Protein AF-A0A6A9SW47-F1 (afdb_monomer)

Structure (mmCIF, N/CA/C/O backbone):
data_AF-A0A6A9SW47-F1
#
_entry.id   AF-A0A6A9SW47-F1
#
loop_
_atom_site.group_PDB
_atom_site.id
_atom_site.type_symbol
_atom_site.label_atom_id
_atom_site.label_alt_id
_atom_site.label_comp_id
_atom_site.label_asym_id
_atom_site.label_entity_id
_atom_site.label_seq_id
_atom_site.pdbx_PDB_ins_code
_atom_site.Cartn_x
_atom_site.Cartn_y
_atom_site.Cartn_z
_atom_site.occupancy
_atom_site.B_iso_or_equiv
_atom_site.auth_seq_id
_atom_site.auth_comp_id
_atom_site.auth_asym_id
_atom_site.auth_atom_id
_atom_site.pdbx_PDB_model_num
ATOM 1 N N . MET A 1 1 ? -36.006 -1.194 35.397 1.00 77.25 1 MET A N 1
ATOM 2 C CA . MET A 1 1 ? -34.676 -1.548 34.845 1.00 77.25 1 MET A CA 1
ATOM 3 C C . MET A 1 1 ? -34.346 -0.540 33.759 1.00 77.25 1 MET A C 1
ATOM 5 O O . MET A 1 1 ? -35.285 0.063 33.258 1.00 77.25 1 MET A O 1
ATOM 9 N N . THR A 1 2 ? -33.073 -0.310 33.444 1.00 79.81 2 THR A N 1
ATOM 10 C CA . THR A 1 2 ? -32.694 0.487 32.264 1.00 79.81 2 THR A CA 1
ATOM 11 C C . THR A 1 2 ? -32.026 -0.418 31.226 1.00 79.81 2 THR A C 1
ATOM 13 O O . THR A 1 2 ? -31.861 -1.613 31.447 1.00 79.81 2 THR A O 1
ATOM 16 N N . ASP A 1 3 ? -31.662 0.162 30.099 1.00 72.31 3 ASP A N 1
ATOM 17 C CA . ASP A 1 3 ? -30.828 -0.338 29.001 1.00 72.31 3 ASP A CA 1
ATOM 18 C C . ASP A 1 3 ? -29.363 -0.695 29.373 1.00 72.31 3 ASP A C 1
ATOM 20 O O . ASP A 1 3 ? -28.734 -1.504 28.696 1.00 72.31 3 ASP A O 1
ATOM 24 N N . ARG A 1 4 ? -28.807 -0.145 30.468 1.00 72.88 4 ARG A N 1
ATOM 25 C CA . ARG A 1 4 ? -27.389 -0.351 30.882 1.00 72.88 4 ARG A CA 1
ATOM 26 C C . ARG A 1 4 ? -27.234 -1.057 32.219 1.00 72.88 4 ARG A C 1
ATOM 28 O O . ARG A 1 4 ? -26.130 -1.475 32.577 1.00 72.88 4 ARG A O 1
ATOM 35 N N . ARG A 1 5 ? -28.295 -1.067 33.029 1.00 85.00 5 ARG A N 1
ATOM 36 C CA . ARG A 1 5 ? -28.223 -1.489 34.427 1.00 85.00 5 ARG A CA 1
ATOM 37 C C . ARG A 1 5 ? -29.571 -1.848 35.032 1.00 85.00 5 ARG A C 1
ATOM 39 O O . ARG A 1 5 ? -30.624 -1.286 34.720 1.00 85.00 5 ARG A O 1
ATOM 46 N N . ILE A 1 6 ? -29.499 -2.709 36.031 1.00 86.38 6 ILE A N 1
ATOM 47 C CA . ILE A 1 6 ? -30.539 -2.902 37.031 1.00 86.38 6 ILE A CA 1
ATOM 48 C C . ILE A 1 6 ? -30.338 -1.821 38.096 1.00 86.38 6 ILE A C 1
ATOM 50 O O . ILE A 1 6 ? -29.222 -1.587 38.546 1.00 86.38 6 ILE A O 1
ATOM 54 N N . VAL A 1 7 ? -31.405 -1.135 38.501 1.00 86.81 7 VAL A N 1
ATOM 55 C CA . VAL A 1 7 ? -31.355 -0.179 39.615 1.00 86.81 7 VAL A CA 1
ATOM 56 C C . VAL A 1 7 ? -32.253 -0.715 40.712 1.00 86.81 7 VAL A C 1
ATOM 58 O O . VAL A 1 7 ? -33.468 -0.777 40.534 1.00 86.81 7 VAL A O 1
ATOM 61 N N . ILE A 1 8 ? -31.652 -1.114 41.830 1.00 83.69 8 ILE A N 1
ATOM 62 C CA . ILE A 1 8 ? -32.388 -1.526 43.024 1.00 83.69 8 ILE A CA 1
ATOM 63 C C . ILE A 1 8 ? -32.640 -0.276 43.863 1.00 83.69 8 ILE A C 1
ATOM 65 O O . ILE A 1 8 ? -31.699 0.427 44.238 1.00 83.69 8 ILE A O 1
ATOM 69 N N . LEU A 1 9 ? -33.913 0.005 44.136 1.0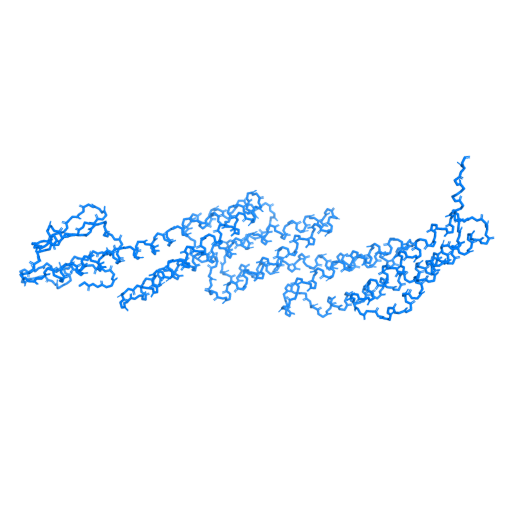0 81.62 9 LEU A N 1
ATOM 70 C CA . LEU A 1 9 ? -34.328 1.078 45.033 1.00 81.62 9 LEU A CA 1
ATOM 71 C C . LEU A 1 9 ? -34.396 0.520 46.455 1.00 81.62 9 LEU A C 1
ATOM 73 O O . LEU A 1 9 ? -35.161 -0.405 46.720 1.00 81.62 9 LEU A O 1
ATOM 77 N N . VAL A 1 10 ? -33.585 1.069 47.356 1.00 74.94 10 VAL A N 1
ATOM 78 C CA . VAL A 1 10 ? -33.600 0.709 48.776 1.00 74.94 10 VAL A CA 1
ATOM 79 C C . VAL A 1 10 ? -34.45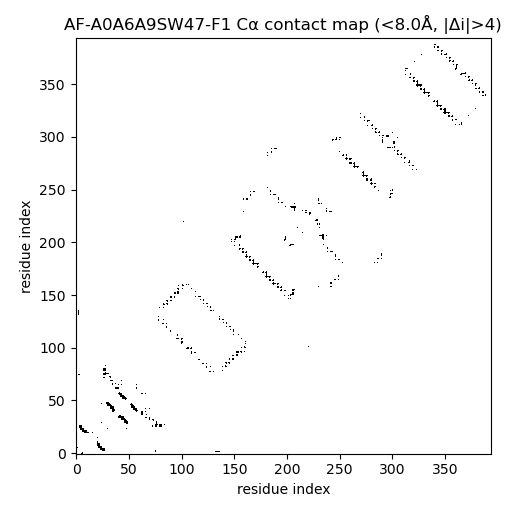2 1.749 49.501 1.00 74.94 10 VAL A C 1
ATOM 81 O O . VAL A 1 10 ? -34.013 2.894 49.604 1.00 74.94 10 VAL A O 1
ATOM 84 N N . PRO A 1 11 ? -35.659 1.410 49.985 1.00 62.34 11 PRO A N 1
ATOM 85 C CA . PRO A 1 11 ? -36.487 2.373 50.701 1.00 62.34 11 PRO A CA 1
ATOM 86 C C . PRO A 1 11 ? -35.761 2.840 51.970 1.00 62.34 11 PRO A C 1
ATOM 88 O O . PRO A 1 11 ? -35.492 2.053 52.875 1.00 62.34 11 PRO A O 1
ATOM 91 N N . GLY A 1 12 ? -35.413 4.128 52.020 1.00 57.16 12 GLY A N 1
ATOM 92 C CA . GLY A 1 12 ? -34.816 4.760 53.191 1.00 57.16 12 GLY A CA 1
ATOM 93 C C . GLY A 1 12 ? -35.867 5.475 54.036 1.00 57.16 12 GLY A C 1
ATOM 94 O O . GLY A 1 12 ? -36.634 6.293 53.530 1.00 57.16 12 GLY A O 1
ATOM 95 N N . SER A 1 13 ? -35.862 5.213 55.342 1.00 50.78 13 SER A N 1
ATOM 96 C CA . SER A 1 13 ? -36.611 5.967 56.346 1.00 50.78 13 SER A CA 1
ATOM 97 C C . SER A 1 13 ? -36.122 7.427 56.410 1.00 50.78 13 SER A C 1
ATOM 99 O O . SER A 1 13 ? -35.165 7.754 57.107 1.00 50.78 13 SER A O 1
ATOM 101 N N . GLY A 1 14 ? -36.764 8.312 55.653 1.00 50.19 14 GLY A N 1
ATOM 102 C CA . GLY A 1 14 ? -37.008 9.707 56.034 1.00 50.19 14 GLY A CA 1
ATOM 103 C C . GLY A 1 14 ? -35.910 10.780 55.933 1.00 50.19 14 GLY A C 1
ATOM 104 O O . GLY A 1 14 ? -36.295 11.941 55.992 1.00 50.19 14 GLY A O 1
ATOM 105 N N . THR A 1 15 ? -34.602 10.511 55.785 1.00 49.53 15 THR A N 1
ATOM 106 C CA . THR A 1 15 ? -33.605 11.616 55.942 1.00 49.53 15 THR A CA 1
ATOM 107 C C . THR A 1 15 ? -32.394 11.667 55.001 1.00 49.53 15 THR A C 1
ATOM 109 O O . THR A 1 15 ? -31.584 12.583 55.133 1.00 49.53 15 THR A O 1
ATOM 112 N N . ARG A 1 16 ? -32.241 10.775 54.011 1.00 50.03 16 ARG A N 1
ATOM 113 C CA . ARG A 1 16 ? -31.131 10.858 53.028 1.00 50.03 16 ARG A CA 1
ATOM 114 C C . ARG A 1 16 ? -31.616 11.153 51.616 1.00 50.03 16 ARG A C 1
ATOM 116 O O . ARG A 1 16 ? -32.678 10.681 51.213 1.00 50.03 16 ARG A O 1
ATOM 123 N N . SER A 1 17 ? -30.820 11.930 50.878 1.00 54.91 17 SER A N 1
ATOM 124 C CA . SER A 1 17 ? -31.113 12.348 49.505 1.00 54.91 17 SER A CA 1
ATOM 125 C C . SER A 1 17 ? -31.425 11.141 48.605 1.00 54.91 17 SER A C 1
ATOM 127 O O . SER A 1 17 ? -30.830 10.075 48.750 1.00 54.91 17 SER A O 1
ATOM 129 N N . ALA A 1 18 ? -32.332 11.298 47.637 1.00 54.59 18 ALA A N 1
ATOM 130 C CA . ALA A 1 18 ? -32.797 10.216 46.756 1.00 54.59 18 ALA A CA 1
ATOM 131 C C . ALA A 1 18 ? -31.694 9.537 45.905 1.00 54.59 18 ALA A C 1
ATOM 133 O O . ALA A 1 18 ? -31.956 8.516 45.263 1.00 54.59 18 ALA A O 1
ATOM 134 N N . ARG A 1 19 ? -30.470 10.089 45.876 1.00 52.94 19 ARG A N 1
ATOM 135 C CA . ARG A 1 19 ? -29.291 9.467 45.250 1.00 52.94 19 ARG A CA 1
ATOM 136 C C . ARG A 1 19 ? -28.656 8.372 46.119 1.00 52.94 19 ARG A C 1
ATOM 138 O O . ARG A 1 19 ? -28.156 7.413 45.546 1.00 52.94 19 ARG A O 1
ATOM 145 N N . ASP A 1 20 ? -28.764 8.445 47.448 1.00 54.75 20 ASP A N 1
ATOM 146 C CA . ASP A 1 20 ? -28.183 7.461 48.387 1.00 54.75 20 ASP A CA 1
ATOM 147 C C . ASP A 1 20 ? -29.009 6.167 48.521 1.00 54.75 20 ASP A C 1
ATOM 149 O O . ASP A 1 20 ? -28.630 5.245 49.238 1.00 54.75 20 ASP A O 1
ATOM 153 N N . GLN A 1 21 ? -30.153 6.089 47.838 1.00 69.00 21 GLN A N 1
ATOM 154 C CA . GLN A 1 21 ? -31.123 4.990 47.936 1.00 69.00 21 GLN A CA 1
ATOM 155 C C . GLN A 1 21 ? -31.150 4.097 46.684 1.00 69.00 21 GLN A C 1
ATOM 157 O O . GLN A 1 21 ? -32.123 3.382 46.441 1.00 69.00 21 GLN A O 1
ATOM 162 N N . ARG A 1 22 ? -30.111 4.158 45.841 1.00 81.56 22 ARG A N 1
ATOM 163 C CA . ARG A 1 22 ? -30.053 3.442 44.559 1.00 81.56 22 ARG A CA 1
ATOM 164 C C . ARG A 1 22 ? -28.785 2.607 44.472 1.00 81.56 22 ARG A C 1
ATOM 166 O O . ARG A 1 22 ? -27.691 3.155 44.529 1.00 81.56 22 ARG A O 1
ATOM 173 N N . ILE A 1 23 ? -28.936 1.303 44.264 1.00 84.06 23 ILE A N 1
ATOM 174 C CA . ILE A 1 23 ? -27.821 0.401 43.963 1.00 84.06 23 ILE A CA 1
ATOM 175 C C . ILE A 1 23 ? -27.879 0.079 42.464 1.00 84.06 23 ILE A C 1
ATOM 177 O O . ILE A 1 23 ? -28.762 -0.677 42.045 1.00 84.06 23 ILE A O 1
ATOM 181 N N . PRO A 1 24 ? -27.007 0.682 41.634 1.00 87.00 24 PRO A N 1
ATOM 182 C CA . PRO A 1 24 ? -26.891 0.315 40.231 1.00 87.00 24 PRO A CA 1
ATOM 183 C C . PRO A 1 24 ? -26.071 -0.975 40.084 1.00 87.00 24 PRO A C 1
ATOM 185 O O . PRO A 1 24 ? -25.008 -1.108 40.680 1.00 87.00 24 PRO A O 1
ATOM 188 N N . ILE A 1 25 ? -26.552 -1.900 39.260 1.00 87.25 25 ILE A N 1
ATOM 189 C CA . ILE A 1 25 ? -25.846 -3.112 38.834 1.00 87.25 25 ILE A CA 1
ATOM 190 C C . ILE A 1 25 ? -25.774 -3.053 37.311 1.00 87.25 25 ILE A C 1
ATOM 192 O O . ILE A 1 25 ? -26.811 -3.172 36.654 1.00 87.25 25 ILE A O 1
ATOM 196 N N . HIS A 1 26 ? -24.593 -2.815 36.745 1.00 86.56 26 HIS A N 1
ATOM 197 C CA . HIS A 1 26 ? -24.437 -2.758 35.292 1.00 86.56 26 HIS A CA 1
ATOM 198 C C . HIS A 1 26 ? -24.586 -4.146 34.679 1.00 86.56 26 HIS A C 1
ATOM 200 O O . HIS A 1 26 ? -24.194 -5.134 35.291 1.00 86.56 26 HIS A O 1
ATOM 206 N N . PHE A 1 27 ? -25.158 -4.228 33.474 1.00 86.81 27 PHE A N 1
ATOM 207 C CA . PHE A 1 27 ? -25.362 -5.522 32.818 1.00 86.81 27 PHE A CA 1
ATOM 208 C C . PHE A 1 27 ? -24.057 -6.270 32.555 1.00 86.81 27 PHE A C 1
ATOM 210 O O . PHE A 1 27 ? -24.026 -7.478 32.753 1.00 86.81 27 PHE A O 1
ATOM 217 N N . ALA A 1 28 ? -22.985 -5.547 32.230 1.00 80.81 28 ALA A N 1
ATOM 218 C CA . ALA A 1 28 ? -21.651 -6.118 32.080 1.00 80.81 28 ALA A CA 1
ATOM 219 C C . ALA A 1 28 ? -21.128 -6.817 33.347 1.00 80.81 28 ALA A C 1
ATOM 221 O O . ALA A 1 28 ? -20.340 -7.742 33.241 1.00 80.81 28 ALA A O 1
ATOM 222 N N . ASP A 1 29 ? -21.600 -6.422 34.535 1.00 87.44 29 ASP A N 1
ATOM 223 C CA . ASP A 1 29 ? -21.169 -7.022 35.799 1.00 87.44 29 ASP A CA 1
ATOM 224 C C . ASP A 1 29 ? -22.090 -8.176 36.256 1.00 87.44 29 ASP A C 1
ATOM 226 O O . ASP A 1 29 ? -21.915 -8.738 37.347 1.00 87.44 29 ASP A O 1
ATOM 230 N N . VAL A 1 30 ? -23.131 -8.512 35.482 1.00 89.38 30 VAL A N 1
ATOM 231 C CA . VAL A 1 30 ? -24.079 -9.577 35.829 1.00 89.38 30 VAL A CA 1
ATOM 232 C C . VAL A 1 30 ? -23.552 -10.916 35.334 1.00 89.38 30 VAL A C 1
ATOM 234 O O . VAL A 1 30 ? -23.662 -11.264 34.166 1.00 89.38 30 VAL A O 1
ATOM 237 N N . ARG A 1 31 ? -23.087 -11.744 36.270 1.00 89.00 31 ARG A N 1
ATOM 238 C CA . ARG A 1 31 ? -22.625 -13.107 35.979 1.00 89.00 31 ARG A CA 1
ATOM 239 C C . ARG A 1 31 ? -23.770 -14.101 35.814 1.00 89.00 31 ARG A C 1
ATOM 241 O O . ARG A 1 31 ? -23.681 -15.059 35.052 1.00 89.00 31 ARG A O 1
ATOM 248 N N . ARG A 1 32 ? -24.826 -13.953 36.617 1.00 90.94 32 ARG A N 1
ATOM 249 C CA . ARG A 1 32 ? -25.980 -14.860 36.584 1.00 90.94 32 ARG A CA 1
ATOM 250 C C . ARG A 1 32 ? -27.238 -14.147 37.035 1.00 90.94 32 ARG A C 1
ATOM 252 O O . ARG A 1 32 ? -27.241 -13.450 38.043 1.00 90.94 32 ARG A O 1
ATOM 259 N N . VAL A 1 33 ? -28.333 -14.418 36.341 1.00 93.00 33 VAL A N 1
ATOM 260 C CA . VAL A 1 33 ? -29.678 -13.999 36.731 1.00 93.00 33 VAL A CA 1
ATOM 261 C C . VAL A 1 33 ? -30.644 -15.174 36.585 1.00 93.00 33 VAL A C 1
ATOM 263 O O . VAL A 1 33 ? -30.540 -15.981 35.649 1.00 93.00 33 VAL A O 1
ATOM 266 N N . GLY A 1 34 ? -31.561 -15.315 37.535 1.00 92.44 34 GLY A N 1
ATOM 267 C CA . GLY A 1 34 ? -32.549 -16.387 37.511 1.00 92.44 34 GLY A CA 1
ATOM 268 C C . GLY A 1 34 ? -33.550 -16.315 38.653 1.00 92.44 34 GLY A C 1
ATOM 269 O O . GLY A 1 34 ? -33.308 -15.655 39.666 1.00 92.44 34 GLY A O 1
ATOM 270 N N . LEU A 1 35 ? -34.659 -17.019 38.461 1.00 92.06 35 LEU A N 1
ATOM 271 C CA . LEU A 1 35 ? -35.716 -17.207 39.448 1.00 92.06 35 LEU A CA 1
ATOM 272 C C . LEU A 1 35 ? -35.377 -18.390 40.364 1.00 92.06 35 LEU A C 1
ATOM 274 O O . LEU A 1 35 ? -34.626 -19.282 39.964 1.00 92.06 35 LEU A O 1
ATOM 278 N N . ASP A 1 36 ? -35.892 -18.370 41.589 1.00 88.56 36 ASP A N 1
ATOM 279 C CA . ASP A 1 36 ? -35.808 -19.493 42.527 1.00 88.56 36 ASP A CA 1
ATOM 280 C C . ASP A 1 36 ? -36.688 -20.677 42.102 1.00 88.56 36 ASP A C 1
ATOM 282 O O . ASP A 1 36 ? -36.197 -21.803 42.073 1.00 88.56 36 ASP A O 1
ATOM 286 N N . ASP A 1 37 ? -37.927 -20.407 41.690 1.00 85.00 37 ASP A N 1
ATOM 287 C CA . ASP A 1 37 ? -38.829 -21.354 41.029 1.00 85.00 37 ASP A CA 1
ATOM 288 C C . ASP A 1 37 ? -39.368 -20.726 39.726 1.00 85.00 37 ASP A C 1
ATOM 290 O O . ASP A 1 37 ? -40.003 -19.676 39.772 1.00 85.00 37 ASP A O 1
ATOM 294 N N . PRO A 1 38 ? -39.131 -21.314 38.540 1.00 78.75 38 PRO A N 1
ATOM 295 C CA . PRO A 1 38 ? -39.644 -20.774 37.279 1.00 78.75 38 PRO A CA 1
ATOM 296 C C . PRO A 1 38 ? -41.177 -20.776 37.158 1.00 78.75 38 PRO A C 1
ATOM 298 O O . PRO A 1 38 ? -41.716 -19.996 36.377 1.00 78.75 38 PRO A O 1
ATOM 301 N N . SER A 1 39 ? -41.864 -21.667 37.877 1.00 79.50 39 SER A N 1
ATOM 302 C CA . SER A 1 39 ? -43.314 -21.883 37.796 1.00 79.50 39 SER A CA 1
ATOM 303 C C . SER A 1 39 ? -44.106 -21.058 38.813 1.00 79.50 39 SER A C 1
ATOM 305 O O . SER A 1 39 ? -45.227 -20.640 38.528 1.00 79.50 39 SER A O 1
ATOM 307 N N . ALA A 1 40 ? -43.500 -20.771 39.965 1.00 83.44 40 ALA A N 1
ATOM 308 C CA . ALA A 1 40 ? -44.071 -19.947 41.027 1.00 83.44 40 ALA A CA 1
ATOM 309 C C . ALA A 1 40 ? -42.966 -19.128 41.727 1.00 83.44 40 ALA A C 1
ATOM 311 O O . ALA A 1 40 ? -42.646 -19.385 42.888 1.00 83.44 40 ALA A O 1
ATOM 312 N N . PRO A 1 41 ? -42.338 -18.164 41.026 1.00 87.56 41 PRO A N 1
ATOM 313 C CA . PRO A 1 41 ? -41.171 -17.461 41.542 1.00 87.56 41 PRO A CA 1
ATOM 314 C C . PRO A 1 41 ? -41.527 -16.608 42.753 1.00 87.56 41 PRO A C 1
ATOM 316 O O . PRO A 1 41 ? -42.349 -15.699 42.651 1.00 87.56 41 PRO A O 1
ATOM 319 N N . ALA A 1 42 ? -40.843 -16.842 43.871 1.00 88.25 42 ALA A N 1
ATOM 320 C CA . ALA A 1 42 ? -40.888 -15.946 45.024 1.00 88.25 42 ALA A CA 1
ATOM 321 C C . ALA A 1 42 ? -39.768 -14.896 44.948 1.00 88.25 42 ALA A C 1
ATOM 323 O O . ALA A 1 42 ? -39.901 -13.787 45.471 1.00 88.25 42 ALA A O 1
ATOM 324 N N . THR A 1 43 ? -38.664 -15.217 44.263 1.00 91.06 43 THR A N 1
ATOM 325 C CA . THR A 1 43 ? -37.456 -14.390 44.250 1.00 91.06 43 THR A CA 1
ATOM 326 C C . THR A 1 43 ? -36.769 -14.379 42.888 1.00 91.06 43 THR A C 1
ATOM 328 O O . THR A 1 43 ? -36.356 -15.410 42.360 1.00 91.06 43 THR A O 1
ATOM 331 N N . LEU A 1 44 ? -36.492 -13.181 42.373 1.00 91.06 44 LEU A N 1
ATOM 332 C CA . LEU A 1 44 ? -35.512 -12.964 41.315 1.00 91.06 44 LEU A CA 1
ATOM 333 C C . LEU A 1 44 ? -34.133 -12.765 41.944 1.00 91.06 44 LEU A C 1
ATOM 335 O O . LEU A 1 44 ? -33.940 -11.916 42.815 1.00 91.06 44 LEU A O 1
ATOM 339 N N . SER A 1 45 ? -33.146 -13.534 41.497 1.00 92.25 45 SER A N 1
ATOM 340 C CA . SER A 1 45 ? -31.769 -13.413 41.965 1.00 92.25 45 SER A CA 1
ATOM 341 C C . SER A 1 45 ? -30.836 -12.901 40.876 1.00 92.25 45 SER A C 1
ATOM 343 O O . SER A 1 45 ? -30.872 -13.378 39.744 1.00 92.25 45 SER A O 1
ATOM 345 N N . VAL A 1 46 ? -29.984 -11.946 41.247 1.00 91.44 46 VAL A N 1
ATOM 346 C CA . VAL A 1 46 ? -28.920 -11.383 40.408 1.00 91.44 46 VAL A CA 1
ATOM 347 C C . VAL A 1 46 ? -27.596 -11.615 41.122 1.00 91.44 46 VAL A C 1
ATOM 349 O O . VAL A 1 46 ? -27.462 -11.287 42.300 1.00 91.44 46 VAL A O 1
ATOM 352 N N . VAL A 1 47 ? -26.626 -12.195 40.427 1.00 91.25 47 VAL A N 1
ATOM 353 C CA . VAL A 1 47 ? -25.276 -12.458 40.925 1.00 91.25 47 VAL A CA 1
ATOM 354 C C . VAL A 1 47 ? -24.294 -11.586 40.152 1.00 91.25 47 VAL A C 1
ATOM 356 O O . VAL A 1 47 ? -24.218 -11.680 38.928 1.00 91.25 47 VAL A O 1
ATOM 359 N N . HIS A 1 48 ? -23.547 -10.760 40.878 1.00 91.00 48 HIS A N 1
ATOM 360 C CA . HIS A 1 48 ? -22.448 -9.948 40.362 1.00 91.00 48 HIS A CA 1
ATOM 361 C C . HIS A 1 48 ? -21.218 -10.801 40.049 1.00 91.00 48 HIS A C 1
ATOM 363 O O . HIS A 1 48 ? -20.971 -11.794 40.738 1.00 91.00 48 HIS A O 1
ATOM 369 N N . GLU A 1 49 ? -20.355 -10.346 39.144 1.00 84.94 49 GLU A N 1
ATOM 370 C CA . GLU A 1 49 ? -19.033 -10.949 38.911 1.00 84.94 49 GLU A CA 1
ATOM 371 C C . GLU A 1 49 ? -18.183 -11.056 40.186 1.00 84.94 49 GLU A C 1
ATOM 373 O O . GLU A 1 49 ? -17.550 -12.078 40.442 1.00 84.94 49 GLU A O 1
ATOM 378 N N . ARG A 1 50 ? -18.266 -10.040 41.051 1.00 86.88 50 ARG A N 1
ATOM 379 C CA . ARG A 1 50 ? -17.583 -9.971 42.362 1.00 86.88 50 ARG A CA 1
ATOM 380 C C . ARG A 1 50 ? -18.195 -10.875 43.447 1.00 86.88 50 ARG A C 1
ATOM 382 O O . ARG A 1 50 ? -17.819 -10.780 44.609 1.00 86.88 50 ARG A O 1
ATOM 389 N N . GLY A 1 51 ? -19.170 -11.716 43.100 1.00 86.06 51 GLY A N 1
ATOM 390 C CA . GLY A 1 51 ? -19.786 -12.686 44.013 1.00 86.06 51 GLY A CA 1
ATOM 391 C C . GLY A 1 51 ? -20.926 -12.144 44.882 1.00 86.06 51 GLY A C 1
ATOM 392 O O . GLY A 1 51 ? -21.543 -12.910 45.622 1.00 86.06 51 GLY A O 1
ATOM 393 N N . HIS A 1 52 ? -21.264 -10.855 44.784 1.00 88.31 52 HIS A N 1
ATOM 394 C CA . HIS A 1 52 ? -22.439 -10.304 45.462 1.00 88.31 52 HIS A CA 1
ATOM 395 C C . HIS A 1 52 ? -23.725 -10.890 44.876 1.00 88.31 52 HIS A C 1
ATOM 397 O O . HIS A 1 52 ? -23.873 -10.990 43.660 1.00 88.31 52 HIS A O 1
ATOM 403 N N . ARG A 1 53 ? -24.672 -11.261 45.742 1.00 91.25 53 ARG A N 1
ATOM 404 C CA . ARG A 1 53 ? -25.977 -11.785 45.335 1.00 91.25 53 ARG A CA 1
ATOM 405 C C . ARG A 1 53 ? -27.088 -10.893 45.858 1.00 91.25 53 ARG A C 1
ATOM 407 O O . ARG A 1 53 ? -27.275 -10.783 47.067 1.00 91.25 53 ARG A O 1
ATOM 414 N N . TRP A 1 54 ? -27.871 -10.345 44.942 1.00 89.81 54 TRP A N 1
ATOM 415 C CA . TRP A 1 54 ? -29.116 -9.659 45.256 1.00 89.81 54 TRP A CA 1
ATOM 416 C C . TRP A 1 54 ? -30.290 -10.603 45.062 1.00 89.81 54 TRP A C 1
ATOM 418 O O . TRP A 1 54 ? -30.313 -11.422 44.142 1.00 89.81 54 TRP A O 1
ATOM 428 N N . ARG A 1 55 ? -31.259 -10.488 45.965 1.00 89.38 55 ARG A N 1
ATOM 429 C CA . ARG A 1 55 ? -32.526 -11.209 45.936 1.00 89.38 55 ARG A CA 1
ATOM 430 C C . ARG A 1 55 ? -33.635 -10.172 45.976 1.00 89.38 55 ARG A C 1
ATOM 432 O O . ARG A 1 55 ? -33.722 -9.415 46.938 1.00 89.38 55 ARG A O 1
ATOM 439 N N . VAL A 1 56 ? -34.416 -10.114 44.909 1.00 87.69 56 VAL A N 1
ATOM 440 C CA . VAL A 1 56 ? -35.530 -9.187 44.740 1.00 87.69 56 VAL A CA 1
ATOM 441 C C . VAL A 1 56 ? -36.814 -10.010 44.827 1.00 87.69 56 VAL A C 1
ATOM 443 O O . VAL A 1 56 ? -36.969 -10.933 44.025 1.00 87.69 56 VAL A O 1
ATOM 446 N N . PRO A 1 57 ? -37.704 -9.739 45.795 1.00 88.31 57 PRO A N 1
ATOM 447 C CA . PRO A 1 57 ? -38.969 -10.455 45.892 1.00 88.31 57 PRO A CA 1
ATOM 448 C C . PRO A 1 57 ? -39.825 -10.188 44.650 1.00 88.31 57 PRO A C 1
ATOM 450 O O . PRO A 1 57 ? -39.852 -9.068 44.131 1.00 88.31 57 PRO A O 1
ATOM 453 N N . VAL A 1 58 ? -40.504 -11.225 44.171 1.00 87.94 58 VAL A N 1
ATOM 454 C CA . VAL A 1 58 ? -41.454 -11.132 43.059 1.00 87.94 58 VAL A CA 1
ATOM 455 C C . VAL A 1 58 ? -42.842 -10.882 43.642 1.00 87.94 58 VAL A C 1
ATOM 457 O O . VAL A 1 58 ? -43.245 -11.545 44.591 1.00 87.94 58 VAL A O 1
ATOM 460 N N . ALA A 1 59 ? -43.551 -9.885 43.111 1.00 86.50 59 ALA A N 1
ATOM 461 C CA . ALA A 1 59 ? -44.915 -9.585 43.541 1.00 86.50 59 ALA A CA 1
ATOM 462 C C . ALA A 1 59 ? -45.891 -10.693 43.110 1.00 86.50 59 ALA A C 1
ATOM 464 O O . ALA A 1 59 ? -45.676 -11.342 42.083 1.00 86.50 59 ALA A O 1
ATOM 465 N N . ASP A 1 60 ? -46.986 -10.861 43.853 1.00 81.69 60 ASP A N 1
ATOM 466 C CA . ASP A 1 60 ? -48.036 -11.829 43.525 1.00 81.69 60 ASP A CA 1
ATOM 467 C C . ASP A 1 60 ? -48.573 -11.612 42.100 1.00 81.69 60 ASP A C 1
ATOM 469 O O . ASP A 1 60 ? -48.835 -10.485 41.676 1.00 81.69 60 ASP A O 1
ATOM 473 N N . GLY A 1 61 ? -48.694 -12.699 41.330 1.00 78.94 61 GLY A N 1
ATOM 474 C CA . GLY A 1 61 ? -49.072 -12.650 39.910 1.00 78.94 61 GLY A CA 1
ATOM 475 C C . GLY A 1 61 ? -47.983 -12.112 38.965 1.00 78.94 61 GLY A C 1
ATOM 476 O O . GLY A 1 61 ? -48.197 -12.049 37.759 1.00 78.94 61 GLY A O 1
ATOM 477 N N . GLY A 1 62 ? -46.798 -11.760 39.473 1.00 86.00 62 GLY A N 1
ATOM 478 C CA . GLY A 1 62 ? -45.692 -11.173 38.709 1.00 86.00 62 GLY A CA 1
ATOM 479 C C . GLY A 1 62 ? -44.762 -12.169 38.007 1.00 86.00 62 GLY A C 1
ATOM 480 O O . GLY A 1 62 ? -43.694 -11.764 37.545 1.00 86.00 62 GLY A O 1
ATOM 481 N N . ALA A 1 63 ? -45.120 -13.455 37.933 1.00 86.44 63 ALA A N 1
ATOM 482 C CA . ALA A 1 63 ? -44.246 -14.516 37.421 1.00 86.44 63 ALA A CA 1
ATOM 483 C C . ALA A 1 63 ? -43.792 -14.279 35.970 1.00 86.44 63 ALA A C 1
ATOM 485 O O . ALA A 1 63 ? -42.606 -14.405 35.657 1.00 86.44 63 ALA A O 1
ATOM 486 N N . GLU A 1 64 ? -44.710 -13.865 35.094 1.00 88.38 64 GLU A N 1
ATOM 487 C CA . GLU A 1 64 ? -44.407 -13.575 33.690 1.00 88.38 64 GLU A CA 1
ATOM 488 C C . GLU A 1 64 ? -43.472 -12.365 33.547 1.00 88.38 64 GLU A C 1
ATOM 490 O O . GLU A 1 64 ? -42.468 -12.430 32.832 1.00 88.38 64 GLU A O 1
ATOM 495 N N . THR A 1 65 ? -43.730 -11.296 34.305 1.00 88.94 65 THR A N 1
ATOM 496 C CA . THR A 1 65 ? -42.870 -10.106 34.370 1.00 88.94 65 THR A CA 1
ATOM 497 C C . THR A 1 65 ? -41.473 -10.454 34.876 1.00 88.94 65 THR A C 1
ATOM 499 O O . THR A 1 65 ? -40.478 -9.981 34.328 1.00 88.94 65 THR A O 1
ATOM 502 N N . ALA A 1 66 ? -41.370 -11.311 35.895 1.00 88.94 66 ALA A N 1
ATOM 503 C CA . ALA A 1 66 ? -40.092 -11.768 36.425 1.00 88.94 66 ALA A CA 1
ATOM 504 C C . ALA A 1 66 ? -39.326 -12.609 35.390 1.00 88.94 66 ALA A C 1
ATOM 506 O O . ALA A 1 66 ? -38.131 -12.393 35.191 1.00 88.94 66 ALA A O 1
ATOM 507 N N . ALA A 1 67 ? -40.002 -13.507 34.668 1.00 88.62 67 ALA A N 1
ATOM 508 C CA . ALA A 1 67 ? -39.397 -14.282 33.585 1.00 88.62 67 ALA A CA 1
ATOM 509 C C . ALA A 1 67 ? -38.925 -13.391 32.420 1.00 88.62 67 ALA A C 1
ATOM 511 O O . ALA A 1 67 ? -37.817 -13.578 31.908 1.00 88.62 67 ALA A O 1
ATOM 512 N N . ALA A 1 68 ? -39.722 -12.392 32.031 1.00 88.31 68 ALA A N 1
ATOM 513 C CA . ALA A 1 68 ? -39.342 -11.398 31.031 1.00 88.31 68 ALA A CA 1
ATOM 514 C C . ALA A 1 68 ? -38.130 -10.569 31.484 1.00 88.31 68 ALA A C 1
ATOM 516 O O . ALA A 1 68 ? -37.193 -10.387 30.709 1.00 88.31 68 ALA A O 1
ATOM 517 N N . ALA A 1 69 ? -38.093 -10.152 32.754 1.00 88.12 69 ALA A N 1
ATOM 518 C CA . ALA A 1 69 ? -36.953 -9.452 33.336 1.00 88.12 69 ALA A CA 1
ATOM 519 C C . ALA A 1 69 ? -35.683 -10.314 33.316 1.00 88.12 69 ALA A C 1
ATOM 521 O O . ALA A 1 69 ? -34.625 -9.817 32.943 1.00 88.12 69 ALA A O 1
ATOM 522 N N . VAL A 1 70 ? -35.768 -11.610 33.647 1.00 90.75 70 VAL A N 1
ATOM 523 C CA . VAL A 1 70 ? -34.620 -12.528 33.542 1.00 90.75 70 VAL A CA 1
ATOM 524 C C . VAL A 1 70 ? -34.101 -12.598 32.107 1.00 90.75 70 VAL A C 1
ATOM 526 O O . VAL A 1 70 ? -32.893 -12.475 31.914 1.00 90.75 70 VAL A O 1
ATOM 529 N N . ARG A 1 71 ? -34.979 -12.767 31.106 1.00 89.19 71 ARG A N 1
ATOM 530 C CA . ARG A 1 71 ? -34.571 -12.780 29.688 1.00 89.19 71 ARG A CA 1
ATOM 531 C C . ARG A 1 71 ? -33.891 -11.470 29.294 1.00 89.19 71 ARG A C 1
ATOM 533 O O . ARG A 1 71 ? -32.781 -11.503 28.782 1.00 89.19 71 ARG A O 1
ATOM 540 N N . TYR A 1 72 ? -34.506 -10.339 29.633 1.00 87.56 72 TYR A N 1
ATOM 541 C CA . TYR A 1 72 ? -33.970 -9.010 29.346 1.00 87.56 72 TYR A CA 1
ATOM 542 C C . TYR A 1 72 ? -32.586 -8.788 29.977 1.00 87.56 72 TYR A C 1
ATOM 544 O O . TYR A 1 72 ? -31.673 -8.321 29.303 1.00 87.56 72 TYR A O 1
ATOM 552 N N . VAL A 1 73 ? -32.392 -9.160 31.253 1.00 88.56 73 VAL A N 1
ATOM 553 C CA . VAL A 1 73 ? -31.080 -9.057 31.920 1.00 88.56 73 VAL A CA 1
ATOM 554 C C . VAL A 1 73 ? -30.042 -9.955 31.252 1.00 88.56 73 VAL A C 1
ATOM 556 O O . VAL A 1 73 ? -28.903 -9.525 31.116 1.00 88.56 73 VAL A O 1
ATOM 559 N N . ARG A 1 74 ? -30.397 -11.187 30.854 1.00 89.12 74 ARG A N 1
ATOM 560 C CA . ARG A 1 74 ? -29.452 -12.107 30.194 1.00 89.12 74 ARG A CA 1
ATOM 561 C C . ARG A 1 74 ? -28.983 -11.561 28.858 1.00 89.12 74 ARG A C 1
ATOM 563 O O . ARG A 1 74 ? -27.783 -11.421 28.673 1.00 89.12 74 ARG A O 1
ATOM 570 N N . THR A 1 75 ? -29.919 -11.168 27.997 1.00 87.88 75 THR A N 1
ATOM 571 C CA . THR A 1 75 ? -29.595 -10.531 26.717 1.00 87.88 75 THR A CA 1
ATOM 572 C C . THR A 1 75 ? -28.761 -9.269 26.934 1.00 87.88 75 THR A C 1
ATOM 574 O O . THR A 1 75 ? -27.788 -9.041 26.227 1.00 87.88 75 THR A O 1
ATOM 577 N N . GLY A 1 76 ? -29.085 -8.472 27.959 1.00 87.19 76 GLY A N 1
ATOM 578 C CA . GLY A 1 76 ? -28.328 -7.265 28.291 1.00 87.19 76 GLY A CA 1
ATOM 579 C C . GLY A 1 76 ? -26.901 -7.574 28.710 1.00 87.19 76 GLY A C 1
ATOM 580 O O . GLY A 1 76 ? -25.974 -6.936 28.220 1.00 87.19 76 GLY A O 1
ATOM 581 N N . ALA A 1 77 ? -26.716 -8.558 29.588 1.00 87.38 77 ALA A N 1
ATOM 582 C CA . ALA A 1 77 ? -25.397 -8.993 30.026 1.00 87.38 77 ALA A CA 1
ATOM 583 C C . ALA A 1 77 ? -24.568 -9.500 28.841 1.00 87.38 77 ALA A C 1
ATOM 585 O O . ALA A 1 77 ? -23.473 -9.004 28.624 1.00 87.38 77 ALA A O 1
ATOM 586 N N . GLU A 1 78 ? -25.122 -10.390 28.015 1.00 87.50 78 GLU A N 1
ATOM 587 C CA . GLU A 1 78 ? -24.441 -10.949 26.839 1.00 87.50 78 GLU A CA 1
ATOM 588 C C . GLU A 1 78 ? -23.973 -9.862 25.858 1.00 87.50 78 GLU A C 1
ATOM 590 O O . GLU A 1 78 ? -22.802 -9.830 25.472 1.00 87.50 78 GLU A O 1
ATOM 595 N N . VAL A 1 79 ? -24.863 -8.933 25.497 1.00 88.56 79 VAL A N 1
ATOM 596 C CA . VAL A 1 79 ? -24.573 -7.849 24.547 1.00 88.56 79 VAL A CA 1
ATOM 597 C C . VAL A 1 79 ? -23.504 -6.895 25.097 1.00 88.56 79 VAL A C 1
ATOM 599 O O . VAL A 1 79 ? -22.544 -6.558 24.398 1.00 88.56 79 VAL A O 1
ATOM 602 N N . TRP A 1 80 ? -23.633 -6.474 26.359 1.00 87.44 80 TRP A N 1
ATOM 603 C CA . TRP A 1 80 ? -22.673 -5.563 26.987 1.00 87.44 80 TRP A CA 1
ATOM 604 C C . TRP A 1 80 ? -21.312 -6.220 27.230 1.00 87.44 80 TRP A C 1
ATOM 606 O O . TRP A 1 80 ? -20.289 -5.574 26.996 1.00 87.44 80 TRP A O 1
ATOM 616 N N . THR A 1 81 ? -21.286 -7.486 27.653 1.00 86.75 81 THR A N 1
ATOM 617 C CA . THR A 1 81 ? -20.051 -8.259 27.815 1.00 86.75 81 THR A CA 1
ATOM 618 C C . THR A 1 81 ? -19.328 -8.387 26.478 1.00 86.75 81 THR A C 1
ATOM 620 O O . THR A 1 81 ? -18.156 -8.031 26.409 1.00 86.75 81 THR A O 1
ATOM 623 N N . ARG A 1 82 ? -20.014 -8.752 25.383 1.00 87.38 82 ARG A N 1
ATOM 624 C CA . ARG A 1 82 ? -19.382 -8.867 24.054 1.00 87.38 82 ARG A CA 1
ATOM 625 C C . ARG A 1 82 ? -18.757 -7.550 23.582 1.00 87.38 82 ARG A C 1
ATOM 627 O O . ARG A 1 82 ? -17.642 -7.548 23.055 1.00 87.38 82 ARG A O 1
ATOM 634 N N . ALA A 1 83 ? -19.440 -6.422 23.786 1.00 89.12 83 ALA A N 1
ATOM 635 C CA . ALA A 1 83 ? -18.904 -5.108 23.428 1.00 89.12 83 ALA A CA 1
ATOM 636 C C . ALA A 1 83 ? -17.672 -4.726 24.271 1.00 89.12 83 ALA A C 1
ATOM 638 O O . ALA A 1 83 ? -16.692 -4.211 23.731 1.00 89.12 83 ALA A O 1
ATOM 639 N N . GLN A 1 84 ? -17.687 -5.002 25.580 1.00 87.81 84 GLN A N 1
ATOM 640 C CA . GLN A 1 84 ? -16.545 -4.735 26.463 1.00 87.81 84 GLN A CA 1
ATOM 641 C C . GLN A 1 84 ? -15.358 -5.661 26.201 1.00 87.81 84 GLN A C 1
ATOM 643 O O . GLN A 1 84 ? -14.218 -5.194 26.187 1.00 87.81 84 GLN A O 1
ATOM 648 N N . GLU A 1 85 ? -15.608 -6.946 25.960 1.00 90.31 85 GLU A N 1
ATOM 649 C CA . GLU A 1 85 ? -14.585 -7.907 25.555 1.00 90.31 85 GLU A CA 1
ATOM 650 C C . GLU A 1 85 ? -13.931 -7.460 24.252 1.00 90.31 85 GLU A C 1
ATOM 652 O O . GLU A 1 85 ? -12.711 -7.391 24.184 1.00 90.31 85 GLU A O 1
ATOM 657 N N . THR A 1 86 ? -14.720 -7.060 23.250 1.00 92.44 86 THR A N 1
ATOM 658 C CA . THR A 1 86 ? -14.195 -6.553 21.971 1.00 92.44 86 THR A CA 1
ATOM 659 C C . THR A 1 86 ? -13.316 -5.322 22.175 1.00 92.44 86 THR A C 1
ATOM 661 O O . THR A 1 86 ? -12.172 -5.304 21.720 1.00 92.44 86 THR A O 1
ATOM 664 N N . ALA A 1 87 ? -13.794 -4.325 22.928 1.00 88.75 87 ALA A N 1
ATOM 665 C CA . ALA A 1 87 ? -13.006 -3.137 23.250 1.00 88.75 87 ALA A CA 1
ATOM 666 C C . ALA A 1 87 ? -11.704 -3.478 23.998 1.00 88.75 87 ALA A C 1
ATOM 668 O O . ALA A 1 87 ? -10.655 -2.906 23.701 1.00 88.75 87 ALA A O 1
ATOM 669 N N . SER A 1 88 ? -11.752 -4.430 24.932 1.00 89.00 88 SER A N 1
ATOM 670 C CA . SER A 1 88 ? -10.587 -4.851 25.718 1.00 89.00 88 SER A CA 1
ATOM 671 C C . SER A 1 88 ? -9.585 -5.642 24.877 1.00 89.00 88 SER A C 1
ATOM 673 O O . SER A 1 88 ? -8.386 -5.385 24.961 1.00 89.00 88 SER A O 1
ATOM 675 N N . THR A 1 89 ? -10.059 -6.553 24.022 1.00 91.25 89 THR A N 1
ATOM 676 C CA . THR A 1 89 ? -9.229 -7.315 23.079 1.00 91.25 89 THR A CA 1
ATOM 677 C C . THR A 1 89 ? -8.503 -6.388 22.115 1.00 91.25 89 THR A C 1
ATOM 679 O O . THR A 1 89 ? -7.298 -6.546 21.920 1.00 91.25 89 THR A O 1
ATOM 682 N N . ILE A 1 90 ? -9.202 -5.405 21.539 1.00 90.19 90 ILE A N 1
ATOM 683 C CA . ILE A 1 90 ? -8.580 -4.430 20.637 1.00 90.19 90 ILE A CA 1
ATOM 684 C C . ILE A 1 90 ? -7.546 -3.606 21.392 1.00 90.19 90 ILE A C 1
ATOM 686 O O . ILE A 1 90 ? -6.422 -3.477 20.922 1.00 90.19 90 ILE A O 1
ATOM 690 N N . HIS A 1 91 ? -7.885 -3.102 22.582 1.00 85.69 91 HIS A N 1
ATOM 691 C CA . HIS A 1 91 ? -6.955 -2.319 23.390 1.00 85.69 91 HIS A CA 1
ATOM 692 C C . HIS A 1 91 ? -5.679 -3.096 23.748 1.00 85.69 91 HIS A C 1
ATOM 694 O O . HIS A 1 91 ? -4.591 -2.519 23.701 1.00 85.69 91 HIS A O 1
ATOM 700 N N . ALA A 1 92 ? -5.804 -4.384 24.071 1.00 86.19 92 ALA A N 1
ATOM 701 C CA . ALA A 1 92 ? -4.674 -5.261 24.360 1.00 86.19 92 ALA A CA 1
ATOM 702 C C . ALA A 1 92 ? -3.843 -5.589 23.106 1.00 86.19 92 ALA A C 1
ATOM 704 O O . ALA A 1 92 ? -2.624 -5.635 23.194 1.00 86.19 92 ALA A O 1
ATOM 705 N N . SER A 1 93 ? -4.479 -5.746 21.940 1.00 86.50 93 SER A N 1
ATOM 706 C CA . SER A 1 93 ? -3.805 -6.143 20.689 1.00 86.50 93 SER A CA 1
ATOM 707 C C . SER A 1 93 ? -3.158 -4.978 19.923 1.00 86.50 93 SER A C 1
ATOM 709 O O . SER A 1 93 ? -2.686 -5.171 18.807 1.00 86.50 93 SER A O 1
ATOM 711 N N . ARG A 1 94 ? -3.155 -3.751 20.468 1.00 83.69 94 ARG A N 1
ATOM 712 C CA . ARG A 1 94 ? -2.593 -2.574 19.771 1.00 83.69 94 ARG A CA 1
ATOM 713 C C . ARG A 1 94 ? -1.093 -2.714 19.500 1.00 83.69 94 ARG A C 1
ATOM 715 O O . ARG A 1 94 ? -0.633 -2.265 18.455 1.00 83.69 94 ARG A O 1
ATOM 722 N N . GLY A 1 95 ? -0.353 -3.307 20.441 1.00 77.88 95 GLY A N 1
ATOM 723 C CA . GLY A 1 95 ? 1.082 -3.582 20.299 1.00 77.88 95 GLY A CA 1
ATOM 724 C C . GLY A 1 95 ? 1.358 -4.604 19.197 1.00 77.88 95 GLY A C 1
ATOM 725 O O . GLY A 1 95 ? 2.195 -4.354 18.333 1.00 77.88 95 GLY A O 1
ATOM 726 N N . ASP A 1 96 ? 0.553 -5.669 19.154 1.00 84.44 96 ASP A N 1
ATOM 727 C CA . ASP A 1 96 ? 0.648 -6.765 18.180 1.00 84.44 96 ASP A CA 1
ATOM 728 C C . ASP A 1 96 ? 0.526 -6.308 16.715 1.00 84.44 96 ASP A C 1
ATOM 730 O O . ASP A 1 96 ? 0.976 -7.008 15.815 1.00 84.44 96 ASP A O 1
ATOM 734 N N . LEU A 1 97 ? -0.086 -5.148 16.446 1.00 85.06 97 LEU A N 1
ATOM 735 C CA . LEU A 1 97 ? -0.176 -4.590 15.089 1.00 85.06 97 LEU A CA 1
ATOM 736 C C . LEU A 1 97 ? 1.096 -3.843 14.661 1.00 85.06 97 LEU A C 1
ATOM 738 O O . LEU A 1 97 ? 1.265 -3.549 13.482 1.00 85.06 97 LEU A O 1
ATOM 742 N N . VAL A 1 98 ? 1.984 -3.505 15.597 1.00 80.44 98 VAL A N 1
ATOM 743 C CA . VAL A 1 98 ? 3.178 -2.685 15.340 1.00 80.44 98 VAL A CA 1
ATOM 744 C C . VAL A 1 98 ? 4.470 -3.479 15.522 1.00 80.44 98 VAL A C 1
ATOM 746 O O . VAL A 1 98 ? 5.420 -3.271 14.765 1.00 80.44 98 VAL A O 1
ATOM 749 N N . GLU A 1 99 ? 4.530 -4.361 16.519 1.00 79.12 99 GLU A N 1
ATOM 750 C CA . GLU A 1 99 ? 5.730 -5.137 16.862 1.00 79.12 99 GLU A CA 1
ATOM 751 C C . GLU A 1 99 ? 6.260 -6.012 15.709 1.00 79.12 99 GLU A C 1
ATOM 753 O O . GLU A 1 99 ? 7.448 -5.878 15.401 1.00 79.12 99 GLU A O 1
ATOM 758 N N . PRO A 1 100 ? 5.430 -6.779 14.967 1.00 83.06 100 PRO A N 1
ATOM 759 C CA . PRO A 1 100 ? 5.926 -7.654 13.897 1.00 83.06 100 PRO A CA 1
ATOM 760 C C . PRO A 1 100 ? 6.686 -6.921 12.784 1.00 83.06 100 PRO A C 1
ATOM 762 O O . PRO A 1 100 ? 7.659 -7.432 12.233 1.00 83.06 100 PRO A O 1
ATOM 765 N N . ILE A 1 101 ? 6.290 -5.681 12.476 1.00 78.56 101 ILE A N 1
ATOM 766 C CA . ILE A 1 101 ? 6.965 -4.860 11.460 1.00 78.56 101 ILE A CA 1
ATOM 767 C C . ILE A 1 101 ? 8.361 -4.442 11.934 1.00 78.56 101 ILE A C 1
ATOM 769 O O . ILE A 1 101 ? 9.276 -4.302 11.126 1.00 78.56 101 ILE A O 1
ATOM 773 N N . ARG A 1 102 ? 8.533 -4.197 13.238 1.00 74.06 102 ARG A N 1
ATOM 774 C CA . ARG A 1 102 ? 9.796 -3.699 13.800 1.00 74.06 102 ARG A CA 1
ATOM 775 C C . ARG A 1 102 ? 10.846 -4.780 13.956 1.00 74.06 102 ARG A C 1
ATOM 777 O O . ARG A 1 102 ? 12.033 -4.460 13.858 1.00 74.06 102 ARG A O 1
ATOM 784 N N . GLU A 1 103 ? 10.415 -5.990 14.278 1.00 74.56 103 GLU A N 1
ATOM 785 C CA . GLU A 1 103 ? 11.302 -7.109 14.584 1.00 74.56 103 GLU A CA 1
ATOM 786 C C . GLU A 1 103 ? 11.668 -7.860 13.304 1.00 74.56 103 GLU A C 1
ATOM 788 O O . GLU A 1 103 ? 12.848 -7.886 12.948 1.00 74.56 103 GLU A O 1
ATOM 793 N N . ASP A 1 104 ? 10.656 -8.317 12.561 1.00 76.12 104 ASP A N 1
ATOM 794 C CA . ASP A 1 104 ? 10.827 -9.265 11.453 1.00 76.12 104 ASP A CA 1
ATOM 795 C C . ASP A 1 104 ? 10.380 -8.715 10.088 1.00 76.12 104 ASP A C 1
ATOM 797 O O . ASP A 1 104 ? 10.595 -9.345 9.054 1.00 76.12 104 ASP A O 1
ATOM 801 N N . GLY A 1 105 ? 9.753 -7.533 10.057 1.00 78.31 105 GLY A N 1
ATOM 802 C CA . GLY A 1 105 ? 9.171 -6.979 8.833 1.00 78.31 105 GLY A CA 1
ATOM 803 C C . GLY A 1 105 ? 7.929 -7.740 8.350 1.00 78.31 105 GLY A C 1
ATOM 804 O O . GLY A 1 105 ? 7.548 -7.609 7.184 1.00 78.31 105 GLY A O 1
ATOM 805 N N . ASP A 1 106 ? 7.286 -8.517 9.228 1.00 88.69 106 ASP A N 1
ATOM 806 C CA . ASP A 1 106 ? 6.149 -9.372 8.881 1.00 88.69 106 ASP A CA 1
ATOM 807 C C . ASP A 1 106 ? 4.849 -8.562 8.770 1.00 88.69 106 ASP A C 1
ATOM 809 O O . ASP A 1 106 ? 4.066 -8.409 9.710 1.00 88.69 106 ASP A O 1
ATOM 813 N N . TRP A 1 107 ? 4.628 -7.998 7.583 1.00 91.44 107 TRP A N 1
ATOM 814 C CA . TRP A 1 107 ? 3.393 -7.285 7.269 1.00 91.44 107 TRP A CA 1
ATOM 815 C C . TRP A 1 107 ? 2.184 -8.215 7.129 1.00 91.44 107 TRP A C 1
ATOM 817 O O . TRP A 1 107 ? 1.062 -7.781 7.389 1.00 91.44 107 TRP A O 1
ATOM 827 N N . GLN A 1 108 ? 2.389 -9.468 6.711 1.00 92.81 108 GLN A N 1
ATOM 828 C CA . GLN A 1 108 ? 1.277 -10.390 6.499 1.00 92.81 108 GLN A CA 1
ATOM 829 C C . GLN A 1 108 ? 0.605 -10.713 7.832 1.00 92.81 108 GLN A C 1
ATOM 831 O O . GLN A 1 108 ? -0.614 -10.622 7.934 1.00 92.81 108 GLN A O 1
ATOM 836 N N . LEU A 1 109 ? 1.401 -10.957 8.875 1.00 92.50 109 LEU A N 1
ATOM 837 C CA . LEU A 1 109 ? 0.887 -11.152 10.226 1.00 92.50 109 LEU A CA 1
ATOM 838 C C . LEU A 1 109 ? 0.073 -9.945 10.722 1.00 92.50 109 LEU A C 1
ATOM 840 O O . LEU A 1 109 ? -0.974 -10.121 11.345 1.00 92.50 109 LEU A O 1
ATOM 844 N N . VAL A 1 110 ? 0.518 -8.718 10.429 1.00 93.19 110 VAL A N 1
ATOM 845 C CA . VAL A 1 110 ? -0.226 -7.497 10.788 1.00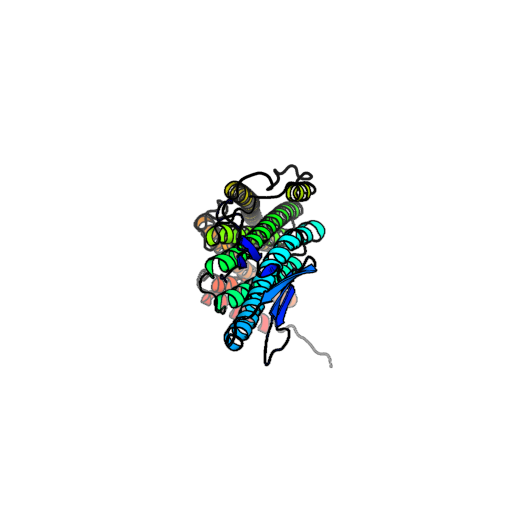 93.19 110 VAL A CA 1
ATOM 846 C C . VAL A 1 110 ? -1.549 -7.397 10.028 1.00 93.19 110 VAL A C 1
ATOM 848 O O . VAL A 1 110 ? -2.560 -7.049 10.637 1.00 93.19 110 VAL A O 1
ATOM 851 N N . ALA A 1 111 ? -1.560 -7.714 8.730 1.00 93.38 111 ALA A N 1
ATOM 852 C CA . ALA A 1 111 ? -2.771 -7.711 7.912 1.00 93.38 111 ALA A CA 1
ATOM 853 C C . ALA A 1 111 ? -3.789 -8.748 8.415 1.00 93.38 111 ALA A C 1
ATOM 855 O O . ALA A 1 111 ? -4.919 -8.384 8.732 1.00 93.38 111 ALA A O 1
ATOM 856 N N . ASP A 1 112 ? -3.358 -9.996 8.618 1.00 94.81 112 ASP A N 1
ATOM 857 C CA . ASP A 1 112 ? -4.210 -11.079 9.123 1.00 94.81 112 ASP A CA 1
ATOM 858 C C . ASP A 1 112 ? -4.792 -10.735 10.508 1.00 94.81 112 ASP A C 1
ATOM 860 O O . ASP A 1 112 ? -5.961 -10.996 10.812 1.00 94.81 112 ASP A O 1
ATOM 864 N N . ARG A 1 113 ? -3.982 -10.106 11.372 1.00 94.50 113 ARG A N 1
ATOM 865 C CA . ARG A 1 113 ? -4.414 -9.665 12.704 1.00 94.50 113 ARG A CA 1
ATOM 866 C C . ARG A 1 113 ? -5.424 -8.523 12.630 1.00 94.50 113 ARG A C 1
ATOM 868 O O . ARG A 1 113 ? -6.376 -8.517 13.412 1.00 94.50 113 ARG A O 1
ATOM 875 N N . TYR A 1 114 ? -5.220 -7.559 11.737 1.00 95.62 114 TYR A N 1
ATOM 876 C CA . TYR A 1 114 ? -6.153 -6.458 11.522 1.00 95.62 114 TYR A CA 1
ATOM 877 C C . TYR A 1 114 ? -7.498 -6.959 10.984 1.00 95.62 114 TYR A C 1
ATOM 879 O O . TYR A 1 114 ? -8.537 -6.571 11.524 1.00 95.62 114 TYR A O 1
ATOM 887 N N . ASP A 1 115 ? -7.492 -7.878 10.017 1.00 96.44 115 ASP A N 1
ATOM 888 C CA . ASP A 1 115 ? -8.710 -8.479 9.462 1.00 96.44 115 ASP A CA 1
ATOM 889 C C . ASP A 1 115 ? -9.508 -9.208 10.553 1.00 96.44 115 ASP A C 1
ATOM 891 O O . ASP A 1 115 ? -10.692 -8.929 10.761 1.00 96.44 115 ASP A O 1
ATOM 895 N N . PHE A 1 116 ? -8.836 -10.036 11.361 1.00 95.12 116 PHE A N 1
ATOM 896 C CA . PHE A 1 116 ? -9.456 -10.706 12.507 1.00 95.12 116 PHE A CA 1
ATOM 897 C C . PHE A 1 116 ? -10.090 -9.723 13.509 1.00 95.12 116 PHE A C 1
ATOM 899 O O . PHE A 1 116 ? -11.192 -9.951 14.014 1.00 95.12 116 PHE A O 1
ATOM 906 N N . LEU A 1 117 ? -9.405 -8.624 13.842 1.00 95.31 117 LEU A N 1
ATOM 907 C CA . LEU A 1 117 ? -9.935 -7.626 14.779 1.00 95.31 117 LEU A CA 1
ATOM 9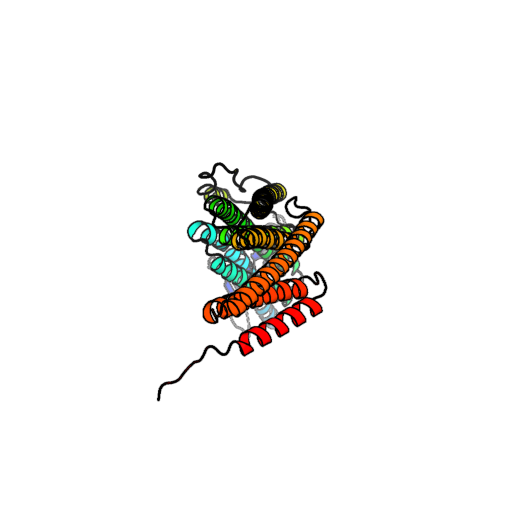08 C C . LEU A 1 117 ? -11.106 -6.838 14.175 1.00 95.31 117 LEU A C 1
ATOM 910 O O . LEU A 1 117 ? -12.054 -6.520 14.897 1.00 95.31 117 LEU A O 1
ATOM 914 N N . THR A 1 118 ? -11.073 -6.581 12.869 1.00 96.00 118 THR A N 1
ATOM 915 C CA . THR A 1 118 ? -12.152 -5.922 12.123 1.00 96.00 118 THR A CA 1
ATOM 916 C C . THR A 1 118 ? -13.418 -6.775 12.127 1.00 96.00 118 THR A C 1
ATOM 918 O O . THR A 1 118 ? -14.498 -6.274 12.447 1.00 96.00 118 THR A O 1
ATOM 921 N N . GLU A 1 119 ? -13.298 -8.085 11.890 1.00 95.75 119 GLU A N 1
ATOM 922 C CA . GLU A 1 119 ? -14.422 -9.025 11.997 1.00 95.75 119 GLU A CA 1
ATOM 923 C C . GLU A 1 119 ? -15.054 -9.004 13.396 1.00 95.75 119 GLU A C 1
ATOM 925 O O . GLU A 1 119 ? -16.279 -8.987 13.532 1.00 95.75 119 GLU A O 1
ATOM 930 N N . ARG A 1 120 ? -14.238 -8.922 14.456 1.00 94.69 120 ARG A N 1
ATOM 931 C CA . ARG A 1 120 ? -14.746 -8.816 15.835 1.00 94.69 120 ARG A CA 1
ATOM 932 C C . ARG A 1 120 ? -15.515 -7.520 16.084 1.00 94.69 120 ARG A C 1
ATOM 934 O O . ARG A 1 120 ? -16.545 -7.557 16.760 1.00 94.69 120 ARG A O 1
ATOM 941 N N . VAL A 1 121 ? -15.040 -6.387 15.560 1.00 95.25 121 VAL A N 1
ATOM 942 C CA . VAL A 1 121 ? -15.764 -5.105 15.631 1.00 95.25 121 VAL A CA 1
ATOM 943 C C . VAL A 1 121 ? -17.094 -5.208 14.893 1.00 95.25 121 VAL A C 1
ATOM 945 O O . VAL A 1 121 ? -18.125 -4.833 15.453 1.00 95.25 121 VAL A O 1
ATOM 948 N N . ALA A 1 122 ? -17.091 -5.764 13.679 1.00 94.44 122 ALA A N 1
ATOM 949 C CA . ALA A 1 122 ? -18.295 -5.940 12.874 1.00 94.44 122 ALA A CA 1
ATOM 950 C C . ALA A 1 122 ? -19.332 -6.830 13.581 1.00 94.44 122 ALA A C 1
ATOM 952 O O . ALA A 1 122 ? -20.517 -6.499 13.630 1.00 94.44 122 ALA A O 1
ATOM 953 N N . ASP A 1 123 ? -18.890 -7.921 14.205 1.00 92.75 123 ASP A N 1
ATOM 954 C CA . ASP A 1 123 ? -19.742 -8.801 15.004 1.00 92.75 123 ASP A CA 1
ATOM 955 C C . ASP A 1 123 ? -20.329 -8.104 16.241 1.00 92.75 123 ASP A C 1
ATOM 957 O O . ASP A 1 123 ? -21.505 -8.293 16.571 1.00 92.75 123 ASP A O 1
ATOM 961 N N . ALA A 1 124 ? -19.527 -7.299 16.945 1.00 91.19 124 ALA A N 1
ATOM 962 C CA . ALA A 1 124 ? -19.996 -6.515 18.086 1.00 91.19 124 ALA A CA 1
ATOM 963 C C . ALA A 1 124 ? -20.999 -5.433 17.654 1.00 91.19 124 ALA A C 1
ATOM 965 O O . ALA A 1 124 ? -21.999 -5.225 18.344 1.00 91.19 124 ALA A O 1
ATOM 966 N N . ARG A 1 125 ? -20.774 -4.795 16.498 1.00 92.06 125 ARG A N 1
ATOM 967 C CA . ARG A 1 125 ? -21.693 -3.825 15.888 1.00 92.06 125 ARG A CA 1
ATOM 968 C C . ARG A 1 125 ? -23.027 -4.474 15.525 1.00 92.06 125 ARG A C 1
ATOM 970 O O . ARG A 1 125 ? -24.057 -3.995 15.985 1.00 92.06 125 ARG A O 1
ATOM 977 N N . ARG A 1 126 ? -23.012 -5.616 14.830 1.00 91.00 126 ARG A N 1
ATOM 978 C CA . ARG A 1 126 ? -24.228 -6.381 14.496 1.00 91.00 126 ARG A CA 1
ATOM 979 C C . ARG A 1 126 ? -25.018 -6.760 15.752 1.00 91.00 126 ARG A C 1
ATOM 981 O O . ARG A 1 126 ? -26.219 -6.530 15.831 1.00 91.00 126 ARG A O 1
ATOM 988 N N . THR A 1 127 ? -24.321 -7.247 16.782 1.00 88.00 127 THR A N 1
ATOM 989 C CA . THR A 1 127 ? -24.931 -7.586 18.082 1.00 88.00 127 THR A CA 1
ATOM 990 C C . THR A 1 127 ? -25.572 -6.364 18.755 1.00 88.00 127 THR A C 1
ATOM 992 O O . THR A 1 127 ? -26.603 -6.485 19.417 1.00 88.00 127 THR A O 1
ATOM 995 N N . ALA A 1 128 ? -24.963 -5.185 18.608 1.00 86.06 128 ALA A N 1
ATOM 996 C CA . ALA A 1 128 ? -25.509 -3.938 19.124 1.00 86.06 128 ALA A CA 1
ATOM 997 C C . ALA A 1 128 ? -26.729 -3.452 18.330 1.00 86.06 128 ALA A C 1
ATOM 999 O O . ALA A 1 128 ? -27.655 -2.921 18.930 1.00 86.06 128 ALA A O 1
ATOM 1000 N N . GLU A 1 129 ? -26.756 -3.644 17.013 1.00 86.75 129 GLU A N 1
ATOM 1001 C CA . GLU A 1 129 ? -27.866 -3.246 16.136 1.00 86.75 129 GLU A CA 1
ATOM 1002 C C . GLU A 1 129 ? -29.103 -4.139 16.296 1.00 86.75 129 GLU A C 1
ATOM 1004 O O . GLU A 1 129 ? -30.228 -3.649 16.265 1.00 86.75 129 GLU A O 1
ATOM 1009 N N . GLU A 1 130 ? -28.909 -5.438 16.528 1.00 86.19 130 GLU A N 1
ATOM 1010 C CA . GLU A 1 130 ? -29.990 -6.421 16.706 1.00 86.19 130 GLU A CA 1
ATOM 1011 C C . GLU A 1 130 ? -30.589 -6.419 18.126 1.00 86.19 130 GLU A C 1
ATOM 1013 O O . GLU A 1 130 ? -31.452 -7.233 18.466 1.00 86.19 130 GLU A O 1
ATOM 1018 N N . THR A 1 131 ? -30.119 -5.521 18.993 1.00 83.38 131 THR A N 1
ATOM 1019 C CA . THR A 1 131 ? -30.458 -5.539 20.412 1.00 83.38 131 THR A CA 1
ATOM 1020 C C . THR A 1 131 ? -31.867 -4.990 20.691 1.00 83.38 131 THR A C 1
ATOM 1022 O O . THR A 1 131 ? -32.26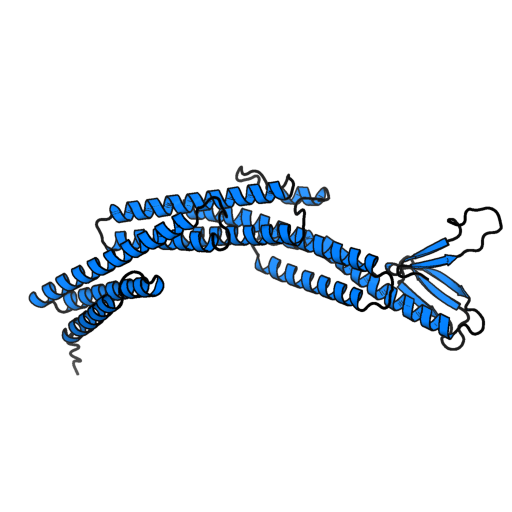7 -3.986 20.105 1.00 83.38 131 THR A O 1
ATOM 1025 N N . PRO A 1 132 ? -32.638 -5.573 21.633 1.00 77.00 132 PRO A N 1
ATOM 1026 C CA . PRO A 1 132 ? -33.991 -5.104 21.952 1.00 77.00 132 PRO A CA 1
ATOM 1027 C C . PRO A 1 132 ? -34.022 -3.856 22.861 1.00 77.00 132 PRO A C 1
ATOM 1029 O O . PRO A 1 132 ? -35.066 -3.541 23.433 1.00 77.00 132 PRO A O 1
ATOM 1032 N N . PHE A 1 133 ? -32.889 -3.176 23.074 1.00 77.88 133 PHE A N 1
ATOM 1033 C CA . PHE A 1 133 ? -32.774 -2.027 23.979 1.00 77.88 133 PHE A CA 1
ATOM 1034 C C . PHE A 1 133 ? -33.029 -0.702 23.255 1.00 77.88 133 PHE A C 1
ATOM 1036 O O . PHE A 1 133 ? -32.551 -0.497 22.150 1.00 77.88 133 PHE A O 1
ATOM 1043 N N . GLU A 1 134 ? -33.731 0.233 23.901 1.00 68.75 134 GLU A N 1
ATOM 1044 C CA . GLU A 1 134 ? -34.065 1.536 23.297 1.00 68.75 134 GLU A CA 1
ATOM 1045 C C . GLU A 1 134 ? -32.900 2.557 23.320 1.00 68.75 134 GLU A C 1
ATOM 1047 O O . GLU A 1 134 ? -32.838 3.423 22.453 1.00 68.75 134 GLU A O 1
ATOM 1052 N N . ASP A 1 135 ? -31.945 2.463 24.261 1.00 65.12 135 ASP A N 1
ATOM 1053 C CA . ASP A 1 135 ? -30.769 3.364 24.365 1.00 65.12 135 ASP A CA 1
ATOM 1054 C C . ASP A 1 135 ? -29.462 2.642 23.955 1.00 65.12 135 ASP A C 1
ATOM 1056 O O . ASP A 1 135 ? -28.494 2.459 24.704 1.00 65.12 135 ASP A O 1
ATOM 1060 N N . VAL A 1 136 ? -29.451 2.226 22.681 1.00 74.44 136 VAL A N 1
ATOM 1061 C CA . VAL A 1 136 ? -28.315 1.589 21.982 1.00 74.44 136 VAL A CA 1
ATOM 1062 C C . VAL A 1 136 ? -27.126 2.544 21.818 1.00 74.44 136 VAL A C 1
ATOM 1064 O O . VAL A 1 136 ? -25.985 2.103 21.685 1.00 74.44 136 VAL A O 1
ATOM 1067 N N . ALA A 1 137 ? -27.347 3.861 21.910 1.00 79.00 137 ALA A N 1
ATOM 1068 C CA . ALA A 1 137 ? -26.327 4.889 21.686 1.00 79.00 137 ALA A CA 1
ATOM 1069 C C . ALA A 1 137 ? -25.114 4.737 22.613 1.00 79.00 137 ALA A C 1
ATOM 1071 O O . ALA A 1 137 ? -24.002 5.180 22.329 1.00 79.00 137 ALA A O 1
ATOM 1072 N N . SER A 1 138 ? -25.319 4.161 23.789 1.00 79.06 138 SER A N 1
ATOM 1073 C CA . SER A 1 138 ? -24.246 3.893 24.727 1.00 79.06 138 SER A CA 1
ATOM 1074 C C . SER A 1 138 ? -23.374 2.690 24.384 1.00 79.06 138 SER A C 1
ATOM 1076 O O . SER A 1 138 ? -22.162 2.744 24.593 1.00 79.06 138 SER A O 1
ATOM 1078 N N . LEU A 1 139 ? -23.998 1.633 23.882 1.00 83.50 139 LEU A N 1
ATOM 1079 C CA . LEU A 1 139 ? -23.355 0.419 23.412 1.00 83.50 139 LEU A CA 1
ATOM 1080 C C . LEU A 1 139 ? -22.615 0.688 22.096 1.00 83.50 139 LEU A C 1
ATOM 1082 O O . LEU A 1 139 ? -21.435 0.364 21.988 1.00 83.50 139 LEU A O 1
ATOM 1086 N N . GLN A 1 140 ? -23.273 1.385 21.163 1.00 86.31 140 GLN A N 1
ATOM 1087 C CA . GLN A 1 140 ? -22.683 1.890 19.919 1.00 86.31 140 GLN A CA 1
ATOM 1088 C C . GLN A 1 140 ? -21.422 2.700 20.202 1.00 86.31 140 GLN A C 1
ATOM 1090 O O . GLN A 1 140 ? -20.368 2.365 19.687 1.00 86.31 140 GLN A O 1
ATOM 1095 N N . ARG A 1 141 ? -21.461 3.654 21.144 1.00 86.44 141 ARG A N 1
ATOM 1096 C CA . ARG A 1 141 ? -20.261 4.411 21.546 1.00 86.44 141 ARG A CA 1
ATOM 1097 C C . ARG A 1 141 ? -19.098 3.538 22.020 1.00 86.44 141 ARG A C 1
ATOM 1099 O O . ARG A 1 141 ? -17.947 3.923 21.824 1.00 86.44 141 ARG A O 1
ATOM 1106 N N . THR A 1 142 ? -19.364 2.412 22.683 1.00 87.25 142 THR A N 1
ATOM 1107 C CA . THR A 1 142 ? -18.303 1.475 23.083 1.00 87.25 142 THR A CA 1
ATOM 1108 C C . THR A 1 142 ? -17.717 0.767 21.865 1.00 87.25 142 THR A C 1
ATOM 1110 O O . THR A 1 142 ? -16.495 0.688 21.760 1.00 87.25 142 THR A O 1
ATOM 1113 N N . VAL A 1 143 ? -18.560 0.302 20.939 1.00 91.06 143 VAL A N 1
ATOM 1114 C CA . VAL A 1 143 ? -18.120 -0.345 19.692 1.00 91.06 143 VAL A CA 1
ATOM 1115 C C . VAL A 1 143 ? -17.370 0.642 18.791 1.00 91.06 143 VAL A C 1
ATOM 1117 O O . VAL A 1 143 ? -16.261 0.342 18.367 1.00 91.06 143 VAL A O 1
ATOM 1120 N N . ASP A 1 144 ? -17.885 1.856 18.601 1.00 89.62 144 ASP A N 1
ATOM 1121 C CA . ASP A 1 144 ? -17.240 2.915 17.814 1.00 89.62 144 ASP A CA 1
ATOM 1122 C C . ASP A 1 144 ? -15.893 3.328 18.421 1.00 89.62 144 ASP A C 1
ATOM 1124 O O . ASP A 1 144 ? -14.930 3.614 17.714 1.00 89.62 144 ASP A O 1
ATOM 1128 N N . ARG A 1 145 ? -15.781 3.344 19.757 1.00 88.12 145 ARG A N 1
ATOM 1129 C CA . ARG A 1 145 ? -14.491 3.571 20.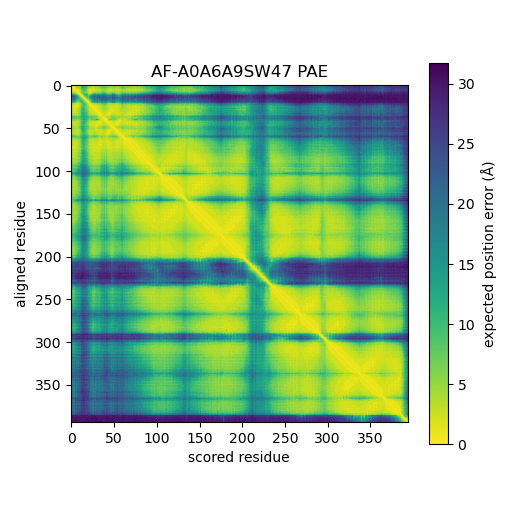421 1.00 88.12 145 ARG A CA 1
ATOM 1130 C C . ARG A 1 145 ? -13.514 2.431 20.146 1.00 88.12 145 ARG A C 1
ATOM 1132 O O . ARG A 1 145 ? -12.324 2.696 19.982 1.00 88.12 145 ARG A O 1
ATOM 1139 N N . ALA A 1 146 ? -13.995 1.191 20.138 1.00 90.19 146 ALA A N 1
ATOM 1140 C CA . ALA A 1 146 ? -13.192 0.016 19.835 1.00 90.19 146 ALA A CA 1
ATOM 1141 C C . ALA A 1 146 ? -12.677 0.073 18.383 1.00 90.19 146 ALA A C 1
ATOM 1143 O O . ALA A 1 146 ? -11.477 -0.059 18.168 1.00 90.19 146 ALA A O 1
ATOM 1144 N N . GLU A 1 147 ? -13.544 0.403 17.424 1.00 92.31 147 GLU A N 1
ATOM 1145 C CA . GLU A 1 147 ? -13.194 0.616 16.013 1.00 92.31 147 GLU A CA 1
ATOM 1146 C C . GLU A 1 147 ? -12.152 1.727 15.837 1.00 92.31 147 GLU A C 1
ATOM 1148 O O . GLU A 1 147 ? -11.080 1.485 15.294 1.00 92.31 147 GLU A O 1
ATOM 1153 N N . ARG A 1 148 ? -12.382 2.922 16.402 1.00 88.94 148 ARG A N 1
ATOM 1154 C CA . ARG A 1 148 ? -11.394 4.019 16.344 1.00 88.94 148 ARG A CA 1
ATOM 1155 C C . ARG A 1 148 ? -10.046 3.631 16.944 1.00 88.94 148 ARG A C 1
ATOM 1157 O O . ARG A 1 148 ? -9.005 4.096 16.491 1.00 88.94 148 ARG A O 1
ATOM 1164 N N . THR A 1 149 ? -10.058 2.798 17.984 1.00 88.06 149 THR A N 1
ATOM 1165 C CA . THR A 1 149 ? -8.831 2.299 18.615 1.00 88.06 149 THR A CA 1
ATOM 1166 C C . THR A 1 149 ? -8.082 1.338 17.688 1.00 88.06 149 THR A C 1
ATOM 1168 O O . THR A 1 149 ? -6.858 1.423 17.600 1.00 88.06 149 THR A O 1
ATOM 1171 N N . LEU A 1 150 ? -8.804 0.452 16.994 1.00 91.62 150 LEU A N 1
ATOM 1172 C CA . LEU A 1 150 ? -8.245 -0.466 16.001 1.00 91.62 150 LEU A CA 1
ATOM 1173 C C . LEU A 1 150 ? -7.633 0.302 14.827 1.00 91.62 150 LEU A C 1
ATOM 1175 O O . LEU A 1 150 ? -6.456 0.119 14.520 1.00 91.62 150 LEU A O 1
ATOM 1179 N N . GLU A 1 151 ? -8.398 1.214 14.233 1.00 91.12 151 GLU A N 1
ATOM 1180 C CA . GLU A 1 151 ? -7.951 2.006 13.088 1.00 91.12 151 GLU A CA 1
ATOM 1181 C C . GLU A 1 151 ? -6.767 2.922 13.439 1.00 91.12 151 GLU A C 1
ATOM 1183 O O . GLU A 1 151 ? -5.854 3.102 12.633 1.00 91.12 151 GLU A O 1
ATOM 1188 N N . SER A 1 152 ? -6.707 3.446 14.670 1.00 87.06 152 SER A N 1
ATOM 1189 C CA . SER A 1 152 ? -5.550 4.206 15.169 1.00 87.06 152 SER A CA 1
ATOM 1190 C C . SER A 1 152 ? -4.294 3.343 15.265 1.00 87.06 152 SER A C 1
ATOM 1192 O O . SER A 1 152 ? -3.230 3.732 14.772 1.00 87.06 152 SER A O 1
ATOM 1194 N N . ALA A 1 153 ? -4.412 2.136 15.826 1.00 87.50 153 ALA A N 1
ATOM 1195 C CA . ALA A 1 153 ? -3.293 1.204 15.917 1.00 87.50 153 ALA A CA 1
ATOM 1196 C C . ALA A 1 153 ? -2.803 0.750 14.532 1.00 87.50 153 ALA A C 1
ATOM 1198 O O . ALA A 1 153 ? -1.597 0.706 14.288 1.00 87.50 153 ALA A O 1
ATOM 1199 N N . TYR A 1 154 ? -3.719 0.484 13.601 1.00 91.44 154 TYR A N 1
ATOM 1200 C CA . TYR A 1 154 ? -3.366 0.084 12.243 1.00 91.44 154 TYR A CA 1
ATOM 1201 C C . TYR A 1 154 ? -2.770 1.236 11.417 1.00 91.44 154 TYR A C 1
ATOM 1203 O O . TYR A 1 154 ? -1.770 1.053 10.724 1.00 91.44 154 TYR A O 1
ATOM 1211 N N . THR A 1 155 ? -3.284 2.461 11.563 1.00 89.38 155 THR A N 1
ATOM 1212 C CA . THR A 1 155 ? -2.672 3.664 10.966 1.00 89.38 155 THR A CA 1
ATOM 1213 C C . THR A 1 155 ? -1.233 3.841 11.451 1.00 89.38 155 THR A C 1
ATOM 1215 O O . THR A 1 155 ? -0.326 4.115 10.665 1.00 89.38 155 THR A O 1
ATOM 1218 N N . ARG A 1 156 ? -0.978 3.602 12.740 1.00 86.50 156 ARG A N 1
ATOM 1219 C CA . ARG A 1 156 ? 0.380 3.607 13.291 1.00 86.50 156 ARG A CA 1
ATOM 1220 C C . ARG A 1 156 ? 1.257 2.500 12.699 1.00 86.50 156 ARG A C 1
ATOM 1222 O O . ARG A 1 156 ? 2.420 2.763 12.397 1.00 86.50 156 ARG A O 1
ATOM 1229 N N . ALA A 1 157 ? 0.722 1.297 12.498 1.00 89.06 157 ALA A N 1
ATOM 1230 C CA . ALA A 1 157 ? 1.431 0.212 11.820 1.00 89.06 157 ALA A CA 1
ATOM 1231 C C . ALA A 1 157 ? 1.845 0.606 10.389 1.00 89.06 157 ALA A C 1
ATOM 1233 O O . ALA A 1 157 ? 2.999 0.412 10.005 1.00 89.06 157 ALA A O 1
ATOM 1234 N N . LEU A 1 158 ? 0.952 1.254 9.632 1.00 91.00 158 LEU A N 1
ATOM 1235 C CA . LEU A 1 158 ? 1.241 1.777 8.291 1.00 91.00 158 LEU A CA 1
ATOM 1236 C C . LEU A 1 158 ? 2.367 2.823 8.300 1.00 91.00 158 LEU A C 1
ATOM 1238 O O . LEU A 1 158 ? 3.257 2.774 7.451 1.00 91.00 158 LEU A O 1
ATOM 1242 N N . LEU A 1 159 ? 2.381 3.733 9.276 1.00 87.44 159 LEU A N 1
ATOM 1243 C CA . LEU A 1 159 ? 3.445 4.736 9.425 1.00 87.44 159 LEU A CA 1
ATOM 1244 C C . LEU A 1 159 ? 4.807 4.114 9.785 1.00 87.44 159 LEU A C 1
ATOM 1246 O O . LEU A 1 159 ? 5.855 4.560 9.301 1.00 87.44 159 LEU A O 1
ATOM 1250 N N . VAL A 1 160 ? 4.812 3.055 10.599 1.00 86.00 160 VAL A N 1
ATOM 1251 C CA . VAL A 1 160 ? 6.032 2.288 10.898 1.00 86.00 160 VAL A CA 1
ATOM 1252 C C . VAL A 1 160 ? 6.514 1.546 9.653 1.00 86.00 160 VAL A C 1
ATOM 1254 O O . VAL A 1 160 ? 7.691 1.650 9.309 1.00 86.00 160 VAL A O 1
ATOM 1257 N N . ARG A 1 161 ? 5.614 0.875 8.924 1.00 90.06 161 ARG A N 1
ATOM 1258 C CA . ARG A 1 161 ? 5.938 0.207 7.655 1.00 90.06 161 ARG A CA 1
ATOM 1259 C C . ARG A 1 161 ? 6.514 1.180 6.633 1.00 90.06 161 ARG A C 1
ATOM 1261 O O . ARG A 1 161 ? 7.515 0.865 5.998 1.00 90.06 161 ARG A O 1
ATOM 1268 N N . LEU A 1 162 ? 5.920 2.365 6.502 1.00 89.31 162 LEU A N 1
ATOM 1269 C CA . LEU A 1 162 ? 6.438 3.441 5.660 1.00 89.31 162 LEU A CA 1
ATOM 1270 C C . LEU A 1 162 ? 7.870 3.795 6.040 1.00 89.31 162 LEU A C 1
ATOM 1272 O O . LEU A 1 162 ? 8.726 3.884 5.168 1.00 89.31 162 LEU A O 1
ATOM 1276 N N . THR A 1 163 ? 8.141 3.974 7.333 1.00 87.12 163 THR A N 1
ATOM 1277 C CA . THR A 1 163 ? 9.479 4.332 7.817 1.00 87.12 163 THR A CA 1
ATOM 1278 C C . THR A 1 163 ? 10.510 3.288 7.423 1.00 87.12 163 THR A C 1
ATOM 1280 O O . THR A 1 163 ? 11.519 3.645 6.815 1.00 87.12 163 THR A O 1
ATOM 1283 N N . VAL A 1 164 ? 10.222 2.012 7.693 1.00 86.69 164 VAL A N 1
ATOM 1284 C CA . VAL A 1 164 ? 11.088 0.893 7.301 1.00 86.69 164 VAL A CA 1
ATOM 1285 C C . VAL A 1 164 ? 11.294 0.890 5.786 1.00 86.69 164 VAL A C 1
ATOM 1287 O O . VAL A 1 164 ? 12.428 0.910 5.323 1.00 86.69 164 VAL A O 1
ATOM 1290 N N . ALA A 1 165 ? 10.215 0.984 5.008 1.00 89.88 165 ALA A N 1
ATOM 1291 C CA . ALA A 1 165 ? 10.277 0.952 3.551 1.00 89.88 165 ALA A CA 1
ATOM 1292 C C . ALA A 1 165 ? 11.069 2.131 2.951 1.00 89.88 165 ALA A C 1
ATOM 1294 O O . ALA A 1 165 ? 11.837 1.931 2.016 1.00 89.88 165 ALA A O 1
ATOM 1295 N N . THR A 1 166 ? 10.953 3.347 3.501 1.00 88.38 166 THR A N 1
ATOM 1296 C CA . THR A 1 166 ? 11.774 4.491 3.057 1.00 88.38 166 THR A CA 1
ATOM 1297 C C . THR A 1 166 ? 13.255 4.325 3.391 1.00 88.38 166 THR A C 1
ATOM 1299 O O . THR A 1 166 ? 14.096 4.772 2.618 1.00 88.38 166 THR A O 1
ATOM 1302 N N . ALA A 1 167 ? 13.593 3.699 4.523 1.00 87.88 167 ALA A N 1
ATOM 1303 C CA . ALA A 1 167 ? 14.981 3.406 4.873 1.00 87.88 167 ALA A CA 1
ATOM 1304 C C . ALA A 1 167 ? 15.567 2.346 3.929 1.00 87.88 167 ALA A C 1
ATOM 1306 O O . ALA A 1 167 ? 16.602 2.593 3.317 1.00 87.88 167 ALA A O 1
ATOM 1307 N N . THR A 1 168 ? 14.846 1.239 3.723 1.00 90.06 168 THR A N 1
ATOM 1308 C CA . THR A 1 168 ? 15.234 0.176 2.785 1.00 90.06 168 THR A CA 1
ATOM 1309 C C . THR A 1 168 ? 15.373 0.689 1.354 1.00 90.06 168 THR A C 1
ATOM 1311 O O . THR A 1 168 ? 16.295 0.289 0.653 1.00 90.06 168 THR A O 1
ATOM 1314 N N . ALA A 1 169 ? 14.490 1.587 0.907 1.00 88.88 169 ALA A N 1
ATOM 1315 C CA . ALA A 1 169 ? 14.596 2.179 -0.422 1.00 88.88 169 ALA A CA 1
ATOM 1316 C C . ALA A 1 169 ? 15.892 2.988 -0.582 1.00 88.88 169 ALA A C 1
ATOM 1318 O O . ALA A 1 169 ? 16.612 2.772 -1.551 1.00 88.88 169 ALA A O 1
ATOM 1319 N N . SER A 1 170 ? 16.216 3.869 0.375 1.00 88.50 170 SER A N 1
ATOM 1320 C CA . SER A 1 170 ? 17.471 4.637 0.357 1.00 88.50 170 SER A CA 1
ATOM 1321 C C . SER A 1 170 ? 18.713 3.740 0.412 1.00 88.50 170 SER A C 1
ATOM 1323 O O . SER A 1 170 ? 19.675 3.998 -0.302 1.00 88.50 170 SER A O 1
ATOM 1325 N N . GLU A 1 171 ? 18.703 2.693 1.241 1.00 91.06 171 GLU A N 1
ATOM 1326 C CA . GLU A 1 171 ? 19.814 1.735 1.351 1.00 91.06 171 GLU A CA 1
ATOM 1327 C C . GLU A 1 171 ? 20.048 1.001 0.026 1.00 91.06 171 GLU A C 1
ATOM 1329 O O . GLU A 1 171 ? 21.141 1.049 -0.527 1.00 91.06 171 GLU A O 1
ATOM 1334 N N . ARG A 1 172 ? 18.995 0.429 -0.564 1.00 92.69 172 ARG A N 1
ATOM 1335 C CA . ARG A 1 172 ? 19.092 -0.278 -1.850 1.00 92.69 172 ARG A CA 1
ATOM 1336 C C . ARG A 1 172 ? 19.503 0.629 -3.001 1.00 92.69 172 ARG A C 1
ATOM 1338 O O . ARG A 1 172 ? 20.227 0.212 -3.896 1.00 92.69 172 ARG A O 1
ATOM 1345 N N . PHE A 1 173 ? 19.073 1.886 -2.966 1.00 88.06 173 PHE A N 1
ATOM 1346 C CA . PHE A 1 173 ? 19.536 2.896 -3.904 1.00 88.06 173 PHE A CA 1
ATOM 1347 C C . PHE A 1 173 ? 21.034 3.205 -3.763 1.00 88.06 173 PHE A C 1
ATOM 1349 O O . PHE A 1 173 ? 21.669 3.535 -4.765 1.00 88.06 173 PHE A O 1
ATOM 1356 N N . ALA A 1 174 ? 21.593 3.127 -2.553 1.00 89.31 174 ALA A N 1
ATOM 1357 C CA . ALA A 1 174 ? 23.028 3.279 -2.316 1.00 89.31 174 ALA A CA 1
ATOM 1358 C C . ALA A 1 174 ? 23.832 2.045 -2.761 1.00 89.31 174 ALA A C 1
ATOM 1360 O O . ALA A 1 174 ? 24.971 2.199 -3.192 1.00 89.31 174 ALA A O 1
ATOM 1361 N N . ASP A 1 175 ? 23.220 0.860 -2.719 1.00 92.50 175 ASP A N 1
ATOM 1362 C CA . ASP A 1 175 ? 23.816 -0.414 -3.146 1.00 92.50 175 ASP A CA 1
ATOM 1363 C C . ASP A 1 175 ? 23.618 -0.727 -4.648 1.00 92.50 175 ASP A C 1
ATOM 1365 O O . ASP A 1 175 ? 23.903 -1.839 -5.091 1.00 92.50 175 ASP A O 1
ATOM 1369 N N . ASP A 1 176 ? 23.101 0.226 -5.435 1.00 87.31 176 ASP A N 1
ATOM 1370 C CA . ASP A 1 176 ? 22.727 0.056 -6.852 1.00 87.31 176 ASP A CA 1
ATOM 1371 C C . ASP A 1 176 ? 21.706 -1.083 -7.127 1.00 87.31 176 ASP A C 1
ATOM 1373 O O . ASP A 1 176 ? 21.513 -1.520 -8.266 1.00 87.31 176 ASP A O 1
ATOM 1377 N N . ASP A 1 177 ? 20.959 -1.526 -6.109 1.00 91.62 177 ASP A N 1
ATOM 1378 C CA . ASP A 1 177 ? 19.798 -2.415 -6.258 1.00 91.62 177 ASP A CA 1
ATOM 1379 C C . ASP A 1 177 ? 18.547 -1.601 -6.629 1.00 91.62 177 ASP A C 1
ATOM 1381 O O . ASP A 1 177 ? 17.674 -1.303 -5.809 1.00 91.62 177 ASP A O 1
ATOM 1385 N N . HIS A 1 178 ? 18.454 -1.207 -7.900 1.00 86.81 178 HIS A N 1
ATOM 1386 C CA . HIS A 1 178 ? 17.367 -0.344 -8.376 1.00 86.81 178 HIS A CA 1
ATOM 1387 C C . HIS A 1 178 ? 15.988 -0.992 -8.299 1.00 86.81 178 HIS A C 1
ATOM 1389 O O . HIS A 1 178 ? 15.024 -0.325 -7.926 1.00 86.81 178 HIS A O 1
ATOM 1395 N N . VAL A 1 179 ? 15.884 -2.278 -8.639 1.00 88.75 179 VAL A N 1
ATOM 1396 C CA . VAL A 1 179 ? 14.603 -2.997 -8.607 1.00 88.75 179 VAL A CA 1
ATOM 1397 C C . VAL A 1 179 ? 14.109 -3.075 -7.168 1.00 88.75 179 VAL A C 1
ATOM 1399 O O . VAL A 1 179 ? 12.989 -2.656 -6.869 1.00 88.75 179 VAL A O 1
ATOM 1402 N N . GLY A 1 180 ? 14.974 -3.510 -6.249 1.00 89.75 180 GLY A N 1
ATOM 1403 C CA . GLY A 1 180 ? 14.613 -3.591 -4.847 1.00 89.75 180 GLY A CA 1
ATOM 1404 C C . GLY A 1 180 ? 14.336 -2.223 -4.216 1.00 89.75 180 GLY A C 1
ATOM 1405 O O . GLY A 1 180 ? 13.475 -2.138 -3.333 1.00 89.75 180 GLY A O 1
ATOM 1406 N N . ALA A 1 181 ? 15.028 -1.160 -4.636 1.00 89.44 181 ALA A N 1
ATOM 1407 C CA . ALA A 1 181 ? 14.780 0.198 -4.158 1.00 89.44 181 ALA A CA 1
ATOM 1408 C C . ALA A 1 181 ? 13.400 0.719 -4.588 1.00 89.44 181 ALA A C 1
ATOM 1410 O O . ALA A 1 181 ? 12.667 1.283 -3.769 1.00 89.44 181 ALA A O 1
ATOM 1411 N N . LEU A 1 182 ? 13.012 0.482 -5.846 1.00 89.12 182 LEU A N 1
ATOM 1412 C CA . LEU A 1 182 ? 11.705 0.872 -6.381 1.00 89.12 182 LEU A CA 1
ATOM 1413 C C . LEU A 1 182 ? 10.552 0.112 -5.712 1.00 89.12 182 LEU A C 1
ATOM 1415 O O . LEU A 1 182 ? 9.543 0.728 -5.361 1.00 89.12 182 LEU A O 1
ATOM 1419 N N . ASP A 1 183 ? 10.719 -1.183 -5.438 1.00 92.00 183 ASP A N 1
ATOM 1420 C CA . ASP A 1 183 ? 9.730 -1.979 -4.698 1.00 92.00 183 ASP A CA 1
ATOM 1421 C C . ASP A 1 183 ? 9.513 -1.460 -3.266 1.00 92.00 183 ASP A C 1
ATOM 1423 O O . ASP A 1 183 ? 8.375 -1.361 -2.774 1.00 92.00 183 ASP A O 1
ATOM 1427 N N . ALA A 1 184 ? 10.604 -1.091 -2.589 1.00 91.38 184 ALA A N 1
ATOM 1428 C CA . ALA A 1 184 ? 10.561 -0.505 -1.254 1.00 91.38 184 ALA A CA 1
ATOM 1429 C C . ALA A 1 184 ? 9.911 0.891 -1.278 1.00 91.38 184 ALA A C 1
ATOM 1431 O O . ALA A 1 184 ? 9.021 1.171 -0.470 1.00 91.38 184 ALA A O 1
ATOM 1432 N N . PHE A 1 185 ? 10.257 1.736 -2.254 1.00 90.38 185 PHE A N 1
ATOM 1433 C CA . PHE A 1 185 ? 9.611 3.034 -2.457 1.00 90.38 185 PHE A CA 1
ATOM 1434 C C . PHE A 1 185 ? 8.099 2.892 -2.694 1.00 90.38 185 PHE A C 1
ATOM 1436 O O . PHE A 1 185 ? 7.302 3.548 -2.018 1.00 90.38 185 PHE A O 1
ATOM 1443 N N . ALA A 1 186 ? 7.681 1.991 -3.587 1.00 90.75 186 ALA A N 1
ATOM 1444 C CA . ALA A 1 186 ? 6.268 1.756 -3.871 1.00 90.75 186 ALA A CA 1
ATOM 1445 C C . ALA A 1 186 ? 5.512 1.272 -2.621 1.00 90.75 186 ALA A C 1
ATOM 1447 O O . ALA A 1 186 ? 4.367 1.662 -2.375 1.00 90.75 186 ALA A O 1
ATOM 1448 N N . THR A 1 187 ? 6.163 0.464 -1.781 1.00 91.94 187 THR A N 1
ATOM 1449 C CA . THR A 1 187 ? 5.622 0.046 -0.480 1.00 91.94 187 THR A CA 1
ATOM 1450 C C . THR A 1 187 ? 5.450 1.224 0.478 1.00 91.94 187 THR A C 1
ATOM 1452 O O . THR A 1 187 ? 4.403 1.332 1.126 1.00 91.94 187 THR A O 1
ATOM 1455 N N . ALA A 1 188 ? 6.423 2.134 0.541 1.00 89.94 188 ALA A N 1
ATOM 1456 C CA . ALA A 1 188 ? 6.329 3.343 1.352 1.00 89.94 188 ALA A CA 1
ATOM 1457 C C . ALA A 1 188 ? 5.186 4.260 0.885 1.00 89.94 188 ALA A C 1
ATOM 1459 O O . ALA A 1 188 ? 4.372 4.692 1.702 1.00 89.94 188 ALA A O 1
ATOM 1460 N N . ALA A 1 189 ? 5.064 4.486 -0.427 1.00 89.06 189 ALA A N 1
ATOM 1461 C CA . ALA A 1 189 ? 4.013 5.312 -1.018 1.00 89.06 189 ALA A CA 1
ATOM 1462 C C . ALA A 1 189 ? 2.604 4.739 -0.778 1.00 89.06 189 ALA A C 1
ATOM 1464 O O . ALA A 1 189 ? 1.695 5.474 -0.386 1.00 89.06 189 ALA A O 1
ATOM 1465 N N . ARG A 1 190 ? 2.418 3.420 -0.942 1.00 90.88 190 ARG A N 1
ATOM 1466 C CA . ARG A 1 190 ? 1.145 2.747 -0.615 1.00 90.88 190 ARG A CA 1
ATOM 1467 C C . ARG A 1 190 ? 0.794 2.874 0.866 1.00 90.88 190 ARG A C 1
ATOM 1469 O O . ARG A 1 190 ? -0.355 3.152 1.195 1.00 90.88 190 ARG A O 1
ATOM 1476 N N . SER A 1 191 ? 1.781 2.702 1.746 1.00 91.12 191 SER A N 1
ATOM 1477 C CA . SER A 1 191 ? 1.581 2.806 3.197 1.00 91.12 191 SER A CA 1
ATOM 1478 C C . SER A 1 191 ? 1.208 4.230 3.616 1.00 91.12 191 SER A C 1
ATOM 1480 O O . SER A 1 191 ? 0.315 4.404 4.441 1.00 91.12 191 SER A O 1
ATOM 1482 N N . TYR A 1 192 ? 1.831 5.247 3.004 1.00 90.19 192 TYR A N 1
ATOM 1483 C CA . TYR A 1 192 ? 1.469 6.652 3.206 1.00 90.19 192 TYR A CA 1
ATOM 1484 C C . TYR A 1 192 ? 0.009 6.906 2.838 1.00 90.19 192 TYR A C 1
ATOM 14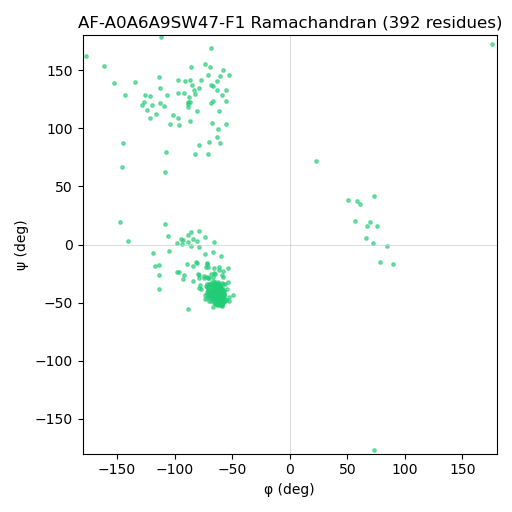86 O O . TYR A 1 192 ? -0.750 7.436 3.644 1.00 90.19 192 TYR A O 1
ATOM 1494 N N . ARG A 1 193 ? -0.385 6.502 1.625 1.00 89.12 193 ARG A N 1
ATOM 1495 C CA . ARG A 1 193 ? -1.734 6.738 1.109 1.00 89.12 193 ARG A CA 1
ATOM 1496 C C . ARG A 1 193 ? -2.789 6.074 1.991 1.00 89.12 193 ARG A C 1
ATOM 1498 O O . ARG A 1 193 ? -3.716 6.746 2.421 1.00 89.12 193 ARG A O 1
ATOM 1505 N N . ALA A 1 194 ? -2.582 4.806 2.343 1.00 90.19 194 ALA A N 1
ATOM 1506 C CA . ALA A 1 194 ? -3.490 4.069 3.217 1.00 90.19 194 ALA A CA 1
ATOM 1507 C C . ALA A 1 194 ? -3.603 4.686 4.625 1.00 90.19 194 ALA A C 1
ATOM 1509 O O . ALA A 1 194 ? -4.661 4.595 5.246 1.00 90.19 194 ALA A O 1
ATOM 1510 N N . ALA A 1 195 ? -2.529 5.297 5.141 1.00 89.00 195 ALA A N 1
ATOM 1511 C CA . ALA A 1 195 ? -2.560 6.012 6.415 1.00 89.00 195 ALA A CA 1
ATOM 1512 C C . ALA A 1 195 ? -3.306 7.352 6.296 1.00 89.00 195 ALA A C 1
ATOM 1514 O O . ALA A 1 195 ? -4.117 7.675 7.159 1.00 89.00 195 ALA A O 1
ATOM 1515 N N . ALA A 1 196 ? -3.063 8.113 5.225 1.00 87.12 196 ALA A N 1
ATOM 1516 C CA . ALA A 1 196 ? -3.729 9.389 4.972 1.00 87.12 196 ALA A CA 1
ATOM 1517 C C . ALA A 1 196 ? -5.243 9.216 4.756 1.00 87.12 196 ALA A C 1
ATOM 1519 O O . ALA A 1 196 ? -6.025 9.922 5.388 1.00 87.12 196 ALA A O 1
ATOM 1520 N N . GLU A 1 197 ? -5.649 8.234 3.944 1.00 88.81 197 GLU A N 1
ATOM 1521 C CA . GLU A 1 197 ? -7.057 7.882 3.704 1.00 88.81 197 GLU A CA 1
ATOM 1522 C C . GLU A 1 197 ? -7.778 7.540 5.014 1.00 88.81 197 GLU A C 1
ATOM 1524 O O . GLU A 1 197 ? -8.874 8.031 5.263 1.00 88.81 197 GLU A O 1
ATOM 1529 N N . ARG A 1 198 ? -7.137 6.776 5.908 1.00 88.12 198 ARG A N 1
ATOM 1530 C CA . ARG A 1 198 ? -7.717 6.427 7.215 1.00 88.12 198 ARG A CA 1
ATOM 1531 C C . ARG A 1 198 ? -7.855 7.611 8.158 1.00 88.12 198 ARG A C 1
ATOM 1533 O O . ARG A 1 198 ? -8.843 7.706 8.884 1.00 88.12 198 ARG A O 1
ATOM 1540 N N . VAL A 1 199 ? -6.873 8.508 8.180 1.00 85.44 199 VAL A N 1
ATOM 1541 C CA . VAL A 1 199 ? -6.965 9.732 8.985 1.00 85.44 199 VAL A CA 1
ATOM 1542 C C . VAL A 1 199 ? -8.130 10.598 8.505 1.00 85.44 199 VAL A C 1
ATOM 1544 O O . VAL A 1 199 ? -8.874 11.113 9.340 1.00 85.44 199 VAL A O 1
ATOM 1547 N N . GLU A 1 200 ? -8.326 10.710 7.189 1.00 85.19 200 GLU A N 1
ATOM 1548 C CA . GLU A 1 200 ? -9.450 11.438 6.593 1.00 85.19 200 GLU A CA 1
ATOM 1549 C C . GLU A 1 200 ? -10.801 10.760 6.877 1.00 85.19 200 GLU A C 1
ATOM 1551 O O . GLU A 1 200 ? -11.736 11.425 7.324 1.00 85.19 200 GLU A O 1
ATOM 1556 N N . GLU A 1 201 ? -10.898 9.444 6.678 1.00 85.56 201 GLU A N 1
ATOM 1557 C CA . GLU A 1 201 ? -12.138 8.673 6.833 1.00 85.56 201 GLU A CA 1
ATOM 1558 C C . GLU A 1 201 ? -12.620 8.620 8.289 1.00 85.56 201 GLU A C 1
ATOM 1560 O O . GLU A 1 201 ? -13.800 8.835 8.573 1.00 85.56 201 GLU A O 1
ATOM 1565 N N . TYR A 1 202 ? -11.711 8.363 9.231 1.00 79.31 202 TYR A N 1
ATOM 1566 C CA . TYR A 1 202 ? -12.076 8.084 10.620 1.00 79.31 202 TYR A CA 1
ATOM 1567 C C . TYR A 1 202 ? -11.811 9.253 11.584 1.00 79.31 202 TYR A C 1
ATOM 1569 O O . TYR A 1 202 ? -12.172 9.162 12.763 1.00 79.31 202 TYR A O 1
ATOM 1577 N N . GLY A 1 203 ? -11.185 10.344 11.124 1.00 75.19 203 GLY A N 1
ATOM 1578 C CA . GLY A 1 203 ? -10.834 11.497 11.965 1.00 75.19 203 GLY A CA 1
ATOM 1579 C C . GLY A 1 203 ? -9.921 11.117 13.135 1.00 75.19 203 GLY A C 1
ATOM 1580 O O . GLY A 1 203 ? -10.117 11.572 14.265 1.00 75.19 203 GLY A O 1
ATOM 1581 N N . ILE A 1 204 ? -8.991 10.197 12.887 1.00 70.19 204 ILE A N 1
ATOM 1582 C CA . ILE A 1 204 ? -8.173 9.557 13.916 1.00 70.19 204 ILE A CA 1
ATOM 1583 C C . ILE A 1 204 ? -6.938 10.379 14.223 1.00 70.19 204 ILE A C 1
ATOM 1585 O O . ILE A 1 204 ? -6.269 10.853 13.311 1.00 70.19 204 ILE A O 1
ATOM 1589 N N . ASP A 1 205 ? -6.580 10.412 15.509 1.00 64.81 205 ASP A N 1
ATOM 1590 C CA . ASP A 1 205 ? -5.235 10.768 15.931 1.00 64.81 205 ASP A CA 1
ATOM 1591 C C . ASP A 1 205 ? -4.378 9.506 16.172 1.00 64.81 205 ASP A C 1
ATOM 1593 O O . ASP A 1 205 ? -4.570 8.827 17.184 1.00 64.81 205 ASP A O 1
ATOM 1597 N N . PRO A 1 206 ? -3.462 9.121 15.255 1.00 55.66 206 PRO A N 1
ATOM 1598 C CA . PRO A 1 206 ? -2.609 7.946 15.400 1.00 55.66 206 PRO A CA 1
ATOM 1599 C C . PRO A 1 206 ? -1.493 8.162 16.432 1.00 55.66 206 PRO A C 1
ATOM 1601 O O . PRO A 1 206 ? -0.798 7.206 16.783 1.00 55.66 206 PRO A O 1
ATOM 1604 N N . VAL A 1 207 ? -1.321 9.397 16.926 1.00 55.19 207 VAL A N 1
ATOM 1605 C CA . VAL A 1 207 ? -0.319 9.769 17.937 1.00 55.19 207 VAL A CA 1
ATOM 1606 C C . VAL A 1 207 ? -0.974 10.190 19.270 1.00 55.19 207 VAL A C 1
ATOM 1608 O O . VAL A 1 207 ? -0.338 10.148 20.325 1.00 55.19 207 VAL A O 1
ATOM 1611 N N . GLY A 1 208 ? -2.270 10.516 19.264 1.00 47.84 208 GLY A N 1
ATOM 1612 C CA . GLY A 1 208 ? -3.029 11.014 20.413 1.00 47.84 208 GLY A CA 1
ATOM 1613 C C . GLY A 1 208 ? -3.543 9.942 21.381 1.00 47.84 208 GLY A C 1
ATOM 1614 O O . GLY A 1 208 ? -4.249 9.010 21.007 1.00 47.84 208 GLY A O 1
ATOM 1615 N N . SER A 1 209 ? -3.257 10.154 22.675 1.00 42.34 209 SER A N 1
ATOM 1616 C CA . SER A 1 209 ? -3.614 9.321 23.842 1.00 42.34 209 SER A CA 1
ATOM 1617 C C . SER A 1 209 ? -2.826 8.005 23.982 1.00 42.34 209 SER A C 1
ATOM 1619 O O . SER A 1 209 ? -3.362 6.974 24.397 1.00 42.34 209 SER A O 1
ATOM 1621 N N . THR A 1 210 ? -1.517 8.039 23.737 1.00 43.38 210 THR A N 1
ATOM 1622 C CA . THR A 1 210 ? -0.605 7.024 24.282 1.00 43.38 210 THR A CA 1
ATOM 1623 C C . THR A 1 210 ? -0.491 7.169 25.797 1.00 43.38 210 THR A C 1
ATOM 1625 O O . THR A 1 210 ? -0.060 8.206 26.304 1.00 43.38 210 THR A O 1
ATOM 1628 N N . THR A 1 211 ? -0.827 6.113 26.533 1.00 44.00 211 THR A N 1
ATOM 1629 C CA . THR A 1 211 ? -0.311 5.909 27.890 1.00 44.00 211 THR A CA 1
ATOM 1630 C C . THR A 1 211 ? 1.222 5.872 27.849 1.00 44.00 211 THR A C 1
ATOM 1632 O O . THR A 1 211 ? 1.799 5.465 26.844 1.00 44.00 211 THR A O 1
ATOM 1635 N N . ALA A 1 212 ? 1.898 6.294 28.922 1.00 42.41 212 ALA A N 1
ATOM 1636 C CA . ALA A 1 212 ? 3.363 6.424 28.979 1.00 42.41 212 ALA A CA 1
ATOM 1637 C C . ALA A 1 212 ? 4.151 5.144 28.595 1.00 42.41 212 ALA A C 1
ATOM 1639 O O . ALA A 1 212 ? 5.313 5.243 28.200 1.00 42.41 212 ALA A O 1
ATOM 1640 N N . ASP A 1 213 ? 3.526 3.963 28.655 1.00 40.06 213 ASP A N 1
ATOM 1641 C CA . ASP A 1 213 ? 4.110 2.697 28.186 1.00 40.06 213 ASP A CA 1
ATOM 1642 C C . ASP A 1 213 ? 4.198 2.592 26.651 1.00 40.06 213 ASP A C 1
ATOM 1644 O O . ASP A 1 213 ? 5.199 2.099 26.131 1.00 40.06 213 ASP A O 1
ATOM 1648 N N . ASP A 1 214 ? 3.247 3.166 25.904 1.00 42.09 214 ASP A N 1
ATOM 1649 C CA . ASP A 1 214 ? 3.225 3.119 24.430 1.00 42.09 214 ASP A CA 1
ATOM 1650 C C . ASP A 1 214 ? 4.320 4.007 23.795 1.00 42.09 214 ASP A C 1
ATOM 1652 O O . ASP A 1 214 ? 4.633 3.855 22.610 1.00 42.09 214 ASP A O 1
ATOM 1656 N N . GLN A 1 215 ? 4.898 4.940 24.567 1.00 41.97 215 GLN A N 1
ATOM 1657 C CA . GLN A 1 215 ? 5.966 5.859 24.142 1.00 41.97 215 GLN A CA 1
ATOM 1658 C C . GLN A 1 215 ? 7.366 5.232 24.247 1.00 41.97 215 GLN A C 1
ATOM 1660 O O . GLN A 1 215 ? 8.246 5.530 23.433 1.00 41.97 215 GLN A O 1
ATOM 1665 N N . ARG A 1 216 ? 7.585 4.327 25.211 1.00 39.12 216 ARG A N 1
ATOM 1666 C CA . ARG A 1 216 ? 8.878 3.639 25.392 1.00 39.12 216 ARG A CA 1
ATOM 1667 C C . ARG A 1 216 ? 9.157 2.606 24.301 1.00 39.12 216 ARG A C 1
ATOM 1669 O O . ARG A 1 216 ? 10.312 2.404 23.950 1.00 39.12 216 ARG A O 1
ATOM 1676 N N . ALA A 1 217 ? 8.117 2.024 23.707 1.00 39.88 217 ALA A N 1
ATOM 1677 C CA . ALA A 1 217 ? 8.266 1.056 22.622 1.00 39.88 217 ALA A CA 1
ATOM 1678 C C . ALA A 1 217 ? 8.705 1.686 21.281 1.00 39.88 217 ALA A C 1
ATOM 1680 O O . ALA A 1 217 ? 9.195 0.983 20.405 1.00 39.88 217 ALA A O 1
ATOM 1681 N N . VAL A 1 218 ? 8.541 3.003 21.077 1.00 39.59 218 VAL A N 1
ATOM 1682 C CA . VAL A 1 218 ? 8.838 3.661 19.779 1.00 39.59 218 VAL A CA 1
ATOM 1683 C C . VAL A 1 218 ? 10.311 4.020 19.605 1.00 39.59 218 VAL A C 1
ATOM 1685 O O . VAL A 1 218 ? 10.783 4.217 18.493 1.00 39.59 218 VAL A O 1
ATOM 1688 N N . THR A 1 219 ? 11.076 4.077 20.689 1.00 39.66 219 THR A N 1
ATOM 1689 C CA . THR A 1 219 ? 12.350 4.805 20.711 1.00 39.66 219 THR A CA 1
ATOM 1690 C C . THR A 1 219 ? 13.600 3.968 20.424 1.00 39.66 219 THR A C 1
ATOM 1692 O O . THR A 1 219 ? 14.702 4.512 20.494 1.00 39.66 219 THR A O 1
ATOM 1695 N N . VAL A 1 220 ? 13.474 2.677 20.089 1.00 41.38 220 VAL A N 1
ATOM 1696 C CA . VAL A 1 220 ? 14.637 1.765 20.082 1.00 41.38 220 VAL A CA 1
ATOM 1697 C C . VAL A 1 220 ? 15.301 1.584 18.706 1.00 41.38 220 VAL A C 1
ATOM 1699 O O . VAL A 1 220 ? 16.498 1.328 18.676 1.00 41.38 220 VAL A O 1
ATOM 1702 N N . ARG A 1 221 ? 14.616 1.810 17.570 1.00 40.12 221 ARG A N 1
ATOM 1703 C CA . ARG A 1 221 ? 15.226 1.632 16.224 1.00 40.12 221 ARG A CA 1
ATOM 1704 C C . ARG A 1 221 ? 15.388 2.922 15.404 1.00 40.12 221 ARG A C 1
ATOM 1706 O O . ARG A 1 221 ? 16.329 3.028 14.629 1.00 40.12 221 ARG A O 1
ATOM 1713 N N . GLU A 1 222 ? 14.561 3.946 15.640 1.00 42.75 222 GLU A N 1
ATOM 1714 C CA . GLU A 1 222 ? 14.637 5.244 14.929 1.00 42.75 222 GLU A CA 1
ATOM 1715 C C . GLU A 1 222 ? 15.858 6.098 15.332 1.00 42.75 222 GLU A C 1
ATOM 1717 O O . GLU A 1 222 ? 16.230 7.034 14.629 1.00 42.75 222 GLU A O 1
ATOM 1722 N N . ARG A 1 223 ? 16.514 5.778 16.457 1.00 40.56 223 ARG A N 1
ATOM 1723 C CA . ARG A 1 223 ? 17.649 6.552 16.991 1.00 40.56 223 ARG A CA 1
ATOM 1724 C C . ARG A 1 223 ? 18.986 6.237 16.312 1.00 40.56 223 ARG A C 1
ATOM 1726 O O . ARG A 1 223 ? 19.930 7.006 16.472 1.00 40.56 223 ARG A O 1
ATOM 1733 N N . THR A 1 224 ? 19.061 5.128 15.582 1.00 42.06 224 THR A N 1
ATOM 1734 C CA . THR A 1 224 ? 20.288 4.619 14.951 1.00 42.06 224 THR A CA 1
ATOM 1735 C C . THR A 1 224 ? 20.630 5.341 13.643 1.00 42.06 224 THR A C 1
ATOM 1737 O O . THR A 1 224 ? 21.809 5.482 13.340 1.00 42.06 224 THR A O 1
ATOM 1740 N N . ASP A 1 225 ? 19.636 5.916 12.952 1.00 41.56 225 ASP A N 1
ATOM 1741 C CA . ASP A 1 225 ? 19.815 6.523 11.617 1.00 41.56 225 ASP A CA 1
ATOM 1742 C C . ASP A 1 225 ? 19.798 8.065 11.621 1.00 41.56 225 ASP A C 1
ATOM 1744 O O . ASP A 1 225 ? 19.740 8.703 10.571 1.00 41.56 225 ASP A O 1
ATOM 1748 N N . GLY A 1 226 ? 19.776 8.704 12.798 1.00 42.25 226 GLY A N 1
ATOM 1749 C CA . GLY A 1 226 ? 19.762 10.171 12.923 1.00 42.25 226 GLY A CA 1
ATOM 1750 C C . GLY A 1 226 ? 18.498 10.876 12.397 1.00 42.25 226 GLY A C 1
ATOM 1751 O O . GLY A 1 226 ? 18.445 12.106 12.396 1.00 42.25 226 GLY A O 1
ATOM 1752 N N . ARG A 1 227 ? 17.465 10.137 11.968 1.00 49.12 227 ARG A N 1
ATOM 1753 C CA . ARG A 1 227 ? 16.182 10.686 11.496 1.00 49.12 227 ARG A CA 1
ATOM 1754 C C . ARG A 1 227 ? 15.243 10.939 12.682 1.00 49.12 227 ARG A C 1
ATOM 1756 O O . ARG A 1 227 ? 15.146 10.120 13.592 1.00 49.12 227 ARG A O 1
ATOM 1763 N N . ALA A 1 228 ? 14.545 12.079 12.681 1.00 48.91 228 ALA A N 1
ATOM 1764 C CA . ALA A 1 228 ? 13.611 12.431 13.752 1.00 48.91 228 ALA A CA 1
ATOM 1765 C C . ALA A 1 228 ? 12.521 11.351 13.883 1.00 48.91 228 ALA A C 1
ATOM 1767 O O . ALA A 1 228 ? 11.928 11.006 12.860 1.00 48.91 228 ALA A O 1
ATOM 1768 N N . PRO A 1 229 ? 12.254 10.811 15.084 1.00 53.50 229 PRO A N 1
ATOM 1769 C CA . PRO A 1 229 ? 11.242 9.779 15.263 1.00 53.50 229 PRO A CA 1
ATOM 1770 C C . PRO A 1 229 ? 9.866 10.301 14.840 1.00 53.50 229 PRO A C 1
ATOM 1772 O O . PRO A 1 229 ? 9.545 11.459 15.110 1.00 53.50 229 PRO A O 1
ATOM 1775 N N . LEU A 1 230 ? 9.013 9.451 14.257 1.00 55.12 230 LEU A N 1
ATOM 1776 C CA . LEU A 1 230 ? 7.602 9.810 13.995 1.00 55.12 230 LEU A CA 1
ATOM 1777 C C . LEU A 1 230 ? 6.789 10.019 15.298 1.00 55.12 230 LEU A C 1
ATOM 1779 O O . LEU A 1 230 ? 5.585 10.246 15.267 1.00 55.12 230 LEU A O 1
ATOM 1783 N N . ALA A 1 231 ? 7.443 9.897 16.455 1.00 48.16 231 ALA A N 1
ATOM 1784 C CA . ALA A 1 231 ? 6.852 9.577 17.746 1.00 48.16 231 ALA A CA 1
ATOM 1785 C C . ALA A 1 231 ? 6.448 10.768 18.633 1.00 48.16 231 ALA A C 1
ATOM 1787 O O . ALA A 1 231 ? 6.049 10.542 19.773 1.00 48.16 231 ALA A O 1
ATOM 1788 N N . ALA A 1 232 ? 6.573 12.018 18.185 1.00 47.28 232 ALA A N 1
ATOM 1789 C CA . ALA A 1 232 ? 6.239 13.172 19.023 1.00 47.28 232 ALA A CA 1
ATOM 1790 C C . ALA A 1 232 ? 5.622 14.310 18.199 1.00 47.28 232 ALA A C 1
ATOM 1792 O O . ALA A 1 232 ? 6.327 15.201 17.734 1.00 47.28 232 ALA A O 1
ATOM 1793 N N . GLY A 1 233 ? 4.302 14.276 18.023 1.00 52.84 233 GLY A N 1
ATOM 1794 C CA . GLY A 1 233 ? 3.536 15.311 17.326 1.00 52.84 233 GLY A CA 1
ATOM 1795 C C . GLY A 1 233 ? 2.066 14.927 17.197 1.00 52.84 233 GLY A C 1
ATOM 1796 O O . GLY A 1 233 ? 1.695 13.813 17.545 1.00 52.84 233 GLY A O 1
ATOM 1797 N N . ASP A 1 234 ? 1.226 15.841 16.724 1.00 65.12 234 ASP A N 1
ATOM 1798 C CA . ASP A 1 234 ? -0.120 15.490 16.266 1.00 65.12 234 ASP A CA 1
ATOM 1799 C C . ASP A 1 234 ? -0.061 14.652 14.971 1.00 65.12 234 ASP A C 1
ATOM 1801 O O . ASP A 1 234 ? 0.982 14.492 14.327 1.00 65.12 234 ASP A O 1
ATOM 1805 N N . THR A 1 235 ? -1.203 14.083 14.592 1.00 69.19 235 THR A N 1
ATOM 1806 C CA . THR A 1 235 ? -1.392 13.302 13.358 1.00 69.19 235 THR A CA 1
ATOM 1807 C C . THR A 1 235 ? -0.860 13.991 12.112 1.00 69.19 235 THR A C 1
ATOM 1809 O O . THR A 1 235 ? -0.250 13.359 11.249 1.00 69.19 235 THR A O 1
ATOM 1812 N N . GLU A 1 236 ? -1.131 15.289 12.017 1.00 72.44 236 GLU A N 1
ATOM 1813 C CA . GLU A 1 236 ? -0.809 16.120 10.868 1.00 72.44 236 GLU A CA 1
ATOM 1814 C C . GLU A 1 236 ? 0.708 16.242 10.722 1.00 72.44 236 GLU A C 1
ATOM 1816 O O . GLU A 1 236 ? 1.246 16.048 9.632 1.00 72.44 236 GLU A O 1
ATOM 1821 N N . THR A 1 237 ? 1.415 16.424 11.838 1.00 77.25 237 THR A N 1
ATOM 1822 C CA . THR A 1 237 ? 2.878 16.408 11.885 1.00 77.25 237 THR A CA 1
ATOM 1823 C C . THR A 1 237 ? 3.438 15.053 11.446 1.00 77.25 237 THR A C 1
ATOM 1825 O O . THR A 1 237 ? 4.366 15.007 10.637 1.00 77.25 237 THR A O 1
ATOM 1828 N N . ALA A 1 238 ? 2.877 13.938 11.928 1.00 75.25 238 ALA A N 1
ATOM 1829 C CA . ALA A 1 238 ? 3.346 12.600 11.559 1.00 75.25 238 ALA A CA 1
ATOM 1830 C C . ALA A 1 238 ? 3.144 12.301 10.062 1.00 75.25 238 ALA A C 1
ATOM 1832 O O . ALA A 1 238 ? 4.054 11.783 9.409 1.00 75.25 238 ALA A O 1
ATOM 1833 N N . LEU A 1 239 ? 1.987 12.668 9.502 1.00 81.19 239 LEU A N 1
ATOM 1834 C CA . LEU A 1 239 ? 1.716 12.545 8.069 1.00 81.19 239 LEU A CA 1
ATOM 1835 C C . LEU A 1 239 ? 2.589 13.486 7.234 1.00 81.19 239 LEU A C 1
ATOM 1837 O O . LEU A 1 239 ? 3.046 13.088 6.167 1.00 81.19 239 LEU A O 1
ATOM 1841 N N . SER A 1 240 ? 2.865 14.698 7.712 1.00 83.12 240 SER A N 1
ATOM 1842 C CA . SER A 1 240 ? 3.761 15.644 7.040 1.00 83.12 240 SER A CA 1
ATOM 1843 C C . SER A 1 240 ? 5.191 15.096 6.950 1.00 83.12 240 SER A C 1
ATOM 1845 O O . SER A 1 240 ? 5.747 14.984 5.859 1.00 83.12 240 SER A O 1
ATOM 1847 N N . ILE A 1 241 ? 5.748 14.606 8.066 1.00 82.56 241 ILE A N 1
ATOM 1848 C CA . ILE A 1 241 ? 7.073 13.961 8.086 1.00 82.56 241 ILE A CA 1
ATOM 1849 C C . ILE A 1 241 ? 7.095 12.728 7.172 1.00 82.56 241 ILE A C 1
ATOM 1851 O O . ILE A 1 241 ? 8.072 12.491 6.459 1.00 82.56 241 ILE A O 1
ATOM 1855 N N . ALA A 1 242 ? 6.031 11.924 7.187 1.00 83.19 242 ALA A N 1
ATOM 1856 C CA . ALA A 1 242 ? 5.911 10.763 6.315 1.00 83.19 242 ALA A CA 1
ATOM 1857 C C . ALA A 1 242 ? 5.896 11.161 4.828 1.00 83.19 242 ALA A C 1
ATOM 1859 O O . ALA A 1 242 ? 6.607 10.548 4.030 1.00 83.19 242 ALA A O 1
ATOM 1860 N N . ALA A 1 243 ? 5.151 12.210 4.469 1.00 85.25 243 ALA A N 1
ATOM 1861 C CA . ALA A 1 243 ? 5.115 12.755 3.116 1.00 85.25 243 ALA A CA 1
ATOM 1862 C C . ALA A 1 243 ? 6.501 13.243 2.674 1.00 85.25 243 ALA A C 1
ATOM 1864 O O . ALA A 1 243 ? 6.948 12.883 1.586 1.00 85.25 243 ALA A O 1
ATOM 1865 N N . ASP A 1 244 ? 7.210 13.981 3.532 1.00 85.81 244 ASP A N 1
ATOM 1866 C CA . ASP A 1 244 ? 8.557 14.490 3.255 1.00 85.81 244 ASP A CA 1
ATOM 1867 C C . ASP A 1 244 ? 9.573 13.366 3.030 1.00 85.81 244 ASP A C 1
ATOM 1869 O O . ASP A 1 244 ? 10.410 13.449 2.128 1.00 85.81 244 ASP A O 1
ATOM 1873 N N . ARG A 1 245 ? 9.496 12.287 3.819 1.00 85.56 245 ARG A N 1
ATOM 1874 C CA . ARG A 1 245 ? 10.378 11.119 3.667 1.00 85.56 245 ARG A CA 1
ATOM 1875 C C . ARG A 1 245 ? 10.150 10.406 2.343 1.00 85.56 245 ARG A C 1
ATOM 1877 O O . ARG A 1 245 ? 11.111 10.119 1.633 1.00 85.56 245 ARG A O 1
ATOM 1884 N N . VAL A 1 246 ? 8.893 10.135 1.995 1.00 86.06 246 VAL A N 1
ATOM 1885 C CA . VAL A 1 246 ? 8.576 9.472 0.725 1.00 86.06 246 VAL A CA 1
ATOM 1886 C C . VAL A 1 246 ? 8.921 10.394 -0.455 1.00 86.06 246 VAL A C 1
ATOM 1888 O O . VAL A 1 246 ? 9.491 9.929 -1.438 1.00 86.06 246 VAL A O 1
ATOM 1891 N N . ALA A 1 247 ? 8.689 11.706 -0.338 1.00 86.56 247 ALA A N 1
ATOM 1892 C CA . ALA A 1 247 ? 9.108 12.701 -1.328 1.00 86.56 247 ALA A CA 1
ATOM 1893 C C . ALA A 1 247 ? 10.631 12.748 -1.517 1.00 86.56 247 ALA A C 1
ATOM 1895 O O . ALA A 1 247 ? 11.112 12.872 -2.641 1.00 86.56 247 ALA A O 1
ATOM 1896 N N . ALA A 1 248 ? 11.409 12.642 -0.436 1.00 87.06 248 ALA A N 1
ATOM 1897 C CA . ALA A 1 248 ? 12.866 12.611 -0.511 1.00 87.06 248 ALA A CA 1
ATOM 1898 C C . ALA A 1 248 ? 13.370 11.407 -1.321 1.00 87.06 248 ALA A C 1
ATOM 1900 O O . ALA A 1 248 ? 14.140 11.608 -2.255 1.00 87.06 248 ALA A O 1
ATOM 1901 N N . VAL A 1 249 ? 12.872 10.200 -1.031 1.00 88.12 249 VAL A N 1
ATOM 1902 C CA . VAL A 1 249 ? 13.218 8.986 -1.795 1.00 88.12 249 VAL A CA 1
ATOM 1903 C C . VAL A 1 249 ? 12.747 9.095 -3.249 1.00 88.12 249 VAL A C 1
ATOM 1905 O O . VAL A 1 249 ? 13.466 8.718 -4.167 1.00 88.12 249 VAL A O 1
ATOM 1908 N N . GLY A 1 250 ? 11.557 9.656 -3.479 1.00 88.56 250 GLY A N 1
ATOM 1909 C CA . GLY A 1 250 ? 11.036 9.874 -4.827 1.00 88.56 250 GLY A CA 1
ATOM 1910 C C . GLY A 1 250 ? 11.897 10.834 -5.657 1.00 88.56 250 GLY A C 1
ATOM 1911 O O . GLY A 1 250 ? 12.133 10.570 -6.831 1.00 88.56 250 GLY A O 1
ATOM 1912 N N . ARG A 1 251 ? 12.420 11.912 -5.055 1.00 88.94 251 ARG A N 1
ATOM 1913 C CA . ARG A 1 251 ? 13.388 12.810 -5.715 1.00 88.94 251 ARG A CA 1
ATOM 1914 C C . ARG A 1 251 ? 14.694 12.092 -6.043 1.00 88.94 251 ARG A C 1
ATOM 1916 O O . ARG A 1 251 ? 15.158 12.194 -7.167 1.00 88.94 251 ARG A O 1
ATOM 1923 N N . GLU A 1 252 ? 15.214 11.307 -5.104 1.00 90.25 252 GLU A N 1
ATOM 1924 C CA . GLU A 1 252 ? 16.417 10.491 -5.309 1.00 90.25 252 GLU A CA 1
ATOM 1925 C C . GLU A 1 252 ? 16.263 9.515 -6.492 1.00 90.25 252 GLU A C 1
ATOM 1927 O O . GLU A 1 252 ? 17.192 9.304 -7.271 1.00 90.25 252 GLU A O 1
ATOM 1932 N N . ALA A 1 253 ? 15.070 8.936 -6.651 1.00 90.44 253 ALA A N 1
ATOM 1933 C CA . ALA A 1 253 ? 14.736 8.072 -7.778 1.00 90.44 253 ALA A CA 1
ATOM 1934 C C . ALA A 1 253 ? 14.673 8.846 -9.107 1.00 90.44 253 ALA A C 1
ATOM 1936 O O . ALA A 1 253 ? 15.167 8.352 -10.118 1.00 90.44 253 ALA A O 1
ATOM 1937 N N . ILE A 1 254 ? 14.097 10.057 -9.113 1.00 91.44 254 ILE A N 1
ATOM 1938 C CA . ILE A 1 254 ? 14.070 10.931 -10.300 1.00 91.44 254 ILE A CA 1
ATOM 1939 C C . ILE A 1 254 ? 15.485 11.299 -10.727 1.00 91.44 254 ILE A C 1
ATOM 1941 O O . ILE A 1 254 ? 15.805 11.140 -11.901 1.00 91.44 254 ILE A O 1
ATOM 1945 N N . ASP A 1 255 ? 16.321 11.749 -9.790 1.00 92.12 255 ASP A N 1
ATOM 1946 C CA . ASP A 1 255 ? 17.695 12.157 -10.082 1.00 92.12 255 ASP A CA 1
ATOM 1947 C C . ASP A 1 255 ? 18.468 10.988 -10.716 1.00 92.12 255 ASP A C 1
ATOM 1949 O O . ASP A 1 255 ? 19.067 11.141 -11.776 1.00 92.12 255 ASP A O 1
ATOM 1953 N N . ARG A 1 256 ? 18.333 9.769 -10.170 1.00 90.75 256 ARG A N 1
ATOM 1954 C CA . ARG A 1 256 ? 18.949 8.570 -10.767 1.00 90.75 256 ARG A CA 1
ATOM 1955 C C . ARG A 1 256 ? 18.375 8.169 -12.125 1.00 90.75 256 ARG A C 1
ATOM 1957 O O . ARG A 1 256 ? 19.088 7.562 -12.925 1.00 90.75 256 ARG A O 1
ATOM 1964 N N . ALA A 1 257 ? 17.097 8.427 -12.385 1.00 93.19 257 ALA A N 1
ATOM 1965 C CA . ALA A 1 257 ? 16.503 8.176 -13.695 1.00 93.19 257 ALA A CA 1
ATOM 1966 C C . ALA A 1 257 ? 17.010 9.184 -14.737 1.00 93.19 257 ALA A C 1
ATOM 1968 O O . ALA A 1 257 ? 17.337 8.790 -15.857 1.00 93.19 257 ALA A O 1
ATOM 1969 N N . ASP A 1 258 ? 17.142 10.457 -14.353 1.00 94.12 258 ASP A N 1
ATOM 1970 C CA . ASP A 1 258 ? 17.746 11.506 -15.179 1.00 94.12 258 ASP A CA 1
ATOM 1971 C C . ASP A 1 258 ? 19.243 11.202 -15.445 1.00 94.12 258 ASP A C 1
ATOM 1973 O O . ASP A 1 258 ? 19.707 11.334 -16.583 1.00 94.12 258 ASP A O 1
ATOM 1977 N N . ASP A 1 259 ? 19.984 10.693 -14.452 1.00 94.25 259 ASP A N 1
ATOM 1978 C CA . ASP A 1 259 ? 21.364 10.213 -14.622 1.00 94.25 259 ASP A CA 1
ATOM 1979 C C . ASP A 1 259 ? 21.439 9.022 -15.586 1.00 94.25 259 ASP A C 1
ATOM 1981 O O . ASP A 1 259 ? 22.305 8.982 -16.459 1.00 94.25 259 ASP A O 1
ATOM 1985 N N . ALA A 1 260 ? 20.510 8.065 -15.479 1.00 93.25 260 ALA A N 1
ATOM 1986 C CA . ALA A 1 260 ? 20.442 6.932 -16.397 1.00 93.25 260 ALA A CA 1
ATOM 1987 C C . ALA A 1 260 ? 20.169 7.393 -17.836 1.00 93.25 260 ALA A C 1
ATOM 1989 O O . ALA A 1 260 ? 20.821 6.914 -18.757 1.00 93.25 260 ALA A O 1
ATOM 1990 N N . ARG A 1 261 ? 19.287 8.376 -18.052 1.00 94.56 261 ARG A N 1
ATOM 1991 C CA . ARG A 1 261 ? 19.117 8.979 -19.386 1.00 94.56 261 ARG A CA 1
ATOM 1992 C C . ARG A 1 261 ? 20.402 9.634 -19.889 1.00 94.56 261 ARG A C 1
ATOM 1994 O O . ARG A 1 261 ? 20.784 9.413 -21.030 1.00 94.56 261 ARG A O 1
ATOM 2001 N N . THR A 1 262 ? 21.086 10.387 -19.033 1.00 94.94 262 THR A N 1
ATOM 2002 C CA . THR A 1 262 ? 22.361 11.030 -19.386 1.00 94.94 262 THR A CA 1
ATOM 2003 C C . THR A 1 262 ? 23.426 9.993 -19.758 1.00 94.94 262 THR A C 1
ATOM 2005 O O . THR A 1 262 ? 24.178 10.185 -20.711 1.00 94.94 262 THR A O 1
ATOM 2008 N N . ALA A 1 263 ? 23.471 8.865 -19.044 1.00 92.88 263 ALA A N 1
ATOM 2009 C CA . ALA A 1 263 ? 24.348 7.746 -19.369 1.00 92.88 263 ALA A CA 1
ATOM 2010 C C . ALA A 1 263 ? 23.975 7.088 -20.706 1.00 92.88 263 ALA A C 1
ATOM 2012 O O . ALA A 1 263 ? 24.869 6.738 -21.471 1.00 92.88 263 ALA A O 1
ATOM 2013 N N . ALA A 1 264 ? 22.681 6.979 -21.025 1.00 93.25 264 ALA A N 1
ATOM 2014 C CA . ALA A 1 264 ? 22.227 6.475 -22.319 1.00 93.25 264 ALA A CA 1
ATOM 2015 C C . ALA A 1 264 ? 22.711 7.344 -23.489 1.00 93.25 264 ALA A C 1
ATOM 2017 O O . ALA A 1 264 ? 23.172 6.801 -24.490 1.00 93.25 264 ALA A O 1
ATOM 2018 N N . ASP A 1 265 ? 22.651 8.671 -23.339 1.00 90.69 265 ASP A N 1
ATOM 2019 C CA . ASP A 1 265 ? 23.108 9.631 -24.354 1.00 90.69 265 ASP A CA 1
ATOM 2020 C C . ASP A 1 265 ? 24.637 9.587 -24.556 1.00 90.69 265 ASP A C 1
ATOM 2022 O O . ASP A 1 265 ? 25.139 9.901 -25.636 1.00 90.69 265 ASP A O 1
ATOM 2026 N N . ALA A 1 266 ? 25.389 9.211 -23.517 1.00 92.94 266 ALA A N 1
ATOM 2027 C CA . ALA A 1 266 ? 26.846 9.081 -23.559 1.00 92.94 266 ALA A CA 1
ATOM 2028 C C . ALA A 1 266 ? 27.331 7.683 -23.992 1.00 92.94 266 ALA A C 1
ATOM 2030 O O . ALA A 1 266 ? 28.506 7.519 -24.337 1.00 92.94 266 ALA A O 1
ATOM 2031 N N . ALA A 1 267 ? 26.459 6.675 -23.948 1.00 91.50 267 ALA A N 1
ATOM 2032 C CA . ALA A 1 267 ? 26.803 5.303 -24.281 1.00 91.50 267 ALA A CA 1
ATOM 2033 C C . ALA A 1 267 ? 27.097 5.157 -25.782 1.00 91.50 267 ALA A C 1
ATOM 2035 O O . ALA A 1 267 ? 26.417 5.712 -26.641 1.00 91.50 267 ALA A O 1
ATOM 2036 N N . THR A 1 268 ? 28.159 4.412 -26.096 1.00 87.12 268 THR A N 1
ATOM 2037 C CA . THR A 1 268 ? 28.556 4.122 -27.485 1.00 87.12 268 THR A CA 1
ATOM 2038 C C . THR A 1 268 ? 28.057 2.751 -27.944 1.00 87.12 268 THR A C 1
ATOM 2040 O O . THR A 1 268 ? 27.898 2.531 -29.142 1.00 87.12 268 THR A O 1
ATOM 2043 N N . ASP A 1 269 ? 27.807 1.835 -27.001 1.00 82.75 269 ASP A N 1
ATOM 2044 C CA . ASP A 1 269 ? 27.196 0.536 -27.272 1.00 82.75 269 ASP A CA 1
ATOM 2045 C C . ASP A 1 269 ? 25.660 0.667 -27.251 1.00 82.75 269 ASP A C 1
ATOM 2047 O O . ASP A 1 269 ? 25.094 1.076 -26.230 1.00 82.75 269 ASP A O 1
ATOM 2051 N N . PRO A 1 270 ? 24.958 0.300 -28.340 1.00 79.88 270 PRO A N 1
ATOM 2052 C CA . PRO A 1 270 ? 23.503 0.255 -28.359 1.00 79.88 270 PRO A CA 1
ATOM 2053 C C . PRO A 1 270 ? 22.878 -0.586 -27.237 1.00 79.88 270 PRO A C 1
ATOM 2055 O O . PRO A 1 270 ? 21.785 -0.249 -26.776 1.00 79.88 270 PRO A O 1
ATOM 2058 N N . ALA A 1 271 ? 23.526 -1.660 -26.781 1.00 79.75 271 ALA A N 1
ATOM 2059 C CA . ALA A 1 271 ? 23.007 -2.466 -25.676 1.00 79.75 271 ALA A CA 1
ATOM 2060 C C . ALA A 1 271 ? 22.986 -1.668 -24.359 1.00 79.75 271 ALA A C 1
ATOM 2062 O O . ALA A 1 271 ? 21.982 -1.683 -23.639 1.00 79.75 271 ALA A O 1
ATOM 2063 N N . ASP A 1 272 ? 24.046 -0.901 -24.099 1.00 86.62 272 ASP A N 1
ATOM 2064 C CA . ASP A 1 272 ? 24.163 -0.042 -22.920 1.00 86.62 272 ASP A CA 1
ATOM 2065 C C . ASP A 1 272 ? 23.151 1.111 -22.969 1.00 86.62 272 ASP A C 1
ATOM 2067 O O . ASP A 1 272 ? 22.454 1.364 -21.983 1.00 86.62 272 ASP A O 1
ATOM 2071 N N . THR A 1 273 ? 22.986 1.766 -24.127 1.00 89.88 273 THR A N 1
ATOM 2072 C CA . THR A 1 273 ? 21.955 2.802 -24.325 1.00 89.88 273 THR A CA 1
ATOM 2073 C C . THR A 1 273 ? 20.560 2.265 -23.994 1.00 89.88 273 THR A C 1
ATOM 2075 O O . THR A 1 273 ? 19.814 2.892 -23.237 1.00 89.88 273 THR A O 1
ATOM 2078 N N . ALA A 1 274 ? 20.205 1.083 -24.513 1.00 86.69 274 ALA A N 1
ATOM 2079 C CA . ALA A 1 274 ? 18.903 0.466 -24.263 1.00 86.69 274 ALA A CA 1
ATOM 2080 C C . ALA A 1 274 ? 18.702 0.126 -22.778 1.00 86.69 274 ALA A C 1
ATOM 2082 O O . ALA A 1 274 ? 17.638 0.407 -22.221 1.00 86.69 274 ALA A O 1
ATOM 2083 N N . ALA A 1 275 ? 19.722 -0.433 -22.118 1.00 88.94 275 ALA A N 1
ATOM 2084 C CA . ALA A 1 275 ? 19.671 -0.771 -20.697 1.00 88.94 275 ALA A CA 1
ATOM 2085 C C . ALA A 1 275 ? 19.474 0.475 -19.816 1.00 88.94 275 ALA A C 1
ATOM 2087 O O . ALA A 1 275 ? 18.623 0.487 -18.920 1.00 88.94 275 ALA A O 1
ATOM 2088 N N . HIS A 1 276 ? 20.208 1.550 -20.105 1.00 93.31 276 HIS A N 1
ATOM 2089 C CA . HIS A 1 276 ? 20.088 2.823 -19.403 1.00 93.31 276 HIS A CA 1
ATOM 2090 C C . HIS A 1 276 ? 18.713 3.479 -19.593 1.00 93.31 276 HIS A C 1
ATOM 2092 O O . HIS A 1 276 ? 18.078 3.877 -18.611 1.00 93.31 276 HIS A O 1
ATOM 2098 N N . LEU A 1 277 ? 18.205 3.529 -20.829 1.00 93.50 277 LEU A N 1
ATOM 2099 C CA . LEU A 1 277 ? 16.864 4.046 -21.108 1.00 93.50 277 LEU A CA 1
ATOM 2100 C C . LEU A 1 277 ? 15.775 3.197 -20.446 1.00 93.50 277 LEU A C 1
ATOM 2102 O O . LEU A 1 277 ? 14.817 3.751 -19.903 1.00 93.50 277 LEU A O 1
ATOM 2106 N N . ARG A 1 278 ? 15.921 1.865 -20.434 1.00 91.31 278 ARG A N 1
ATOM 2107 C CA . ARG A 1 278 ? 14.959 0.970 -19.781 1.00 91.31 278 ARG A CA 1
ATOM 2108 C C . ARG A 1 278 ? 14.906 1.211 -18.277 1.00 91.31 278 ARG A C 1
ATOM 2110 O O . ARG A 1 278 ? 13.820 1.347 -17.720 1.00 91.31 278 ARG A O 1
ATOM 2117 N N . ARG A 1 279 ? 16.066 1.356 -17.635 1.00 91.94 279 ARG A N 1
ATOM 2118 C CA . ARG A 1 279 ? 16.171 1.700 -16.210 1.00 91.94 279 ARG A CA 1
ATOM 2119 C C . ARG A 1 279 ? 15.499 3.036 -15.883 1.00 91.94 279 ARG A C 1
ATOM 2121 O O . ARG A 1 279 ? 14.773 3.127 -14.889 1.00 91.94 279 ARG A O 1
ATOM 2128 N N . ALA A 1 280 ? 15.718 4.064 -16.705 1.00 94.81 280 ALA A N 1
ATOM 2129 C CA . ALA A 1 280 ? 15.052 5.354 -16.538 1.00 94.81 280 ALA A CA 1
ATOM 2130 C C . ALA A 1 280 ? 13.527 5.214 -16.677 1.00 94.81 280 ALA A C 1
ATOM 2132 O O . ALA A 1 280 ? 12.773 5.679 -15.822 1.00 94.81 280 ALA A O 1
ATOM 2133 N N . PHE A 1 281 ? 13.076 4.505 -17.714 1.00 93.38 281 PHE A N 1
ATOM 2134 C CA . PHE A 1 281 ? 11.664 4.247 -17.977 1.00 93.38 281 PHE A CA 1
ATOM 2135 C C . PHE A 1 281 ? 10.972 3.522 -16.815 1.00 93.38 281 PHE A C 1
ATOM 2137 O O . PHE A 1 281 ? 9.952 4.007 -16.324 1.00 93.38 281 PHE A O 1
ATOM 2144 N N . ASP A 1 282 ? 11.534 2.409 -16.332 1.00 91.12 282 ASP A N 1
ATOM 2145 C CA . ASP A 1 282 ? 10.946 1.629 -15.238 1.00 91.12 282 ASP A CA 1
ATOM 2146 C C . ASP A 1 282 ? 10.849 2.458 -13.944 1.00 91.12 282 ASP A C 1
ATOM 2148 O O . ASP A 1 282 ? 9.859 2.365 -13.208 1.00 91.12 282 ASP A O 1
ATOM 2152 N N . THR A 1 283 ? 11.818 3.350 -13.715 1.00 91.50 283 THR A N 1
ATOM 2153 C CA . THR A 1 283 ? 11.801 4.297 -12.593 1.00 91.50 283 THR A CA 1
ATOM 2154 C C . THR A 1 283 ? 10.676 5.323 -12.732 1.00 91.50 283 THR A C 1
ATOM 2156 O O . THR A 1 283 ? 9.847 5.445 -11.827 1.00 91.50 283 THR A O 1
ATOM 2159 N N . TYR A 1 284 ? 10.586 6.038 -13.861 1.00 92.31 284 TYR A N 1
ATOM 2160 C CA . TYR A 1 284 ? 9.526 7.034 -14.057 1.00 92.31 284 TYR A CA 1
ATOM 2161 C C . TYR A 1 284 ? 8.133 6.408 -14.044 1.00 92.31 284 TYR A C 1
ATOM 2163 O O . TYR A 1 284 ? 7.216 6.998 -13.475 1.00 92.31 284 TYR A O 1
ATOM 2171 N N . ARG A 1 285 ? 7.972 5.213 -14.625 1.00 89.94 285 ARG A N 1
ATOM 2172 C CA . ARG A 1 285 ? 6.708 4.470 -14.609 1.00 89.94 285 ARG A CA 1
ATOM 2173 C C . ARG A 1 285 ? 6.288 4.134 -13.180 1.00 89.94 285 ARG A C 1
ATOM 2175 O O . ARG A 1 285 ? 5.174 4.461 -12.785 1.00 89.94 285 ARG A O 1
ATOM 2182 N N . THR A 1 286 ? 7.203 3.592 -12.375 1.00 89.38 286 THR A N 1
ATOM 2183 C CA . THR A 1 286 ? 6.935 3.283 -10.960 1.00 89.38 286 THR A CA 1
ATOM 2184 C C . THR A 1 286 ? 6.549 4.537 -10.171 1.00 89.38 286 THR A C 1
ATOM 2186 O O . THR A 1 286 ? 5.594 4.523 -9.389 1.00 89.38 286 THR A O 1
ATOM 2189 N N . LEU A 1 287 ? 7.262 5.646 -10.388 1.00 88.38 287 LEU A N 1
ATOM 2190 C CA . LEU A 1 287 ? 6.942 6.932 -9.769 1.00 88.38 287 LEU A CA 1
ATOM 2191 C C . LEU A 1 287 ? 5.557 7.434 -10.198 1.00 88.38 287 LEU A C 1
ATOM 2193 O O . LEU A 1 287 ? 4.789 7.895 -9.352 1.00 88.38 287 LEU A O 1
ATOM 2197 N N . LEU A 1 288 ? 5.214 7.311 -11.482 1.00 87.50 288 LEU A N 1
ATOM 2198 C CA . LEU A 1 288 ? 3.922 7.718 -12.033 1.00 87.50 288 LEU A CA 1
ATOM 2199 C C . LEU A 1 288 ? 2.769 6.901 -11.433 1.00 87.50 288 LEU A C 1
ATOM 2201 O O . LEU A 1 288 ? 1.767 7.487 -11.018 1.00 87.50 288 LEU A O 1
ATOM 2205 N N . ASP A 1 289 ? 2.939 5.585 -11.304 1.00 86.19 289 ASP A N 1
ATOM 2206 C CA . ASP A 1 289 ? 1.970 4.685 -10.667 1.00 86.19 289 ASP A CA 1
ATOM 2207 C C . ASP A 1 289 ? 1.766 5.036 -9.184 1.00 86.19 289 ASP A C 1
ATOM 2209 O O . ASP A 1 289 ? 0.642 5.057 -8.670 1.00 86.19 289 ASP A O 1
ATOM 2213 N N . CYS A 1 290 ? 2.844 5.402 -8.485 1.00 81.56 290 CYS A N 1
ATOM 2214 C CA . CYS A 1 290 ? 2.775 5.863 -7.098 1.00 81.56 290 CYS A CA 1
ATOM 2215 C C . CYS A 1 290 ? 2.111 7.245 -6.961 1.00 81.56 290 CYS A C 1
ATOM 2217 O O . CYS A 1 290 ? 1.460 7.519 -5.949 1.00 81.56 290 CYS A O 1
ATOM 2219 N N . CYS A 1 291 ? 2.218 8.096 -7.983 1.00 70.94 291 CYS A N 1
ATOM 2220 C CA . CYS A 1 291 ? 1.570 9.408 -8.047 1.00 70.94 291 CYS A CA 1
ATOM 2221 C C . CYS A 1 291 ? 0.124 9.347 -8.580 1.00 70.94 291 CYS A C 1
ATOM 2223 O O . CYS A 1 291 ? -0.555 10.377 -8.656 1.00 70.94 291 CYS A O 1
ATOM 2225 N N . TRP A 1 292 ? -0.383 8.166 -8.955 1.00 62.97 292 TRP A N 1
ATOM 2226 C CA . TRP A 1 292 ? -1.738 8.035 -9.480 1.00 62.97 292 TRP A CA 1
ATOM 2227 C C . TRP A 1 292 ? -2.787 8.436 -8.430 1.00 62.97 292 TRP A C 1
ATOM 2229 O O . TRP A 1 292 ? -2.732 8.022 -7.274 1.00 62.97 292 TRP A O 1
ATOM 2239 N N . GLY A 1 293 ? -3.765 9.250 -8.841 1.00 53.31 293 GLY A N 1
ATOM 2240 C CA . GLY A 1 293 ? -4.896 9.667 -8.002 1.00 53.31 293 GLY A CA 1
ATOM 2241 C C . GLY A 1 293 ? -4.691 10.942 -7.177 1.00 53.31 293 GLY A C 1
ATOM 2242 O O . GLY A 1 293 ? -5.685 11.553 -6.799 1.00 53.31 293 GLY A O 1
ATOM 2243 N N . ALA A 1 294 ? -3.460 11.429 -6.976 1.00 52.97 294 ALA A N 1
ATOM 2244 C CA . ALA A 1 294 ? -3.242 12.701 -6.284 1.00 52.97 294 ALA A CA 1
ATOM 2245 C C . ALA A 1 294 ? -2.398 13.670 -7.106 1.00 52.97 294 ALA A C 1
ATOM 2247 O O . ALA A 1 294 ? -1.290 13.367 -7.534 1.00 52.97 294 ALA A O 1
ATOM 2248 N N . ARG A 1 295 ? -2.908 14.894 -7.269 1.00 47.44 295 ARG A N 1
ATOM 2249 C CA . ARG A 1 295 ? -2.254 15.956 -8.051 1.00 47.44 295 ARG A CA 1
ATOM 2250 C C . ARG A 1 295 ? -0.875 16.376 -7.523 1.00 47.44 295 ARG A C 1
ATOM 2252 O O . ARG A 1 295 ? -0.136 17.008 -8.266 1.00 47.44 295 ARG A O 1
ATOM 2259 N N . ARG A 1 296 ? -0.552 16.083 -6.258 1.00 54.50 296 ARG A N 1
ATOM 2260 C CA . ARG A 1 296 ? 0.676 16.530 -5.574 1.00 54.50 296 ARG A CA 1
ATOM 2261 C C . ARG A 1 296 ? 1.219 15.538 -4.543 1.00 54.50 296 ARG A C 1
ATOM 2263 O O . ARG A 1 296 ? 1.978 15.945 -3.663 1.00 54.50 296 ARG A O 1
ATOM 2270 N N . LEU A 1 297 ? 0.832 14.260 -4.608 1.00 55.50 297 LEU A N 1
ATOM 2271 C CA . LEU A 1 297 ? 1.435 13.272 -3.709 1.00 55.50 297 LEU A CA 1
ATOM 2272 C C . LEU A 1 297 ? 2.957 13.338 -3.892 1.00 55.50 297 LEU A C 1
ATOM 2274 O O . LEU A 1 297 ? 3.447 13.193 -5.006 1.00 55.50 297 LEU A O 1
ATOM 2278 N N . LEU A 1 298 ? 3.679 13.571 -2.791 1.00 61.62 298 LEU A N 1
ATOM 2279 C CA . LEU A 1 298 ? 5.141 13.465 -2.712 1.00 61.62 298 LEU A CA 1
ATOM 2280 C C . LEU A 1 298 ? 5.943 14.611 -3.350 1.00 61.62 298 LEU A C 1
ATOM 2282 O O . LEU A 1 298 ? 7.140 14.465 -3.571 1.00 61.62 298 LEU A O 1
ATOM 2286 N N . GLY A 1 299 ? 5.318 15.756 -3.644 1.00 64.38 299 GLY A N 1
ATOM 2287 C CA . GLY A 1 299 ? 6.034 16.906 -4.219 1.00 64.38 299 GLY A CA 1
ATOM 2288 C C . GLY A 1 299 ? 6.561 16.667 -5.640 1.00 64.38 299 GLY A C 1
ATOM 2289 O O . GLY A 1 299 ? 7.404 17.429 -6.112 1.00 64.38 299 GLY A O 1
ATOM 2290 N N . ILE A 1 300 ? 6.063 15.625 -6.313 1.00 70.25 300 ILE A N 1
ATOM 2291 C CA . ILE A 1 300 ? 6.406 15.274 -7.689 1.00 70.25 300 ILE A CA 1
ATOM 2292 C C . ILE A 1 300 ? 5.226 15.633 -8.594 1.00 70.25 300 ILE A C 1
ATOM 2294 O O . ILE A 1 300 ? 4.078 15.270 -8.332 1.00 70.25 300 ILE A O 1
ATOM 2298 N N . GLU A 1 301 ? 5.497 16.369 -9.669 1.00 80.19 301 GLU A N 1
ATOM 2299 C CA . GLU A 1 301 ? 4.469 16.757 -10.632 1.00 80.19 301 GLU A CA 1
ATOM 2300 C C . GLU A 1 301 ? 4.186 15.608 -11.600 1.00 80.19 301 GLU A C 1
ATOM 2302 O O . GLU A 1 301 ? 5.037 15.220 -12.403 1.00 80.19 301 GLU A O 1
ATOM 2307 N N . ARG A 1 302 ? 2.958 15.078 -11.544 1.00 82.75 302 ARG A N 1
ATOM 2308 C CA . ARG A 1 302 ? 2.500 13.986 -12.414 1.00 82.75 302 ARG A CA 1
ATOM 2309 C C . ARG A 1 302 ? 2.715 14.287 -13.897 1.00 82.75 302 ARG A C 1
ATOM 2311 O O . ARG A 1 302 ? 3.170 13.413 -14.621 1.00 82.75 302 ARG A O 1
ATOM 2318 N N . GLU A 1 303 ? 2.368 15.494 -14.341 1.00 85.56 303 GLU A N 1
ATOM 2319 C CA . GLU A 1 303 ? 2.488 15.896 -15.750 1.00 85.56 303 GLU A CA 1
ATOM 2320 C C . GLU A 1 303 ? 3.945 15.816 -16.215 1.00 85.56 303 GLU A C 1
ATOM 2322 O O . GLU A 1 303 ? 4.227 15.236 -17.257 1.00 85.56 303 GLU A O 1
ATOM 2327 N N . ARG A 1 304 ? 4.884 16.278 -15.380 1.00 86.00 304 ARG A N 1
ATOM 2328 C CA . ARG A 1 304 ? 6.318 16.179 -15.659 1.00 86.00 304 ARG A CA 1
ATOM 2329 C C . ARG A 1 304 ? 6.789 14.726 -15.747 1.00 86.00 304 ARG A C 1
ATOM 2331 O O . ARG A 1 304 ? 7.537 14.398 -16.662 1.00 86.00 304 ARG A O 1
ATOM 2338 N N . LEU A 1 305 ? 6.357 13.853 -14.831 1.00 87.44 305 LEU A N 1
ATOM 2339 C CA . LEU A 1 305 ? 6.674 12.419 -14.906 1.00 87.44 305 LEU A CA 1
ATOM 2340 C C . LEU A 1 305 ? 6.094 11.770 -16.162 1.00 87.44 305 LEU A C 1
ATOM 2342 O O . LEU A 1 305 ? 6.776 10.980 -16.805 1.00 87.44 305 LEU A O 1
ATOM 2346 N N . GLN A 1 306 ? 4.857 12.108 -16.522 1.00 89.50 306 GLN A N 1
ATOM 2347 C CA . GLN A 1 306 ? 4.220 11.590 -17.726 1.00 89.50 306 GLN A CA 1
ATOM 2348 C C . GLN A 1 306 ? 5.003 11.999 -18.978 1.00 89.50 306 GLN A C 1
ATOM 2350 O O . GLN A 1 306 ? 5.333 11.137 -19.787 1.00 89.50 306 GLN A O 1
ATOM 2355 N N . THR A 1 307 ? 5.387 13.273 -19.091 1.00 91.12 307 THR A N 1
ATOM 2356 C CA . THR A 1 307 ? 6.259 13.742 -20.175 1.00 91.12 307 THR A CA 1
ATOM 2357 C C . THR A 1 307 ? 7.583 12.977 -20.197 1.00 91.12 307 THR A C 1
ATOM 2359 O O . THR A 1 307 ? 8.004 12.531 -21.257 1.00 91.12 307 THR A O 1
ATOM 2362 N N . ARG A 1 308 ? 8.213 12.729 -19.039 1.00 92.31 308 ARG A N 1
ATOM 2363 C CA . ARG A 1 308 ? 9.443 11.919 -18.969 1.00 92.31 308 ARG A CA 1
ATOM 2364 C C . ARG A 1 308 ? 9.244 10.478 -19.432 1.00 92.31 308 ARG A C 1
ATOM 2366 O O . ARG A 1 308 ? 10.115 9.949 -20.120 1.00 92.31 308 ARG A O 1
ATOM 2373 N N . VAL A 1 309 ? 8.127 9.838 -19.085 1.00 92.50 309 VAL A N 1
ATOM 2374 C CA . VAL A 1 309 ? 7.786 8.497 -19.588 1.00 92.50 30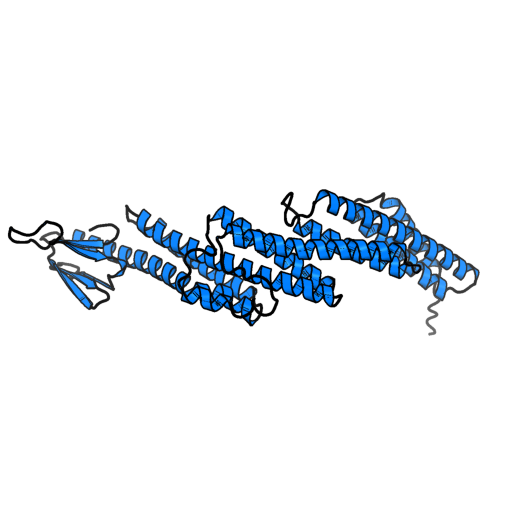9 VAL A CA 1
ATOM 2375 C C . VAL A 1 309 ? 7.642 8.529 -21.107 1.00 92.50 309 VAL A C 1
ATOM 2377 O O . VAL A 1 309 ? 8.312 7.757 -21.784 1.00 92.50 309 VAL A O 1
ATOM 2380 N N . GLU A 1 310 ? 6.841 9.449 -21.646 1.00 91.69 310 GLU A N 1
ATOM 2381 C CA . GLU A 1 310 ? 6.596 9.589 -23.089 1.00 91.69 310 GLU A CA 1
ATOM 2382 C C . GLU A 1 310 ? 7.896 9.858 -23.867 1.00 91.69 310 GLU A C 1
ATOM 2384 O O . GLU A 1 310 ? 8.174 9.184 -24.858 1.00 91.69 310 GLU A O 1
ATOM 2389 N N . GLU A 1 311 ? 8.740 10.771 -23.377 1.00 93.25 311 GLU A N 1
ATOM 2390 C CA . GLU A 1 311 ? 10.065 11.053 -23.941 1.00 93.25 311 GLU A CA 1
ATOM 2391 C C . GLU A 1 311 ? 10.964 9.810 -23.923 1.00 93.25 311 GLU A C 1
ATOM 2393 O O . GLU A 1 311 ? 11.667 9.542 -24.892 1.00 93.25 311 GLU A O 1
ATOM 2398 N N . THR A 1 312 ? 10.978 9.053 -22.819 1.00 94.06 312 THR A N 1
ATOM 2399 C CA . THR A 1 312 ? 11.840 7.864 -22.688 1.00 94.06 312 THR A CA 1
ATOM 2400 C C . THR A 1 312 ? 11.355 6.726 -23.583 1.00 94.06 312 THR A C 1
ATOM 2402 O O . THR A 1 312 ? 12.170 6.062 -24.216 1.00 94.06 312 THR A O 1
ATOM 2405 N N . VAL A 1 313 ? 10.037 6.526 -23.693 1.00 93.81 313 VAL A N 1
ATOM 2406 C CA . VAL A 1 313 ? 9.436 5.548 -24.612 1.00 93.81 313 VAL A CA 1
ATOM 2407 C C . VAL A 1 313 ? 9.752 5.907 -26.061 1.00 93.81 313 VAL A C 1
ATOM 2409 O O . VAL A 1 313 ? 10.135 5.029 -26.828 1.00 93.81 313 VAL A O 1
ATOM 2412 N N . ALA A 1 314 ? 9.643 7.184 -26.438 1.00 92.00 314 ALA A N 1
ATOM 2413 C CA . ALA A 1 314 ? 10.000 7.634 -27.780 1.00 92.00 314 ALA A CA 1
ATOM 2414 C C . ALA A 1 314 ? 11.480 7.356 -28.098 1.00 92.00 314 ALA A C 1
ATOM 2416 O O . ALA A 1 314 ? 11.779 6.821 -29.165 1.00 92.00 314 ALA A O 1
ATOM 2417 N N . SER A 1 315 ? 12.389 7.644 -27.158 1.00 92.81 315 SER A N 1
ATOM 2418 C CA . SER A 1 315 ? 13.816 7.323 -27.297 1.00 92.81 315 SER A CA 1
ATOM 2419 C C . SER A 1 315 ? 14.073 5.816 -27.398 1.00 92.81 315 SER A C 1
ATOM 2421 O O . SER A 1 315 ? 14.826 5.393 -28.268 1.00 92.81 315 SER A O 1
ATOM 2423 N N . LEU A 1 316 ? 13.424 4.990 -26.568 1.00 92.06 316 LEU A N 1
ATOM 2424 C CA . LEU A 1 316 ? 13.537 3.526 -26.637 1.00 92.06 316 LEU A CA 1
ATOM 2425 C C . LEU A 1 316 ? 13.049 2.974 -27.981 1.00 92.06 316 LEU A C 1
ATOM 2427 O O . LEU A 1 316 ? 13.690 2.101 -28.561 1.00 92.06 316 LEU A O 1
ATOM 2431 N N . LEU A 1 317 ? 11.924 3.486 -28.485 1.00 91.69 317 LEU A N 1
ATOM 2432 C CA . LEU A 1 317 ? 11.366 3.093 -29.777 1.00 91.69 317 LEU A CA 1
ATOM 2433 C C . LEU A 1 317 ? 12.302 3.423 -30.935 1.00 91.69 317 LEU A C 1
ATOM 2435 O O . LEU A 1 317 ? 12.521 2.581 -31.805 1.00 91.69 317 LEU A O 1
ATOM 2439 N N . ASP A 1 318 ? 12.829 4.645 -30.957 1.00 91.25 318 ASP A N 1
ATOM 2440 C CA . ASP A 1 318 ? 13.780 5.078 -31.978 1.00 91.25 318 ASP A CA 1
ATOM 2441 C C . ASP A 1 318 ? 15.055 4.230 -31.924 1.00 91.25 318 ASP A C 1
ATOM 2443 O O . ASP A 1 318 ? 15.483 3.678 -32.938 1.00 91.25 318 ASP A O 1
ATOM 2447 N N . HIS A 1 319 ? 15.580 4.005 -30.719 1.00 91.00 319 HIS A N 1
ATOM 2448 C CA . HIS A 1 319 ? 16.773 3.194 -30.508 1.00 91.00 319 HIS A CA 1
ATOM 2449 C C . HIS A 1 319 ? 16.595 1.745 -30.971 1.00 91.00 319 HIS A C 1
ATOM 2451 O O . HIS A 1 319 ? 17.418 1.229 -31.723 1.00 91.00 319 HIS A O 1
ATOM 2457 N N . HIS A 1 320 ? 15.490 1.090 -30.603 1.00 91.12 320 HIS A N 1
ATOM 2458 C CA . HIS A 1 320 ? 15.207 -0.270 -31.063 1.00 91.12 320 HIS A CA 1
ATOM 2459 C C . HIS A 1 320 ? 15.017 -0.351 -32.584 1.00 91.12 320 HIS A C 1
ATOM 2461 O O . HIS A 1 320 ? 15.467 -1.314 -33.202 1.00 91.12 320 HIS A O 1
ATOM 2467 N N . ARG A 1 321 ? 14.412 0.659 -33.222 1.00 90.75 321 ARG A N 1
ATOM 2468 C CA . ARG A 1 321 ? 14.292 0.712 -34.691 1.00 90.75 321 ARG A CA 1
ATOM 2469 C C . ARG A 1 321 ? 15.650 0.871 -35.373 1.00 90.75 321 ARG A C 1
ATOM 2471 O O . ARG A 1 321 ? 15.911 0.202 -36.376 1.00 90.75 321 ARG A O 1
ATOM 2478 N N . GLN A 1 322 ? 16.516 1.728 -34.836 1.00 90.31 322 GLN A N 1
ATOM 2479 C CA . GLN A 1 322 ? 17.873 1.924 -35.350 1.00 90.31 322 GLN A CA 1
ATOM 2480 C C . GLN A 1 322 ? 18.723 0.664 -35.168 1.00 90.31 322 GLN A C 1
ATOM 2482 O O . GLN A 1 322 ? 19.370 0.230 -36.120 1.00 90.31 322 GLN A O 1
ATOM 2487 N N . ALA A 1 323 ? 18.661 0.034 -33.992 1.00 89.38 323 ALA A N 1
ATOM 2488 C CA . ALA A 1 323 ? 19.365 -1.211 -33.705 1.00 89.38 323 ALA A CA 1
ATOM 2489 C C . ALA A 1 323 ? 18.894 -2.357 -34.615 1.00 89.38 323 ALA A C 1
ATOM 2491 O O . ALA A 1 323 ? 19.727 -3.051 -35.194 1.00 89.38 323 ALA A O 1
ATOM 2492 N N . ALA A 1 324 ? 17.579 -2.500 -34.829 1.00 91.44 324 ALA A N 1
ATOM 2493 C CA . ALA A 1 324 ? 17.031 -3.477 -35.771 1.00 91.44 324 ALA A CA 1
ATOM 2494 C C . ALA A 1 324 ? 17.536 -3.241 -37.204 1.00 91.44 324 ALA A C 1
ATOM 2496 O O . ALA A 1 324 ? 17.995 -4.175 -37.857 1.00 91.44 324 ALA A O 1
ATOM 2497 N N . SER A 1 325 ? 17.522 -1.987 -37.669 1.00 91.50 325 SER A N 1
ATOM 2498 C CA . SER A 1 325 ? 17.988 -1.622 -39.016 1.00 91.50 325 SER A CA 1
ATOM 2499 C C . SER A 1 325 ? 19.493 -1.856 -39.198 1.00 91.50 325 SER A C 1
ATOM 2501 O O . SER A 1 325 ? 19.938 -2.305 -40.253 1.00 91.50 325 SER A O 1
ATOM 2503 N N . ALA A 1 326 ? 20.297 -1.562 -38.172 1.00 90.88 326 ALA A N 1
ATOM 2504 C CA . ALA A 1 326 ? 21.738 -1.791 -38.195 1.00 90.88 326 ALA A CA 1
ATOM 2505 C C . ALA A 1 326 ? 22.076 -3.289 -38.200 1.00 90.88 326 ALA A C 1
ATOM 2507 O O . ALA A 1 326 ? 22.920 -3.718 -38.989 1.00 90.88 326 ALA A O 1
ATOM 2508 N N . ALA A 1 327 ? 21.402 -4.080 -37.360 1.00 92.38 327 ALA A N 1
ATOM 2509 C CA . ALA A 1 327 ? 21.564 -5.529 -37.309 1.00 92.38 327 ALA A CA 1
ATOM 2510 C C . ALA A 1 327 ? 21.136 -6.189 -38.629 1.00 92.38 327 ALA A C 1
ATOM 2512 O O . ALA A 1 327 ? 21.864 -7.028 -39.150 1.00 92.38 327 ALA A O 1
ATOM 2513 N N . GLU A 1 328 ? 20.030 -5.744 -39.231 1.00 94.69 328 GLU A N 1
ATOM 2514 C CA . GLU A 1 328 ? 19.595 -6.175 -40.563 1.00 94.69 328 GLU A CA 1
ATOM 2515 C C . GLU A 1 328 ? 20.651 -5.880 -41.641 1.00 94.69 328 GLU A C 1
ATOM 2517 O O . GLU A 1 328 ? 21.008 -6.757 -42.430 1.00 94.69 328 GLU A O 1
ATOM 2522 N N . TRP A 1 329 ? 21.186 -4.655 -41.671 1.00 94.69 329 TRP A N 1
ATOM 2523 C CA . TRP A 1 329 ? 22.213 -4.278 -42.643 1.00 94.69 329 TRP A CA 1
ATOM 2524 C C . TRP A 1 329 ? 23.475 -5.140 -42.502 1.00 94.69 329 TRP A C 1
ATOM 2526 O O . TRP A 1 329 ? 24.009 -5.629 -43.500 1.00 94.69 329 TRP A O 1
ATOM 2536 N N . GLN A 1 330 ? 23.921 -5.382 -41.265 1.00 93.56 330 GLN A N 1
ATOM 2537 C CA . GLN A 1 330 ? 25.044 -6.281 -40.989 1.00 93.56 330 GLN A CA 1
ATOM 2538 C C . GLN A 1 330 ? 24.721 -7.731 -41.372 1.00 93.56 330 GLN A C 1
ATOM 2540 O O . GLN A 1 330 ? 25.593 -8.420 -41.899 1.00 93.56 330 GLN A O 1
ATOM 2545 N N . ALA A 1 331 ? 23.486 -8.191 -41.144 1.00 93.38 331 ALA A N 1
ATOM 2546 C CA . ALA A 1 331 ? 23.053 -9.536 -41.505 1.00 93.38 331 ALA A CA 1
ATOM 2547 C C . ALA A 1 331 ? 23.166 -9.748 -43.017 1.00 93.38 331 ALA A C 1
ATOM 2549 O O . ALA A 1 331 ? 23.809 -10.701 -43.450 1.00 93.38 331 ALA A O 1
ATOM 2550 N N . HIS A 1 332 ? 22.641 -8.823 -43.827 1.00 94.31 332 HIS A N 1
ATOM 2551 C CA . HIS A 1 332 ? 22.785 -8.877 -45.284 1.00 94.31 332 HIS A CA 1
ATOM 2552 C C . HIS A 1 332 ? 24.247 -8.794 -45.749 1.00 94.31 332 HIS A C 1
ATOM 2554 O O . HIS A 1 332 ? 24.608 -9.450 -46.726 1.00 94.31 332 HIS A O 1
ATOM 2560 N N . GLY A 1 333 ? 25.098 -8.039 -45.047 1.00 93.81 333 GLY A N 1
ATOM 2561 C CA . GLY A 1 333 ? 26.546 -8.047 -45.276 1.00 93.81 333 GLY A CA 1
ATOM 2562 C C . GLY A 1 333 ? 27.160 -9.434 -45.065 1.00 93.81 333 GLY A C 1
ATOM 2563 O O . GLY A 1 333 ? 27.843 -9.940 -45.951 1.00 93.81 333 GLY A O 1
ATOM 2564 N N . ALA A 1 334 ? 26.834 -10.093 -43.950 1.00 93.88 334 ALA A N 1
ATOM 2565 C CA . ALA A 1 334 ? 27.290 -11.453 -43.658 1.00 93.88 334 ALA A CA 1
ATOM 2566 C C . ALA A 1 334 ? 26.774 -12.485 -44.681 1.00 93.88 334 ALA A C 1
ATOM 2568 O O . ALA A 1 334 ? 27.506 -13.403 -45.045 1.00 93.88 334 ALA A O 1
ATOM 2569 N N . VAL A 1 335 ? 25.555 -12.310 -45.215 1.00 92.25 335 VAL A N 1
ATOM 2570 C CA . VAL A 1 335 ? 25.060 -13.126 -46.344 1.00 92.25 335 VAL A CA 1
ATOM 2571 C C . VAL A 1 335 ? 25.930 -12.941 -47.585 1.00 92.25 335 VAL A C 1
ATOM 2573 O O . VAL A 1 335 ? 26.290 -13.919 -48.235 1.00 92.25 335 VAL A O 1
ATOM 2576 N N . ALA A 1 336 ? 26.283 -11.699 -47.922 1.00 93.88 336 ALA A N 1
ATOM 2577 C CA . ALA A 1 336 ? 27.132 -11.408 -49.076 1.00 93.88 336 ALA A CA 1
ATOM 2578 C C . ALA A 1 336 ? 28.566 -11.953 -48.920 1.00 93.88 336 ALA A C 1
ATOM 2580 O O . ALA A 1 336 ? 29.229 -12.220 -49.923 1.00 93.88 336 ALA A O 1
ATOM 2581 N N . GLU A 1 337 ? 29.026 -12.136 -47.682 1.00 94.62 337 GLU A N 1
ATOM 2582 C CA . GLU A 1 337 ? 30.322 -12.724 -47.324 1.00 94.62 337 GLU A CA 1
ATOM 2583 C C . GLU A 1 337 ? 30.291 -14.259 -47.171 1.00 94.62 337 GLU A C 1
ATOM 2585 O O . GLU A 1 337 ? 31.327 -14.853 -46.880 1.00 94.62 337 GLU A O 1
ATOM 2590 N N . ASP A 1 338 ? 29.141 -14.905 -47.410 1.00 91.31 338 ASP A N 1
ATOM 2591 C CA . ASP A 1 338 ? 28.929 -16.355 -47.250 1.00 91.31 338 ASP A CA 1
ATOM 2592 C C . ASP A 1 338 ? 29.156 -16.856 -45.803 1.00 91.31 338 ASP A C 1
ATOM 2594 O O . ASP A 1 338 ? 29.622 -17.974 -45.573 1.00 91.31 338 ASP A O 1
ATOM 2598 N N . ASP A 1 339 ? 28.799 -16.036 -44.801 1.00 92.94 339 ASP A N 1
ATOM 2599 C CA . ASP A 1 339 ? 28.751 -16.418 -43.380 1.00 92.94 339 ASP A CA 1
ATOM 2600 C C . ASP A 1 339 ? 27.291 -16.553 -42.886 1.00 92.94 339 ASP A C 1
ATOM 2602 O O . ASP A 1 339 ? 26.742 -15.657 -42.227 1.00 92.94 339 ASP A O 1
ATOM 2606 N N . PRO A 1 340 ? 26.621 -17.687 -43.176 1.00 91.31 340 PRO A N 1
ATOM 2607 C CA . PRO A 1 340 ? 25.211 -17.882 -42.839 1.00 91.31 340 PRO A CA 1
ATOM 2608 C C . PRO A 1 340 ? 24.966 -17.981 -41.331 1.00 91.31 340 PRO A C 1
ATOM 2610 O O . PRO A 1 340 ? 23.868 -17.675 -40.863 1.00 91.31 340 PRO A O 1
ATOM 2613 N N . LYS A 1 341 ? 25.972 -18.394 -40.547 1.00 92.19 341 LYS A N 1
ATOM 2614 C CA . LYS A 1 341 ? 25.838 -18.470 -39.090 1.00 92.19 341 LYS A CA 1
ATOM 2615 C C . LYS A 1 341 ? 25.781 -17.066 -38.500 1.00 92.19 341 LYS A C 1
ATOM 2617 O O . LYS A 1 341 ? 24.875 -16.779 -37.717 1.00 92.19 341 LYS A O 1
ATOM 2622 N N . ARG A 1 342 ? 26.705 -16.190 -38.904 1.00 92.50 342 ARG A N 1
ATOM 2623 C CA . ARG A 1 342 ? 26.714 -14.802 -38.440 1.00 92.50 342 ARG A CA 1
ATOM 2624 C C . ARG A 1 342 ? 25.479 -14.041 -38.914 1.00 92.50 342 ARG A C 1
ATOM 2626 O O . ARG A 1 342 ? 24.889 -13.310 -38.122 1.00 92.50 342 ARG A O 1
ATOM 2633 N N . ALA A 1 343 ? 25.048 -14.254 -40.159 1.00 93.06 343 ALA A N 1
ATOM 2634 C CA . ALA A 1 343 ? 23.816 -13.665 -40.679 1.00 93.06 343 ALA A CA 1
ATOM 2635 C C . ALA A 1 343 ? 22.579 -14.092 -39.867 1.00 93.06 343 ALA A C 1
ATOM 2637 O O . ALA A 1 343 ? 21.746 -13.254 -39.530 1.00 93.06 343 ALA A O 1
ATOM 2638 N N . TYR A 1 344 ? 22.474 -15.374 -39.494 1.00 93.62 344 TYR A N 1
ATOM 2639 C CA . TYR A 1 344 ? 21.361 -15.882 -38.686 1.00 93.62 344 TYR A CA 1
ATOM 2640 C C . TYR A 1 344 ? 21.294 -15.244 -37.289 1.00 93.62 344 TYR A C 1
ATOM 2642 O O . TYR A 1 344 ? 20.206 -14.888 -36.823 1.00 93.62 344 TYR A O 1
ATOM 2650 N N . GLU A 1 345 ? 22.443 -15.105 -36.621 1.00 94.75 345 GLU A N 1
ATOM 2651 C CA . GLU A 1 345 ? 22.546 -14.423 -35.323 1.00 94.75 345 GLU A CA 1
ATOM 2652 C C . GLU A 1 345 ? 22.086 -12.962 -35.451 1.00 94.75 345 GLU A C 1
ATOM 2654 O O . GLU A 1 345 ? 21.180 -12.542 -34.739 1.00 94.75 345 GLU A O 1
ATOM 2659 N N . LEU A 1 346 ? 22.601 -12.231 -36.444 1.00 94.44 346 LEU A N 1
ATOM 2660 C CA . LEU A 1 346 ? 22.264 -10.821 -36.670 1.00 94.44 346 LEU A CA 1
ATOM 2661 C C . LEU A 1 346 ? 20.792 -10.591 -37.046 1.00 94.44 346 LEU A C 1
ATOM 2663 O O . LEU A 1 346 ? 20.181 -9.635 -36.571 1.00 94.44 346 LEU A O 1
ATOM 2667 N N . PHE A 1 347 ? 20.182 -11.466 -37.853 1.00 95.25 347 PHE A N 1
ATOM 2668 C CA . PHE A 1 347 ? 18.738 -11.387 -38.092 1.00 95.25 347 PHE A CA 1
ATOM 2669 C C . PHE A 1 347 ? 17.928 -11.679 -36.829 1.00 95.25 347 PHE A C 1
ATOM 2671 O O . PHE A 1 347 ? 16.863 -11.095 -36.649 1.00 95.25 347 PHE A O 1
ATOM 2678 N N . THR A 1 348 ? 18.402 -12.569 -35.954 1.00 95.44 348 THR A N 1
ATOM 2679 C CA . THR A 1 348 ? 17.733 -12.832 -34.672 1.00 95.44 348 THR A CA 1
ATOM 2680 C C . THR A 1 348 ? 17.776 -11.592 -33.780 1.00 95.44 348 THR A C 1
ATOM 2682 O O . THR A 1 348 ? 16.720 -11.170 -33.314 1.00 95.44 348 THR A O 1
ATOM 2685 N N . ASP A 1 349 ? 18.931 -10.934 -33.670 1.00 93.25 349 ASP A N 1
ATOM 2686 C CA . ASP A 1 349 ? 19.067 -9.666 -32.940 1.00 93.25 349 ASP A CA 1
ATOM 2687 C C . ASP A 1 349 ? 18.144 -8.574 -33.523 1.00 93.25 349 ASP A C 1
ATOM 2689 O O . ASP A 1 349 ? 17.452 -7.860 -32.790 1.00 93.25 349 ASP A O 1
ATOM 2693 N N . ALA A 1 350 ? 18.064 -8.474 -34.857 1.00 93.62 350 ALA A N 1
ATOM 2694 C CA . ALA A 1 350 ? 17.172 -7.532 -35.533 1.00 93.62 350 ALA A CA 1
ATOM 2695 C C . ALA A 1 350 ? 15.687 -7.801 -35.224 1.00 93.62 350 ALA A C 1
ATOM 2697 O O . ALA A 1 350 ? 14.919 -6.867 -34.972 1.00 93.62 350 ALA A O 1
ATOM 2698 N N . ILE A 1 351 ? 15.279 -9.076 -35.219 1.00 95.69 351 ILE A N 1
ATOM 2699 C CA . ILE A 1 351 ? 13.914 -9.506 -34.881 1.00 95.69 351 ILE A CA 1
ATOM 2700 C C . ILE A 1 351 ? 13.583 -9.168 -33.427 1.00 95.69 351 ILE A C 1
ATOM 2702 O O . ILE A 1 351 ? 12.483 -8.676 -33.164 1.00 95.69 351 ILE A O 1
ATOM 2706 N N . ASP A 1 352 ? 14.509 -9.410 -32.501 1.00 94.56 352 ASP A N 1
ATOM 2707 C CA . ASP A 1 352 ? 14.307 -9.152 -31.075 1.00 94.56 352 ASP A CA 1
ATOM 2708 C C . ASP A 1 352 ? 14.145 -7.648 -30.806 1.00 94.56 352 ASP A C 1
ATOM 2710 O O . ASP A 1 352 ? 13.221 -7.234 -30.099 1.00 94.56 352 ASP A O 1
ATOM 2714 N N . HIS A 1 353 ? 14.947 -6.800 -31.457 1.00 93.00 353 HIS A N 1
ATOM 2715 C CA . HIS A 1 353 ? 14.771 -5.348 -31.393 1.00 93.00 353 HIS A CA 1
ATOM 2716 C C . HIS A 1 353 ? 13.454 -4.872 -32.022 1.00 93.00 353 HIS A C 1
ATOM 2718 O O . HIS A 1 353 ? 12.762 -4.037 -31.433 1.00 93.00 353 HIS A O 1
ATOM 2724 N N . ALA A 1 354 ? 13.056 -5.416 -33.175 1.00 92.56 354 ALA A N 1
ATOM 2725 C CA . ALA A 1 354 ? 11.771 -5.083 -33.789 1.00 92.56 354 ALA A CA 1
ATOM 2726 C C . ALA A 1 354 ? 10.582 -5.525 -32.914 1.00 92.56 354 ALA A C 1
ATOM 2728 O O . ALA A 1 354 ? 9.577 -4.817 -32.830 1.00 92.56 354 ALA A O 1
ATOM 2729 N N . ALA A 1 355 ? 10.694 -6.663 -32.222 1.00 94.19 355 ALA A N 1
ATOM 2730 C CA . ALA A 1 355 ? 9.686 -7.136 -31.277 1.00 94.19 355 ALA A CA 1
ATOM 2731 C C . ALA A 1 355 ? 9.573 -6.218 -30.049 1.00 94.19 355 ALA A C 1
ATOM 2733 O O . ALA A 1 355 ? 8.461 -5.825 -29.698 1.00 94.19 355 ALA A O 1
ATOM 2734 N N . ALA A 1 356 ? 10.702 -5.815 -29.456 1.00 90.69 356 ALA A N 1
ATOM 2735 C CA . ALA A 1 356 ? 10.727 -4.869 -28.339 1.00 90.69 356 ALA A CA 1
ATOM 2736 C C . ALA A 1 356 ? 10.131 -3.501 -28.727 1.00 90.69 356 ALA A C 1
ATOM 2738 O O . ALA A 1 356 ? 9.330 -2.930 -27.984 1.00 90.69 356 ALA A O 1
ATOM 2739 N N . ALA A 1 357 ? 10.449 -2.995 -29.926 1.00 92.06 357 ALA A N 1
ATOM 2740 C CA . ALA A 1 357 ? 9.834 -1.776 -30.451 1.00 92.06 357 ALA A CA 1
ATOM 2741 C C . ALA A 1 357 ? 8.314 -1.925 -30.632 1.00 92.06 357 ALA A C 1
ATOM 2743 O O . ALA A 1 357 ? 7.554 -1.014 -30.307 1.00 92.06 357 ALA A O 1
ATOM 2744 N N . LEU A 1 358 ? 7.850 -3.068 -31.142 1.00 92.62 358 LEU A N 1
ATOM 2745 C CA . LEU A 1 358 ? 6.426 -3.323 -31.351 1.00 92.62 358 LEU A CA 1
ATOM 2746 C C . LEU A 1 358 ? 5.653 -3.398 -30.026 1.00 92.62 358 LEU A C 1
ATOM 2748 O O . LEU A 1 358 ? 4.541 -2.877 -29.941 1.00 92.62 358 LEU A O 1
ATOM 2752 N N . GLU A 1 359 ? 6.237 -4.017 -28.998 1.00 92.31 359 GLU A N 1
ATOM 2753 C CA . GLU A 1 359 ? 5.667 -4.072 -27.648 1.00 9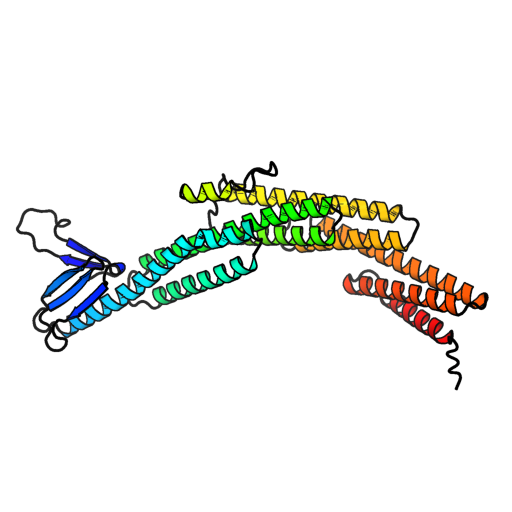2.31 359 GLU A CA 1
ATOM 2754 C C . GLU A 1 359 ? 5.476 -2.662 -27.078 1.00 92.31 359 GLU A C 1
ATOM 2756 O O . GLU A 1 359 ? 4.354 -2.289 -26.730 1.00 92.31 359 GLU A O 1
ATOM 2761 N N . LEU A 1 360 ? 6.531 -1.840 -27.098 1.00 89.12 360 LEU A N 1
ATOM 2762 C CA . LEU A 1 360 ? 6.483 -0.451 -26.632 1.00 89.12 360 LEU A CA 1
ATOM 2763 C C . LEU A 1 360 ? 5.461 0.391 -27.411 1.00 89.12 360 LEU A C 1
ATOM 2765 O O . LEU A 1 360 ? 4.694 1.149 -26.812 1.00 89.12 360 LEU A O 1
ATOM 2769 N N . ALA A 1 361 ? 5.413 0.247 -28.739 1.00 90.88 361 ALA A N 1
ATOM 2770 C CA . ALA A 1 361 ? 4.491 0.999 -29.588 1.00 90.88 361 ALA A CA 1
ATOM 2771 C C . ALA A 1 361 ? 3.028 0.660 -29.269 1.00 90.88 361 ALA A C 1
ATOM 2773 O O . ALA A 1 361 ? 2.177 1.551 -29.221 1.00 90.88 361 ALA A O 1
ATOM 2774 N N . ARG A 1 362 ? 2.734 -0.620 -29.004 1.00 91.69 362 ARG A N 1
ATOM 2775 C CA . ARG A 1 362 ? 1.387 -1.095 -28.657 1.00 91.69 362 ARG A CA 1
ATOM 2776 C C . ARG A 1 362 ? 0.981 -0.705 -27.239 1.00 91.69 362 ARG A C 1
ATOM 2778 O O . ARG A 1 362 ? -0.130 -0.209 -27.059 1.00 91.69 362 ARG A O 1
ATOM 2785 N N . GLU A 1 363 ? 1.858 -0.905 -26.256 1.00 90.06 363 GLU A N 1
ATOM 2786 C CA . GLU A 1 363 ? 1.570 -0.606 -24.847 1.00 90.06 363 GLU A CA 1
ATOM 2787 C C . GLU A 1 363 ? 1.315 0.893 -24.639 1.00 90.06 363 GLU A C 1
ATOM 2789 O O . GLU A 1 363 ? 0.307 1.279 -24.044 1.00 90.06 363 GLU A O 1
ATOM 2794 N N . PHE A 1 364 ? 2.172 1.746 -25.207 1.00 85.50 364 PHE A N 1
ATOM 2795 C CA . PHE A 1 364 ? 2.128 3.195 -24.985 1.00 85.50 364 PHE A CA 1
ATOM 2796 C C . PHE A 1 364 ? 1.417 3.977 -26.088 1.00 85.50 364 PHE A C 1
ATOM 2798 O O . PHE A 1 364 ? 1.334 5.202 -26.007 1.00 85.50 364 PHE A O 1
ATOM 2805 N N . ARG A 1 365 ? 0.885 3.293 -27.112 1.00 85.25 365 ARG A N 1
ATOM 2806 C CA . ARG A 1 365 ? 0.299 3.918 -28.316 1.00 85.25 365 ARG A CA 1
ATOM 2807 C C . ARG A 1 365 ? 1.244 4.955 -28.935 1.00 85.25 365 ARG A C 1
ATOM 2809 O O . ARG A 1 365 ? 0.822 6.030 -29.361 1.00 85.25 365 ARG A O 1
ATOM 2816 N N . ALA A 1 366 ? 2.534 4.639 -28.922 1.00 84.44 366 ALA A N 1
ATOM 2817 C CA . ALA A 1 366 ? 3.598 5.536 -29.329 1.00 84.44 366 ALA A CA 1
ATOM 2818 C C . ALA A 1 366 ? 4.063 5.181 -30.749 1.00 84.44 366 ALA A C 1
ATOM 2820 O O . ALA A 1 366 ? 4.665 4.136 -30.988 1.00 84.44 366 ALA A O 1
ATOM 2821 N N . GLY A 1 367 ? 3.779 6.078 -31.697 1.00 81.69 367 GLY A N 1
ATOM 2822 C CA . GLY A 1 367 ? 4.025 5.849 -33.122 1.00 81.69 367 GLY A CA 1
ATOM 2823 C C . GLY A 1 367 ? 3.050 4.853 -33.760 1.00 81.69 367 GLY A C 1
ATOM 2824 O O . GLY A 1 367 ? 2.103 4.389 -33.132 1.00 81.69 367 GLY A O 1
ATOM 2825 N N . ASP A 1 368 ? 3.280 4.557 -35.038 1.00 86.25 368 ASP A N 1
ATOM 2826 C CA . ASP A 1 368 ? 2.517 3.558 -35.789 1.00 86.25 368 ASP A CA 1
ATOM 2827 C C . ASP A 1 368 ? 3.158 2.162 -35.614 1.00 86.25 368 ASP A C 1
ATOM 2829 O O . ASP A 1 368 ? 4.356 2.018 -35.909 1.00 86.25 368 ASP A O 1
ATOM 2833 N N . PRO A 1 369 ? 2.430 1.155 -35.088 1.00 91.00 369 PRO A N 1
ATOM 2834 C CA . PRO A 1 369 ? 2.943 -0.205 -34.936 1.00 91.00 369 PRO A CA 1
ATOM 2835 C C . PRO A 1 369 ? 3.026 -0.974 -36.263 1.00 91.00 369 PRO A C 1
ATOM 2837 O O . PRO A 1 369 ? 3.890 -1.846 -36.380 1.00 91.00 369 PRO A O 1
ATOM 2840 N N . ASP A 1 370 ? 2.201 -0.650 -37.264 1.00 92.06 370 ASP A N 1
ATOM 2841 C CA . ASP A 1 370 ? 2.074 -1.451 -38.492 1.00 92.06 370 ASP A CA 1
ATOM 2842 C C . ASP A 1 370 ? 3.395 -1.525 -39.293 1.00 92.06 370 ASP A C 1
ATOM 2844 O O . ASP A 1 370 ? 3.793 -2.619 -39.706 1.00 92.06 370 ASP A O 1
ATOM 2848 N N . PRO A 1 371 ? 4.168 -0.428 -39.461 1.00 91.75 371 PRO A N 1
ATOM 2849 C CA . PRO A 1 371 ? 5.476 -0.488 -40.114 1.00 91.75 371 PRO A CA 1
ATOM 2850 C C . PRO A 1 371 ? 6.513 -1.324 -39.349 1.00 91.75 371 PRO A C 1
ATOM 2852 O O . PRO A 1 371 ? 7.386 -1.942 -39.966 1.00 91.75 371 PRO A O 1
ATOM 2855 N N . ILE A 1 372 ? 6.440 -1.348 -38.011 1.00 90.94 372 ILE A N 1
ATOM 2856 C CA . ILE A 1 372 ? 7.347 -2.156 -37.181 1.00 90.94 372 ILE A CA 1
ATOM 2857 C C . ILE A 1 372 ? 7.012 -3.640 -37.358 1.00 90.94 372 ILE A C 1
ATOM 2859 O O . ILE A 1 372 ? 7.912 -4.463 -37.524 1.00 90.94 372 ILE A O 1
ATOM 2863 N N . GLU A 1 373 ? 5.723 -3.977 -37.366 1.00 93.88 373 GLU A N 1
ATOM 2864 C CA . GLU A 1 373 ? 5.246 -5.342 -37.577 1.00 93.88 373 GLU A CA 1
ATOM 2865 C C . GLU A 1 373 ? 5.638 -5.871 -38.962 1.00 93.88 373 GLU A C 1
ATOM 2867 O O . GLU A 1 373 ? 6.253 -6.932 -39.047 1.00 93.88 373 GLU A O 1
ATOM 2872 N N . ALA A 1 374 ? 5.422 -5.086 -40.022 1.00 93.81 374 ALA A N 1
ATOM 2873 C CA . ALA A 1 374 ? 5.850 -5.443 -41.376 1.00 93.81 374 ALA A CA 1
ATOM 2874 C C . ALA A 1 374 ? 7.375 -5.648 -41.479 1.00 93.81 374 ALA A C 1
ATOM 2876 O O . ALA A 1 374 ? 7.845 -6.566 -42.154 1.00 93.81 374 ALA A O 1
ATOM 2877 N N . THR A 1 375 ? 8.162 -4.821 -40.781 1.00 92.31 375 THR A N 1
ATOM 2878 C CA . THR A 1 375 ? 9.623 -4.986 -40.710 1.00 92.31 375 THR A CA 1
ATOM 2879 C C . THR A 1 375 ? 9.991 -6.302 -40.029 1.00 92.31 375 THR A C 1
ATOM 2881 O O . THR A 1 375 ? 10.799 -7.062 -40.556 1.00 92.31 375 THR A O 1
ATOM 2884 N N . ARG A 1 376 ? 9.359 -6.621 -38.894 1.00 94.94 376 ARG A N 1
ATOM 2885 C CA . ARG A 1 376 ? 9.588 -7.876 -38.167 1.00 94.94 376 ARG A CA 1
ATOM 2886 C C . ARG A 1 376 ? 9.221 -9.108 -38.998 1.00 94.94 376 ARG A C 1
ATOM 2888 O O . ARG A 1 376 ? 9.965 -10.085 -38.986 1.00 94.94 376 ARG A O 1
ATOM 2895 N N . GLU A 1 377 ? 8.095 -9.082 -39.707 1.00 95.81 377 GLU A N 1
ATOM 2896 C CA . GLU A 1 377 ? 7.669 -10.180 -40.587 1.00 95.81 377 GLU A CA 1
ATOM 2897 C C . GLU A 1 377 ? 8.658 -10.418 -41.728 1.00 95.81 377 GLU A C 1
ATOM 2899 O O . GLU A 1 377 ? 9.010 -11.563 -42.014 1.00 95.81 377 GLU A O 1
ATOM 2904 N N . ARG A 1 378 ? 9.164 -9.340 -42.332 1.00 96.06 378 ARG A N 1
ATOM 2905 C CA . ARG A 1 378 ? 10.197 -9.418 -43.366 1.00 96.06 378 ARG A CA 1
ATOM 2906 C C . ARG A 1 378 ? 11.496 -10.027 -42.833 1.00 96.06 378 ARG A C 1
ATOM 2908 O O . ARG A 1 378 ? 11.991 -10.977 -43.425 1.00 96.06 378 ARG A O 1
ATOM 2915 N N . LEU A 1 379 ? 11.984 -9.572 -41.676 1.00 94.38 379 LEU A N 1
ATOM 2916 C CA . LEU A 1 379 ? 13.183 -10.132 -41.034 1.00 94.38 379 LEU A CA 1
ATOM 2917 C C . LEU A 1 379 ? 13.026 -11.626 -40.697 1.00 94.38 379 LEU A C 1
ATOM 2919 O O . LEU A 1 379 ? 13.971 -12.404 -40.823 1.00 94.38 379 LEU A O 1
ATOM 2923 N N . LEU A 1 380 ? 11.825 -12.051 -40.282 1.00 94.12 380 LEU A N 1
ATOM 2924 C CA . LEU A 1 380 ? 11.513 -13.463 -40.041 1.00 94.12 380 LEU A CA 1
ATOM 2925 C C . LEU A 1 380 ? 11.587 -14.301 -41.324 1.00 94.12 380 LEU A C 1
ATOM 2927 O O . LEU A 1 380 ? 12.071 -15.436 -41.269 1.00 94.12 380 LEU A O 1
ATOM 2931 N N . ALA A 1 381 ? 11.118 -13.762 -42.452 1.00 93.06 381 ALA A N 1
ATOM 2932 C CA . ALA A 1 381 ? 11.231 -14.409 -43.755 1.00 93.06 381 ALA A CA 1
ATOM 2933 C C . ALA A 1 381 ? 12.701 -14.512 -44.192 1.00 93.06 381 ALA A C 1
ATOM 2935 O O . ALA A 1 381 ? 13.175 -15.620 -44.438 1.00 93.06 381 ALA A O 1
ATOM 2936 N N . ASP A 1 382 ? 13.443 -13.401 -44.145 1.00 90.50 382 ASP A N 1
ATOM 2937 C CA . ASP A 1 382 ? 14.860 -13.338 -44.532 1.00 90.50 382 ASP A CA 1
ATOM 2938 C C . ASP A 1 382 ? 15.721 -14.323 -43.715 1.00 90.50 382 ASP A C 1
ATOM 2940 O O . ASP A 1 382 ? 16.547 -15.055 -44.262 1.00 90.50 382 ASP A O 1
ATOM 2944 N N . ARG A 1 383 ? 15.478 -14.431 -42.399 1.00 93.44 383 ARG A N 1
ATOM 2945 C CA . ARG A 1 383 ? 16.150 -15.426 -41.544 1.00 93.44 383 ARG A CA 1
ATOM 2946 C C . ARG A 1 383 ? 15.783 -16.866 -41.910 1.00 93.44 383 ARG A C 1
ATOM 2948 O O . ARG A 1 383 ? 16.621 -17.758 -41.788 1.00 93.44 383 ARG A O 1
ATOM 2955 N N . SER A 1 384 ? 14.531 -17.117 -42.291 1.00 90.06 384 SER A N 1
ATOM 2956 C CA . SER A 1 384 ? 14.058 -18.465 -42.642 1.00 90.06 384 SER A CA 1
ATOM 2957 C C . SER A 1 384 ? 14.688 -18.965 -43.946 1.00 90.06 384 SER A C 1
ATOM 2959 O O . SER A 1 384 ? 14.986 -20.156 -44.066 1.00 90.06 384 SER A O 1
ATOM 2961 N N . ASP A 1 385 ? 14.960 -18.053 -44.879 1.00 87.00 385 ASP A N 1
ATOM 2962 C CA . ASP A 1 385 ? 15.598 -18.345 -46.166 1.00 87.00 385 ASP A CA 1
ATOM 2963 C C . ASP A 1 385 ? 17.084 -18.713 -46.038 1.00 87.00 385 ASP A C 1
ATOM 2965 O O . ASP A 1 385 ? 17.626 -19.387 -46.915 1.00 87.00 385 ASP A O 1
ATOM 2969 N N . LEU A 1 386 ? 17.738 -18.369 -44.920 1.00 83.75 386 LEU A N 1
ATOM 2970 C CA . LEU A 1 386 ? 19.149 -18.694 -44.677 1.00 83.75 386 LEU A CA 1
ATOM 2971 C C . LEU A 1 386 ? 19.457 -20.184 -44.521 1.00 83.75 386 LEU A C 1
ATOM 2973 O O . LEU A 1 386 ? 20.638 -20.504 -44.415 1.00 83.75 386 LEU A O 1
ATOM 2977 N N . GLN A 1 387 ? 18.439 -21.061 -44.476 1.00 63.31 387 GLN A N 1
ATOM 2978 C CA . GLN A 1 387 ? 18.552 -22.523 -44.367 1.00 63.31 387 GLN A CA 1
ATOM 2979 C C . GLN A 1 387 ? 19.890 -22.960 -43.753 1.00 63.31 387 GLN A C 1
ATOM 2981 O O . GLN A 1 387 ? 20.766 -23.461 -44.459 1.00 63.31 387 GLN A O 1
ATOM 2986 N N . LEU A 1 388 ? 20.079 -22.749 -42.442 1.00 61.03 388 LEU A N 1
ATOM 2987 C CA . LEU A 1 388 ? 21.212 -23.349 -41.737 1.00 61.03 388 LEU A CA 1
ATOM 2988 C C . LEU A 1 388 ? 21.107 -24.848 -41.988 1.00 61.03 388 LEU A C 1
ATOM 2990 O O . LEU A 1 388 ? 20.209 -25.495 -41.452 1.00 61.03 388 LEU A O 1
ATOM 2994 N N . GLY A 1 389 ? 21.953 -25.365 -42.879 1.00 48.47 389 GLY A N 1
ATOM 2995 C CA . GLY A 1 389 ? 21.896 -26.735 -43.348 1.00 48.47 389 GLY A CA 1
ATOM 2996 C C . GLY A 1 389 ? 22.085 -27.685 -42.178 1.00 48.47 389 GLY A C 1
ATOM 2997 O O . GLY A 1 389 ? 23.201 -28.127 -41.905 1.00 48.47 389 GLY A O 1
ATOM 2998 N N . VAL A 1 390 ? 20.992 -28.041 -41.502 1.00 42.75 390 VAL A N 1
ATOM 2999 C CA . VAL A 1 390 ? 20.918 -29.213 -40.640 1.00 42.75 390 VAL A CA 1
ATOM 3000 C C . VAL A 1 390 ? 20.939 -30.393 -41.595 1.00 42.75 390 VAL A C 1
ATOM 3002 O O . VAL A 1 390 ? 19.927 -30.993 -41.945 1.00 42.75 390 VAL A O 1
ATOM 3005 N N . THR A 1 391 ? 22.142 -30.683 -42.074 1.00 40.62 391 THR A N 1
ATOM 3006 C CA . THR A 1 391 ? 22.448 -31.934 -42.738 1.00 40.62 391 THR A CA 1
ATOM 3007 C C . THR A 1 391 ? 22.397 -32.971 -41.626 1.00 40.62 391 THR A C 1
ATOM 3009 O O . THR A 1 391 ? 23.388 -33.205 -40.933 1.00 40.62 391 THR A O 1
ATOM 3012 N N . ILE A 1 392 ? 21.212 -33.530 -41.379 1.00 39.22 392 ILE A N 1
ATOM 3013 C CA . ILE A 1 392 ? 21.084 -34.761 -40.605 1.00 39.22 392 ILE A CA 1
ATOM 3014 C C . ILE A 1 392 ? 21.841 -35.805 -41.427 1.00 39.22 392 ILE A C 1
ATOM 3016 O O . ILE A 1 392 ? 21.358 -36.265 -42.457 1.00 39.22 392 ILE A O 1
ATOM 3020 N N . LYS A 1 393 ? 23.088 -36.090 -41.039 1.00 37.47 393 LYS A N 1
ATOM 3021 C CA . LYS A 1 393 ? 23.798 -37.270 -41.531 1.00 37.47 393 LYS A CA 1
ATOM 3022 C C . LYS A 1 393 ? 23.074 -38.483 -40.953 1.00 37.47 393 LYS A C 1
ATOM 3024 O O . LYS A 1 393 ? 23.200 -38.731 -39.755 1.00 37.47 393 LYS A O 1
ATOM 3029 N N . GLU A 1 394 ? 22.296 -39.161 -41.792 1.00 36.56 394 GLU A N 1
ATOM 3030 C CA . GLU A 1 394 ? 21.880 -40.553 -41.569 1.00 36.56 394 GLU A CA 1
ATOM 3031 C C . GLU A 1 394 ? 23.084 -41.502 -41.570 1.00 36.56 394 GLU A C 1
ATOM 3033 O O . GLU A 1 394 ? 24.040 -41.261 -42.352 1.00 36.56 394 GLU A O 1
#

pLDDT: mean 82.7, std 14.94, range [36.56, 96.44]

Solvent-accessible surface area (backbone atoms only — not comparable to full-atom values): 20939 Å² total; per-residue (Å²): 116,60,74,62,28,45,64,47,76,51,91,72,90,87,81,73,64,84,74,84,32,56,50,78,44,46,26,63,44,48,69,45,68,42,58,76,35,92,90,71,37,57,33,43,34,42,27,35,70,90,69,52,72,50,75,44,77,46,58,90,92,32,52,65,60,52,53,51,48,39,52,52,50,50,55,39,15,54,50,44,37,49,33,51,50,46,31,48,51,43,64,67,45,40,57,65,39,40,49,41,50,73,76,75,58,40,55,64,63,31,50,57,51,50,52,57,52,48,53,49,48,52,51,37,46,52,52,52,70,74,45,96,52,90,64,42,70,64,56,46,51,45,40,54,50,28,46,55,52,45,54,22,32,49,36,40,23,26,53,51,49,19,52,54,20,42,50,50,13,53,52,26,52,73,70,70,35,56,68,62,12,51,55,22,40,49,49,17,48,52,24,50,50,59,31,53,53,45,35,68,75,68,69,48,48,57,55,65,85,64,56,79,70,67,58,67,74,63,63,78,68,44,66,80,75,78,49,83,64,80,83,78,55,56,43,68,53,37,52,48,55,51,42,52,50,48,19,51,53,52,48,55,48,48,53,53,23,54,48,24,41,53,48,22,76,69,43,85,48,68,70,54,22,50,52,23,37,48,55,19,34,57,44,36,48,53,51,43,64,64,32,59,95,42,87,54,52,47,82,47,56,56,69,60,38,50,51,49,34,53,54,38,51,52,51,49,38,52,49,23,49,51,50,16,51,51,26,41,54,51,13,55,50,26,50,76,71,72,35,57,68,62,17,45,53,26,27,49,55,14,35,52,26,26,47,54,28,35,51,51,15,62,77,68,66,50,74,74,42,66,69,39,49,55,50,32,55,49,40,53,50,61,47,60,72,54,59,79,78,78,72,76,81,126

Sequence (394 aa):
MTDRRIVILVPGSGTRSARDQRIPIHFADVRRVGLDDPSAPATLSVVHERGHRWRVPVADGGAETAAAAVRYVRTGAEVWTRAQETASTIHASRGDLVEPIREDGDWQLVADRYDFLTERVADARRTAEETPFEDVASLQRTVDRAERTLESAYTRALLVRLTVATATASERFADDDHVGALDAFATAARSYRAAAERVEEYGIDPVGSTTADDQRAVTVRERTDGRAPLAAGDTETALSIAADRVAAVGREAIDRADDARTAADAATDPADTAAHLRRAFDTYRTLLDCCWGARRLLGIERERLQTRVEETVASLLDHHRQAASAAEWQAHGAVAEDDPKRAYELFTDAIDHAAAALELAREFRAGDPDPIEATRERLLADRSDLQLGVTIKE

Radius of gyration: 35.37 Å; Cα contacts (8 Å, |Δi|>4): 476; chains: 1; bounding box: 79×58×105 Å

Foldseek 3Di:
DALFWDWDFADDPDDDDSVVRIDTDGLLQFPDWDFPDLVAGQWTWTAGVVGDIDTDGADVVRSVVSVVVRVLSVLSNVLLNLLVVLLVVLVVCLCVLAVCCVPPNPNVSNVVVLVVSVVSLVVSVVSLVPGPHPPSVVSVVSSLNSVLSSLLSNLVNLLSLLVVLLVQLVVCVVVVVLVRNLVSLLSNLVSLVSSVVSCVVSVHWSQPDDDPVVLVVQPDPCVPPPDDGLHDDTPVSSSVSSQQSSLVSLVSLQVQLVVLCVQLVVDPDLVSVLVSLVSSLVSLVSSLVSCPPPCQRSNDGNVVSVVSNLVSLQVLLVSLQVQLVVLQVVLVVCVVVVNLVSSLVSLVSSLVSLVVSLVSCVVVVRDDSPVSVVSNVVSVVVSVVSPPPPVPDD

Mean predicted aligned error: 11.12 Å

Secondary structure (DSSP, 8-state):
--SSEEEEE----SSS-TTTTEEEEEGGGEEEEEES-SSS-SEEEEEETTS-EEEEEPPTT-HHHHHHHHHHHHHHHHHHHHHHHHHHHHHHTTTTTTHHHHHT--HHHHHHHHHHHHHHHHHHHHHHHT---S-THHHHHHHHHHHHHHHHHHHHHHHHHHHHHHHHHHHHHHTT-HHHHHHHHHHHHHHHHHHHHHHHHH---SSTT--HHHHHTTTTTTTSS-PPPTTSS-HHHHHHHHHHHHHHHHHHHHHHHHHHHHHHHH-SSHHHHHHHHHHHHHHHHHHHHHTTT-TTGGG--HHHHHHHHHHHHHHHHHHHHHHHHHHHHHHHHHHHTT-HHHHHHHHHHHHHHHHHHHHHHHHHT-S-SHHHHHHHHHHHHHHHHT--------

Nearest PDB structures (foldseek):
  8fbj-assembly1_A  TM=2.407E-01  e=1.885E-02  synthetic construct
  6xns-assembly2_D  TM=2.249E-01  e=4.181E+00  synthetic construct